Protein AF-A0A1Y6BQ82-F1 (afdb_monomer_lite)

Structure (mmCIF, N/CA/C/O backbone):
data_AF-A0A1Y6BQ82-F1
#
_entry.id   AF-A0A1Y6BQ82-F1
#
loop_
_atom_site.group_PDB
_atom_site.id
_atom_site.type_symbol
_atom_site.label_atom_id
_atom_site.label_alt_id
_atom_site.label_comp_id
_atom_site.label_asym_id
_atom_site.label_entity_id
_atom_site.label_seq_id
_atom_site.pdbx_PDB_ins_code
_atom_site.Cartn_x
_atom_site.Cartn_y
_atom_site.Cartn_z
_atom_site.occupancy
_atom_site.B_iso_or_equiv
_atom_site.auth_seq_id
_atom_site.auth_comp_id
_atom_site.auth_asym_id
_atom_site.auth_atom_id
_atom_site.pdbx_PDB_model_num
ATOM 1 N N . MET A 1 1 ? 1.673 -13.527 58.280 1.00 53.59 1 MET A N 1
ATOM 2 C CA . MET A 1 1 ? 1.373 -12.373 57.395 1.00 53.59 1 MET A CA 1
ATOM 3 C C . MET A 1 1 ? 0.023 -11.792 57.784 1.00 53.59 1 MET A C 1
ATOM 5 O O . MET A 1 1 ? -0.933 -12.553 57.850 1.00 53.59 1 MET A O 1
ATOM 9 N N . ASN A 1 2 ? -0.073 -10.481 58.037 1.00 72.44 2 ASN A N 1
ATOM 10 C CA . ASN A 1 2 ? -1.372 -9.825 58.240 1.00 72.44 2 ASN A CA 1
ATOM 11 C C . ASN A 1 2 ? -2.235 -9.948 56.972 1.00 72.44 2 ASN A C 1
ATOM 13 O O . ASN A 1 2 ? -1.708 -9.956 55.856 1.00 72.44 2 ASN A O 1
ATOM 17 N N . SER A 1 3 ? -3.563 -10.017 57.134 1.00 76.75 3 SER A N 1
ATOM 18 C CA . SER A 1 3 ? -4.510 -10.189 56.016 1.00 76.75 3 SER A CA 1
ATOM 19 C C . SER A 1 3 ? -4.365 -9.103 54.939 1.00 76.75 3 SER A C 1
ATOM 21 O O . SER A 1 3 ? -4.574 -9.375 53.760 1.00 76.75 3 SER A O 1
ATOM 23 N N . ILE A 1 4 ? -3.937 -7.898 55.326 1.00 72.81 4 ILE A N 1
ATOM 24 C CA . ILE A 1 4 ? -3.652 -6.765 54.434 1.00 72.81 4 ILE A CA 1
ATOM 25 C C . ILE A 1 4 ? -2.418 -7.040 53.561 1.00 72.81 4 ILE A C 1
ATOM 27 O O . ILE A 1 4 ? -2.470 -6.845 52.351 1.00 72.81 4 ILE A O 1
ATOM 31 N N . THR A 1 5 ? -1.329 -7.550 54.141 1.00 77.25 5 THR A N 1
ATOM 32 C CA . THR A 1 5 ? -0.085 -7.852 53.412 1.00 77.25 5 THR A CA 1
ATOM 33 C C . THR A 1 5 ? -0.302 -8.943 52.365 1.00 77.25 5 THR A C 1
ATOM 35 O O . THR A 1 5 ? 0.143 -8.803 51.230 1.00 77.25 5 THR A O 1
ATOM 38 N N . LEU A 1 6 ? -1.041 -10.004 52.714 1.00 78.50 6 LEU A N 1
ATOM 39 C CA . LEU A 1 6 ? -1.390 -11.076 51.774 1.00 78.50 6 LEU A CA 1
ATOM 40 C C . LEU A 1 6 ? -2.244 -10.558 50.609 1.00 78.50 6 LEU A C 1
ATOM 42 O O . LEU A 1 6 ? -2.012 -10.920 49.458 1.00 78.50 6 LEU A O 1
ATOM 46 N N . ARG A 1 7 ? -3.205 -9.675 50.901 1.00 73.50 7 ARG A N 1
ATOM 47 C CA . ARG A 1 7 ? -4.064 -9.043 49.890 1.00 73.50 7 ARG A CA 1
ATOM 48 C C . ARG A 1 7 ? -3.268 -8.174 48.924 1.00 73.50 7 ARG A C 1
ATOM 50 O O . ARG A 1 7 ? -3.443 -8.317 47.719 1.00 73.50 7 ARG A O 1
ATOM 57 N N . LEU A 1 8 ? -2.381 -7.326 49.441 1.00 77.31 8 LEU A N 1
ATOM 58 C CA . LEU A 1 8 ? -1.498 -6.505 48.613 1.00 77.31 8 LEU A CA 1
ATOM 59 C C . LEU A 1 8 ? -0.601 -7.382 47.737 1.00 77.31 8 LEU A C 1
ATOM 61 O O . LEU A 1 8 ? -0.455 -7.107 46.551 1.00 77.31 8 LEU A O 1
ATOM 65 N N . MET A 1 9 ? -0.041 -8.461 48.283 1.00 83.00 9 MET A N 1
ATOM 66 C CA . MET A 1 9 ? 0.802 -9.381 47.519 1.00 83.00 9 MET A CA 1
ATOM 67 C C . MET A 1 9 ? 0.038 -10.034 46.358 1.00 83.00 9 MET A C 1
ATOM 69 O O . MET A 1 9 ? 0.506 -9.992 45.224 1.00 83.00 9 MET A O 1
ATOM 73 N N . LEU A 1 10 ? -1.162 -10.570 46.610 1.00 81.88 10 LEU A N 1
ATOM 74 C CA . LEU A 1 10 ? -2.009 -11.167 45.568 1.00 81.88 10 LEU A CA 1
ATOM 75 C C . LEU A 1 10 ? -2.394 -10.156 44.480 1.00 81.88 10 LEU A C 1
ATOM 77 O O . LEU A 1 10 ? -2.394 -10.496 43.300 1.00 81.88 10 LEU A O 1
ATOM 81 N N . GLN A 1 11 ? -2.673 -8.909 44.863 1.00 79.50 11 GLN A N 1
ATOM 82 C CA . GLN A 1 11 ? -2.982 -7.836 43.920 1.00 79.50 11 GLN A CA 1
ATOM 83 C C . GLN A 1 11 ? -1.804 -7.538 42.984 1.00 79.50 11 GLN A C 1
ATOM 85 O O . GLN A 1 11 ? -1.978 -7.493 41.768 1.00 79.50 11 GLN A O 1
ATOM 90 N N . HIS A 1 12 ? -0.598 -7.384 43.535 1.00 86.06 12 HIS A N 1
ATOM 91 C CA . HIS A 1 12 ? 0.599 -7.144 42.730 1.00 86.06 12 HIS A CA 1
ATOM 92 C C . HIS A 1 12 ? 0.944 -8.353 41.848 1.00 86.06 12 HIS A C 1
ATOM 94 O O . HIS A 1 12 ? 1.328 -8.159 40.700 1.00 86.06 12 HIS A O 1
ATOM 100 N N . LEU A 1 13 ? 0.737 -9.587 42.323 1.00 87.25 13 LEU A N 1
ATOM 101 C CA . LEU A 1 13 ? 0.884 -10.790 41.493 1.00 87.25 13 LEU A CA 1
ATOM 102 C C . LEU A 1 13 ? -0.098 -10.800 40.314 1.00 87.25 13 LEU A C 1
ATOM 104 O O . LEU A 1 13 ? 0.295 -11.155 39.205 1.00 87.25 13 LEU A O 1
ATOM 108 N N . CYS A 1 14 ? -1.344 -10.358 40.517 1.00 85.00 14 CYS A N 1
ATOM 109 C CA . CYS A 1 14 ? -2.305 -10.208 39.423 1.00 85.00 14 CYS A CA 1
ATOM 110 C C . CYS A 1 14 ? -1.822 -9.169 38.403 1.00 85.00 14 CYS A C 1
ATOM 112 O O . CYS A 1 14 ? -1.799 -9.459 37.211 1.00 85.00 14 CYS A O 1
ATOM 114 N N . TYR A 1 15 ? -1.381 -7.988 38.849 1.00 87.62 15 TYR A N 1
ATOM 115 C CA . TYR A 1 15 ? -0.856 -6.952 37.949 1.00 87.62 15 TYR A CA 1
ATOM 116 C C . TYR A 1 15 ? 0.395 -7.393 37.191 1.00 87.62 15 TYR A C 1
ATOM 118 O O . TYR A 1 15 ? 0.521 -7.099 36.003 1.00 87.62 15 TYR A O 1
ATOM 126 N N . LEU A 1 16 ? 1.283 -8.141 37.844 1.00 89.25 16 LEU A N 1
ATOM 127 C CA . LEU A 1 16 ? 2.439 -8.745 37.194 1.00 89.25 16 LEU A CA 1
ATOM 128 C C . LEU A 1 16 ? 1.999 -9.749 36.122 1.00 89.25 16 LEU A C 1
ATOM 130 O O . LEU A 1 16 ? 2.502 -9.705 35.005 1.00 89.25 16 LEU A O 1
ATOM 134 N N . GLY A 1 17 ? 1.023 -10.608 36.433 1.00 88.12 17 GLY A N 1
ATOM 135 C CA . GLY A 1 17 ? 0.430 -11.541 35.475 1.00 88.12 17 GLY A CA 1
ATOM 136 C C . GLY A 1 17 ? -0.179 -10.838 34.258 1.00 88.12 17 GLY A C 1
ATOM 137 O O . GLY A 1 17 ? 0.012 -11.296 33.135 1.00 88.12 17 GLY A O 1
ATOM 138 N N . LEU A 1 18 ? -0.835 -9.688 34.452 1.00 86.00 18 LEU A N 1
ATOM 139 C CA . LEU A 1 18 ? -1.348 -8.864 33.350 1.00 86.00 18 LEU A CA 1
ATOM 140 C C . LEU A 1 18 ? -0.239 -8.259 32.503 1.00 86.00 18 LEU A C 1
ATOM 142 O O . LEU A 1 18 ? -0.326 -8.315 31.282 1.00 86.00 18 LEU A O 1
ATOM 146 N N . GLY A 1 19 ? 0.811 -7.737 33.137 1.00 85.81 19 GLY A N 1
ATOM 147 C CA . GLY A 1 19 ? 2.010 -7.283 32.435 1.00 85.81 19 GLY A CA 1
ATOM 148 C C . GLY A 1 19 ? 2.684 -8.409 31.642 1.00 85.81 19 GLY A C 1
ATOM 149 O O . GLY A 1 19 ? 3.247 -8.169 30.581 1.00 85.81 19 GLY A O 1
ATOM 150 N N . LEU A 1 20 ? 2.600 -9.652 32.122 1.00 87.19 20 LEU A N 1
ATOM 151 C CA . LEU A 1 20 ? 3.170 -10.816 31.446 1.00 87.19 20 LEU A CA 1
ATOM 152 C C . LEU A 1 20 ? 2.287 -11.367 30.317 1.00 87.19 20 LEU A C 1
ATOM 154 O O . LEU A 1 20 ? 2.802 -12.003 29.403 1.00 87.19 20 LEU A O 1
ATOM 158 N N . PHE A 1 21 ? 0.976 -11.128 30.350 1.00 84.06 21 PHE A N 1
ATOM 159 C CA . PHE A 1 21 ? 0.026 -11.742 29.421 1.00 84.06 21 PHE A CA 1
ATOM 160 C C . PHE A 1 21 ? 0.299 -11.443 27.937 1.00 84.06 21 PHE A C 1
ATOM 162 O O . PHE A 1 21 ? 0.257 -12.389 27.147 1.00 84.06 21 PHE A O 1
ATOM 169 N N . PRO A 1 22 ? 0.628 -10.201 27.519 1.00 80.81 22 PRO A N 1
ATOM 170 C CA . PRO A 1 22 ? 0.994 -9.941 26.129 1.00 80.81 22 PRO A CA 1
ATOM 171 C C . PRO A 1 22 ? 2.156 -10.820 25.641 1.00 80.81 22 PRO A C 1
ATOM 173 O O . PRO A 1 22 ? 2.181 -11.160 24.461 1.00 80.81 22 PRO A O 1
ATOM 176 N N . PHE A 1 23 ? 3.040 -11.273 26.549 1.00 76.19 23 PHE A N 1
ATOM 177 C CA . PHE A 1 23 ? 4.138 -12.191 26.235 1.00 76.19 23 PHE A CA 1
ATOM 178 C C . PHE A 1 23 ? 3.718 -13.627 25.906 1.00 76.19 23 PHE A C 1
ATOM 180 O O . PHE A 1 23 ? 4.548 -14.417 25.462 1.00 76.19 23 PHE A O 1
ATOM 187 N N . LEU A 1 24 ? 2.450 -13.992 26.080 1.00 74.75 24 LEU A N 1
ATOM 188 C CA . LEU A 1 24 ? 1.943 -15.320 25.728 1.00 74.75 24 LEU A CA 1
ATOM 189 C C . LEU A 1 24 ? 1.398 -15.386 24.295 1.00 74.75 24 LEU A C 1
ATOM 191 O O . LEU A 1 24 ? 1.115 -16.473 23.795 1.00 74.75 24 LEU A O 1
ATOM 195 N N . ILE A 1 25 ? 1.261 -14.242 23.619 1.00 68.50 25 ILE A N 1
ATOM 196 C CA . ILE A 1 25 ? 0.700 -14.153 22.269 1.00 68.50 25 ILE A CA 1
ATOM 197 C C . ILE A 1 25 ? 1.844 -13.912 21.272 1.00 68.50 25 ILE A C 1
ATOM 199 O O . ILE A 1 25 ? 2.798 -13.190 21.559 1.00 68.50 25 ILE A O 1
ATOM 203 N N . SER A 1 26 ? 1.761 -14.469 20.054 1.00 54.00 26 SER A N 1
ATOM 204 C CA . SER A 1 26 ? 2.794 -14.286 19.010 1.00 54.00 26 SER A CA 1
ATOM 205 C C . SER A 1 26 ? 2.948 -12.835 18.502 1.00 54.00 26 SER A C 1
ATOM 207 O O . SER A 1 26 ? 3.747 -12.578 17.603 1.00 54.00 26 SER A O 1
ATOM 209 N N . ILE A 1 27 ? 2.224 -11.891 19.109 1.00 55.12 27 ILE A N 1
ATOM 210 C CA . ILE A 1 27 ? 2.387 -10.428 19.051 1.00 55.12 27 ILE A CA 1
ATOM 211 C C . ILE A 1 27 ? 3.803 -9.999 19.517 1.00 55.12 27 ILE A C 1
ATOM 213 O O . ILE A 1 27 ? 4.293 -8.932 19.147 1.00 55.12 27 ILE A O 1
ATOM 217 N N . ASN A 1 28 ? 4.519 -10.872 20.235 1.00 47.75 28 ASN A N 1
ATOM 218 C CA . ASN A 1 28 ? 5.851 -10.649 20.816 1.00 47.75 28 ASN A CA 1
ATOM 219 C C . ASN A 1 28 ? 6.990 -10.214 19.902 1.00 47.75 28 ASN A C 1
ATOM 221 O O . ASN A 1 28 ? 7.991 -9.702 20.399 1.00 47.75 28 ASN A O 1
ATOM 225 N N . ARG A 1 29 ? 6.908 -10.448 18.593 1.00 54.19 29 ARG A N 1
ATOM 226 C CA . ARG A 1 29 ? 8.006 -10.070 17.684 1.00 54.19 29 ARG A CA 1
ATOM 227 C C . ARG A 1 29 ? 7.911 -8.629 17.194 1.00 54.19 29 ARG A C 1
ATOM 229 O O . ARG A 1 29 ? 8.828 -8.158 16.522 1.00 54.19 29 ARG A O 1
ATOM 236 N N . ASN A 1 30 ? 6.819 -7.943 17.529 1.00 59.16 30 ASN A N 1
ATOM 237 C CA . ASN A 1 30 ? 6.374 -6.834 16.712 1.00 59.16 30 ASN A CA 1
ATOM 238 C C . ASN A 1 30 ? 6.168 -5.502 17.460 1.00 59.16 30 ASN A C 1
ATOM 240 O O . ASN A 1 30 ? 6.393 -4.469 16.837 1.00 59.16 30 ASN A O 1
ATOM 244 N N . LEU A 1 31 ? 5.775 -5.447 18.739 1.00 63.62 31 LEU A N 1
ATOM 245 C CA . LEU A 1 31 ? 4.876 -4.336 19.073 1.00 63.62 31 LEU A CA 1
ATOM 246 C C . LEU A 1 31 ? 5.131 -3.574 20.376 1.00 63.62 31 LEU A C 1
ATOM 248 O O . LEU A 1 31 ? 4.679 -3.963 21.451 1.00 63.62 31 LEU A O 1
ATOM 252 N N . GLU A 1 32 ? 5.746 -2.398 20.232 1.00 78.25 32 GLU A N 1
ATOM 253 C CA . GLU A 1 32 ? 5.721 -1.323 21.231 1.00 78.25 32 GLU A CA 1
ATOM 254 C C . GLU A 1 32 ? 4.269 -0.861 21.507 1.00 78.25 32 GLU A C 1
ATOM 256 O O . GLU A 1 32 ? 3.844 -0.731 22.656 1.00 78.25 32 GLU A O 1
ATOM 261 N N . TYR A 1 33 ? 3.490 -0.675 20.437 1.00 84.25 33 TYR A N 1
ATOM 262 C CA . TYR A 1 33 ? 2.108 -0.182 20.452 1.00 84.25 33 TYR A CA 1
ATOM 263 C C . TYR A 1 33 ? 1.079 -1.278 20.822 1.00 84.25 33 TYR A C 1
ATOM 265 O O . TYR A 1 33 ? 0.303 -1.113 21.759 1.00 84.25 33 TYR A O 1
ATOM 273 N N . GLU A 1 34 ? 1.151 -2.431 20.166 1.00 82.94 34 GLU A N 1
ATOM 274 C CA . GLU A 1 34 ? 0.528 -3.749 20.398 1.00 82.94 34 GLU A CA 1
ATOM 275 C C . GLU A 1 34 ? 0.432 -4.133 21.858 1.00 82.94 34 GLU A C 1
ATOM 277 O O . GLU A 1 34 ? -0.628 -4.462 22.395 1.00 82.94 34 GLU A O 1
ATOM 282 N N . TYR A 1 35 ? 1.595 -4.083 22.503 1.00 84.06 35 TYR A N 1
ATOM 283 C CA . TYR A 1 35 ? 1.742 -4.384 23.912 1.00 84.06 35 TYR A CA 1
ATOM 284 C C . TYR A 1 35 ? 0.926 -3.403 24.764 1.00 84.06 35 TYR A C 1
ATOM 286 O O . TYR A 1 35 ? 0.113 -3.821 25.592 1.00 84.06 35 TYR A O 1
ATOM 294 N N . ALA A 1 36 ? 1.076 -2.096 24.524 1.00 87.44 36 ALA A N 1
ATOM 295 C CA . ALA A 1 36 ? 0.362 -1.061 25.268 1.00 87.44 36 ALA A CA 1
ATOM 296 C C . ALA A 1 36 ? -1.164 -1.125 25.057 1.00 87.44 36 ALA A C 1
ATOM 298 O O . ALA A 1 36 ? -1.927 -0.965 26.017 1.00 87.44 36 ALA A O 1
ATOM 299 N N . MET A 1 37 ? -1.611 -1.399 23.827 1.00 87.19 37 MET A N 1
ATOM 300 C CA . MET A 1 37 ? -3.022 -1.576 23.473 1.00 87.19 37 MET A CA 1
ATOM 301 C C . MET A 1 37 ? -3.607 -2.852 24.095 1.00 87.19 37 MET A C 1
ATOM 303 O O . MET A 1 37 ? -4.705 -2.807 24.647 1.00 87.19 37 MET A O 1
ATOM 307 N N . SER A 1 38 ? -2.870 -3.966 24.074 1.00 85.38 38 SER A N 1
ATOM 308 C CA . SER A 1 38 ? -3.294 -5.230 24.696 1.00 85.38 38 SER A CA 1
ATOM 309 C C . SER A 1 38 ? -3.475 -5.068 26.204 1.00 85.38 38 SER A C 1
ATOM 311 O O . SER A 1 38 ? -4.502 -5.471 26.747 1.00 85.38 38 SER A O 1
ATOM 313 N N . LEU A 1 39 ? -2.528 -4.404 26.879 1.00 86.88 39 LEU A N 1
ATOM 314 C CA . LEU A 1 39 ? -2.677 -4.055 28.294 1.00 86.88 39 LEU A CA 1
ATOM 315 C C . LEU A 1 39 ? -3.902 -3.174 28.540 1.00 86.88 39 LEU A C 1
ATOM 317 O O . LEU A 1 39 ? -4.656 -3.428 29.474 1.00 86.88 39 LEU A O 1
ATOM 321 N N . CYS A 1 40 ? -4.131 -2.165 27.697 1.00 88.31 40 CYS A N 1
ATOM 322 C CA . CYS A 1 40 ? -5.299 -1.291 27.800 1.00 88.31 40 CYS A CA 1
ATOM 323 C C . CYS A 1 40 ? -6.618 -2.077 27.705 1.00 88.31 40 CYS A C 1
ATOM 325 O O . CYS A 1 40 ? -7.501 -1.897 28.543 1.00 88.31 40 CYS A O 1
ATOM 327 N N . LEU A 1 41 ? -6.728 -2.990 26.735 1.00 86.06 41 LEU A N 1
ATOM 328 C CA . LEU A 1 41 ? -7.897 -3.856 26.562 1.00 86.06 41 LEU A CA 1
ATOM 329 C C . LEU A 1 41 ? -8.119 -4.769 27.773 1.00 86.06 41 LEU A C 1
ATOM 331 O O . LEU A 1 41 ? -9.236 -4.854 28.281 1.00 86.06 41 LEU A O 1
ATOM 335 N N . LEU A 1 42 ? -7.060 -5.417 28.268 1.00 85.19 42 LEU A N 1
ATOM 336 C CA . LEU A 1 42 ? -7.136 -6.287 29.446 1.00 85.19 42 LEU A CA 1
ATOM 337 C C . LEU A 1 42 ? -7.569 -5.513 30.690 1.00 85.19 42 LEU A C 1
ATOM 339 O O . LEU A 1 42 ? -8.428 -5.988 31.430 1.00 85.19 42 LEU A O 1
ATOM 343 N N . LEU A 1 43 ? -7.029 -4.308 30.895 1.00 83.12 43 LEU A N 1
ATOM 344 C CA . LEU A 1 43 ? -7.458 -3.417 31.971 1.00 83.12 43 LEU A CA 1
ATOM 345 C C . LEU A 1 43 ? -8.941 -3.073 31.845 1.00 83.12 43 LEU A C 1
ATOM 347 O O . LEU A 1 43 ? -9.653 -3.149 32.840 1.00 83.12 43 LEU A O 1
ATOM 351 N N . GLY A 1 44 ? -9.421 -2.759 30.640 1.00 79.19 44 GLY A N 1
ATOM 352 C CA . GLY A 1 44 ? -10.837 -2.492 30.386 1.00 79.19 44 GLY A CA 1
ATOM 353 C C . GLY A 1 44 ? -11.742 -3.684 30.715 1.00 79.19 44 GLY A C 1
ATOM 354 O O . GLY A 1 44 ? -12.760 -3.523 31.388 1.00 79.19 44 GLY A O 1
ATOM 355 N N . VAL A 1 45 ? -11.358 -4.896 30.307 1.00 79.44 45 VAL A N 1
ATOM 356 C CA . VAL A 1 45 ? -12.135 -6.119 30.577 1.00 79.44 45 VAL A CA 1
ATOM 357 C C . VAL A 1 45 ? -12.121 -6.473 32.063 1.00 79.44 45 VAL A C 1
ATOM 359 O O . VAL A 1 45 ? -13.160 -6.800 32.632 1.00 79.44 45 VAL A O 1
ATOM 362 N N . ILE A 1 46 ? -10.967 -6.386 32.722 1.00 77.00 46 ILE A N 1
ATOM 363 C CA . ILE A 1 46 ? -10.834 -6.714 34.148 1.00 77.00 46 ILE A CA 1
ATOM 364 C C . ILE A 1 46 ? -11.533 -5.686 35.009 1.00 77.00 46 ILE A C 1
ATOM 366 O O . ILE A 1 46 ? -12.161 -6.063 35.998 1.00 77.00 46 ILE A O 1
ATOM 370 N N . ALA A 1 47 ? -11.480 -4.414 34.613 1.00 73.44 47 ALA A N 1
ATOM 371 C CA . ALA A 1 47 ? -12.308 -3.387 35.203 1.00 73.44 47 ALA A CA 1
ATOM 372 C C . ALA A 1 47 ? -13.751 -3.839 35.215 1.00 73.44 47 ALA A C 1
ATOM 374 O O . ALA A 1 47 ? -14.344 -3.963 36.286 1.00 73.44 47 ALA A O 1
ATOM 375 N N . TRP A 1 48 ? -14.244 -4.152 34.019 1.00 75.75 48 TRP A N 1
ATOM 376 C CA . TRP A 1 48 ? -15.622 -4.503 33.775 1.00 75.75 48 TRP A CA 1
ATOM 377 C C . TRP A 1 48 ? -16.056 -5.740 34.577 1.00 75.75 48 TRP A C 1
ATOM 379 O O . TRP A 1 48 ? -17.032 -5.708 35.322 1.00 75.75 48 TRP A O 1
ATOM 389 N N . LEU A 1 49 ? -15.285 -6.822 34.544 1.00 75.44 49 LEU A N 1
ATOM 390 C CA . LEU A 1 49 ? -15.608 -8.027 35.312 1.00 75.44 49 LEU A CA 1
ATOM 391 C C . LEU A 1 49 ? -15.469 -7.808 36.828 1.00 75.44 49 LEU A C 1
ATOM 393 O O . LEU A 1 49 ? -16.333 -8.216 37.606 1.00 75.44 49 LEU A O 1
ATOM 397 N N . GLY A 1 50 ? -14.413 -7.117 37.2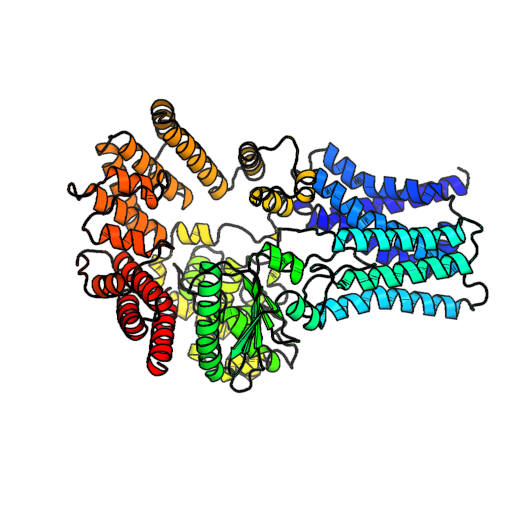60 1.00 71.25 50 GLY A N 1
ATOM 398 C CA . GLY A 1 50 ? -14.136 -6.818 38.665 1.00 71.25 50 GLY A CA 1
ATOM 399 C C . GLY A 1 50 ? -15.181 -5.902 39.302 1.00 71.25 50 GLY A C 1
ATOM 400 O O . GLY A 1 50 ? -15.453 -6.016 40.500 1.00 71.25 50 GLY A O 1
ATOM 401 N N . GLY A 1 51 ? -15.816 -5.045 38.502 1.00 70.44 51 GLY A N 1
ATOM 402 C CA . GLY A 1 51 ? -16.931 -4.199 38.903 1.00 70.44 51 GLY A CA 1
ATOM 403 C C . GLY A 1 51 ? -18.247 -4.944 39.135 1.00 70.44 51 GLY A C 1
ATOM 404 O O . GLY A 1 51 ? -19.156 -4.363 39.721 1.00 70.44 51 GLY A O 1
ATOM 405 N N . LEU A 1 52 ? -18.379 -6.219 38.757 1.00 74.62 52 LEU A N 1
ATOM 406 C CA . LEU A 1 52 ? -19.602 -6.996 39.000 1.00 74.62 52 LEU A CA 1
ATOM 407 C C . LEU A 1 52 ? -19.665 -7.587 40.416 1.00 74.62 52 LEU A C 1
ATOM 409 O O . LEU A 1 52 ? -20.762 -7.776 40.947 1.00 74.62 52 LEU A O 1
ATOM 413 N N . TRP A 1 53 ? -18.521 -7.815 41.072 1.00 76.69 53 TRP A N 1
ATOM 414 C CA . TRP A 1 53 ? -18.473 -8.417 42.409 1.00 76.69 53 TRP A CA 1
ATOM 415 C C . TRP A 1 53 ? -18.351 -7.357 43.523 1.00 76.69 53 TRP A C 1
ATOM 417 O O . TRP A 1 53 ? -17.358 -6.637 43.600 1.00 76.69 53 TRP A O 1
ATOM 427 N N . PRO A 1 54 ? -19.296 -7.270 44.479 1.00 70.44 54 PRO A N 1
ATOM 428 C CA . PRO A 1 54 ? -19.228 -6.275 45.556 1.00 70.44 54 PRO A CA 1
ATOM 429 C C . PRO A 1 54 ? -17.960 -6.371 46.414 1.00 70.44 54 PRO A C 1
ATOM 431 O O . PRO A 1 54 ? -17.388 -5.352 46.794 1.00 70.44 54 PRO A O 1
ATOM 434 N N . LYS A 1 55 ? -17.496 -7.599 46.688 1.00 71.62 55 LYS A N 1
ATOM 435 C CA . LYS A 1 55 ? -16.296 -7.839 47.502 1.00 71.62 55 LYS A CA 1
ATOM 436 C C . LYS A 1 55 ? -15.007 -7.428 46.785 1.00 71.62 55 LYS A C 1
ATOM 438 O O . LYS A 1 55 ? -14.121 -6.900 47.445 1.00 71.62 55 LYS A O 1
ATOM 443 N N . SER A 1 56 ? -14.896 -7.633 45.467 1.00 66.75 56 SER A N 1
ATOM 444 C CA . SER A 1 56 ? -13.721 -7.195 44.694 1.00 66.75 56 SER A CA 1
ATOM 445 C C . SER A 1 56 ? -13.672 -5.675 44.565 1.00 66.75 56 SER A C 1
ATOM 447 O O . SER A 1 56 ? -12.595 -5.102 44.685 1.00 66.75 56 SER A O 1
ATOM 449 N N . ARG A 1 57 ? -14.824 -5.007 44.406 1.00 69.69 57 ARG A N 1
ATOM 450 C CA . ARG A 1 57 ? -14.903 -3.536 44.372 1.00 69.69 57 ARG A CA 1
ATOM 451 C C . ARG A 1 57 ? -14.439 -2.895 45.674 1.00 69.69 57 ARG A C 1
ATOM 453 O O . ARG A 1 57 ? -13.554 -2.045 45.659 1.00 69.69 57 ARG A O 1
ATOM 460 N N . GLN A 1 58 ? -14.991 -3.344 46.803 1.00 67.50 58 GLN A N 1
ATOM 461 C CA . GLN A 1 58 ? -14.573 -2.870 48.124 1.00 67.50 58 GLN A CA 1
ATOM 462 C C . GLN A 1 58 ? -13.097 -3.178 48.389 1.00 67.50 58 GLN A C 1
ATOM 464 O O . GLN A 1 58 ? -12.398 -2.358 48.971 1.00 67.50 58 GLN A O 1
ATOM 469 N N . TRP A 1 59 ? -12.607 -4.334 47.932 1.00 66.75 59 TRP A N 1
ATOM 470 C CA . TRP A 1 59 ? -11.201 -4.716 48.043 1.00 66.75 59 TRP A CA 1
ATOM 471 C C . TRP A 1 59 ? -10.264 -3.793 47.248 1.00 66.75 59 TRP A C 1
ATOM 473 O O . TRP A 1 59 ? -9.238 -3.385 47.785 1.00 66.75 59 TRP A O 1
ATOM 483 N N . LEU A 1 60 ? -10.633 -3.417 46.018 1.00 65.06 60 LEU A N 1
ATOM 484 C CA . LEU A 1 60 ? -9.853 -2.501 45.180 1.00 65.06 60 LEU A CA 1
ATOM 485 C C . LEU A 1 60 ? -9.869 -1.068 45.723 1.00 65.06 60 LEU A C 1
ATOM 487 O O . LEU A 1 60 ? -8.828 -0.423 45.769 1.00 65.06 60 LEU A O 1
ATOM 491 N N . LEU A 1 61 ? -11.026 -0.573 46.165 1.00 65.88 61 LEU A N 1
ATOM 492 C CA . LEU A 1 61 ? -11.197 0.826 46.581 1.00 65.88 61 LEU A CA 1
ATOM 493 C C . LEU A 1 61 ? -10.795 1.104 48.034 1.00 65.88 61 LEU A C 1
ATOM 495 O O . LEU A 1 61 ? -10.503 2.247 48.368 1.00 65.88 61 LEU A O 1
ATOM 499 N N . ALA A 1 62 ? -10.745 0.081 48.893 1.00 65.00 62 ALA A N 1
ATOM 500 C CA . ALA A 1 62 ? -10.199 0.202 50.248 1.00 65.00 62 ALA A CA 1
ATOM 501 C C . ALA A 1 62 ? -8.660 0.180 50.279 1.00 65.00 62 ALA A C 1
ATOM 503 O O . ALA A 1 62 ? -8.060 0.366 51.341 1.00 65.00 62 ALA A O 1
ATOM 504 N N . ALA A 1 63 ? -8.012 -0.084 49.142 1.00 65.81 63 ALA A N 1
ATOM 505 C CA . ALA A 1 63 ? -6.567 -0.056 49.047 1.00 65.81 63 ALA A CA 1
ATOM 506 C C . ALA A 1 63 ? -6.060 1.401 49.154 1.00 65.81 63 ALA A C 1
ATOM 508 O O . ALA A 1 63 ? -6.666 2.310 48.582 1.00 65.81 63 ALA A O 1
ATOM 509 N N . PRO A 1 64 ? -4.957 1.661 49.881 1.00 70.69 64 PRO A N 1
ATOM 510 C CA . PRO A 1 64 ? -4.388 3.001 49.976 1.00 70.69 64 PRO A CA 1
ATOM 511 C C . PRO A 1 64 ? -4.105 3.606 48.591 1.00 70.69 64 PRO A C 1
ATOM 513 O O . PRO A 1 64 ? -3.690 2.864 47.700 1.00 70.69 64 PRO A O 1
ATOM 516 N N . PRO A 1 65 ? -4.199 4.934 48.397 1.00 73.19 65 PRO A N 1
ATOM 517 C CA . PRO A 1 65 ? -3.970 5.562 47.091 1.00 73.19 65 PRO A CA 1
ATOM 518 C C . PRO A 1 65 ? -2.626 5.206 46.436 1.00 73.19 65 PRO A C 1
ATOM 520 O O . PRO A 1 65 ? -2.540 5.094 45.217 1.00 73.19 65 PRO A O 1
ATOM 523 N N . TRP A 1 66 ? -1.581 4.956 47.234 1.00 76.38 66 TRP A N 1
ATOM 524 C CA . TRP A 1 66 ? -0.272 4.542 46.724 1.00 76.38 66 TRP A CA 1
ATOM 525 C C . TRP A 1 66 ? -0.292 3.171 46.031 1.00 76.38 66 TRP A C 1
ATOM 527 O O . TRP A 1 66 ? 0.530 2.939 45.151 1.00 76.38 66 TRP A O 1
ATOM 537 N N . THR A 1 67 ? -1.251 2.293 46.347 1.00 75.69 67 THR A N 1
ATOM 538 C CA . THR A 1 67 ? -1.399 0.977 45.694 1.00 75.69 67 THR A CA 1
ATOM 539 C C . THR A 1 67 ? -1.807 1.080 44.226 1.00 75.69 67 THR A C 1
ATOM 541 O O . THR A 1 67 ? -1.450 0.221 43.421 1.00 75.69 67 THR A O 1
ATOM 544 N N . VAL A 1 68 ? -2.502 2.160 43.854 1.00 78.38 68 VAL A N 1
ATOM 545 C CA . VAL A 1 68 ? -2.826 2.487 42.459 1.00 78.38 68 VAL A CA 1
ATOM 546 C C . VAL A 1 68 ? -1.541 2.763 41.681 1.00 78.38 68 VAL A C 1
ATOM 548 O O . VAL A 1 68 ? -1.383 2.297 40.555 1.00 78.38 68 VAL A O 1
ATOM 551 N N . LEU A 1 69 ? -0.599 3.486 42.291 1.00 84.19 69 LEU A N 1
ATOM 552 C CA . LEU A 1 69 ? 0.682 3.817 41.672 1.00 84.19 69 LEU A CA 1
ATOM 553 C C . LEU A 1 69 ? 1.626 2.609 41.659 1.00 84.19 69 LEU A C 1
ATOM 555 O O . LEU A 1 69 ? 2.191 2.300 40.614 1.00 84.19 69 LEU A O 1
ATOM 559 N N . THR A 1 70 ? 1.766 1.877 42.770 1.00 85.56 70 THR A N 1
ATOM 560 C CA . THR A 1 70 ? 2.627 0.679 42.811 1.00 85.56 70 THR A CA 1
ATOM 561 C C . THR A 1 70 ? 2.104 -0.433 41.907 1.00 85.56 70 THR A C 1
ATOM 563 O O . THR A 1 70 ? 2.901 -1.126 41.280 1.00 85.56 70 THR A O 1
ATOM 566 N N . GLY A 1 71 ? 0.782 -0.569 41.767 1.00 84.31 71 GLY A N 1
ATOM 567 C CA . GLY A 1 71 ? 0.166 -1.494 40.820 1.00 84.31 71 GLY A CA 1
ATOM 568 C C . GLY A 1 71 ? 0.507 -1.170 39.366 1.00 84.31 71 GLY A C 1
ATOM 569 O O . GLY A 1 71 ? 0.889 -2.072 38.621 1.00 84.31 71 GLY A O 1
ATOM 570 N N . LEU A 1 72 ? 0.466 0.115 38.991 1.00 87.00 72 LEU A N 1
ATOM 571 C CA . LEU A 1 72 ? 0.915 0.576 37.677 1.00 87.00 72 LEU A CA 1
ATOM 572 C C . LEU A 1 72 ? 2.391 0.222 37.448 1.00 87.00 72 LEU A C 1
ATOM 574 O O . LEU A 1 72 ? 2.716 -0.384 36.432 1.00 87.00 72 LEU A O 1
ATOM 578 N N . PHE A 1 73 ? 3.281 0.520 38.401 1.00 88.38 73 PHE A N 1
ATOM 579 C CA . PHE A 1 73 ? 4.703 0.172 38.278 1.00 88.38 73 PHE A CA 1
ATOM 580 C C . PHE A 1 73 ? 4.933 -1.336 38.112 1.00 88.38 73 PHE A C 1
ATOM 582 O O . PHE A 1 73 ? 5.699 -1.737 37.238 1.00 88.38 73 PHE A O 1
ATOM 589 N N . VAL A 1 74 ? 4.253 -2.175 38.902 1.00 88.38 74 VAL A N 1
ATOM 590 C CA . VAL A 1 74 ? 4.379 -3.639 38.805 1.00 88.38 74 VAL A CA 1
ATOM 591 C C . VAL A 1 74 ? 3.857 -4.171 37.471 1.00 88.38 74 VAL A C 1
ATOM 593 O O . VAL A 1 74 ? 4.479 -5.055 36.891 1.00 88.38 74 VAL A O 1
ATOM 596 N N . MET A 1 75 ? 2.769 -3.612 36.940 1.00 87.19 75 MET A N 1
ATOM 597 C CA . MET A 1 75 ? 2.246 -3.991 35.623 1.00 87.19 75 MET A CA 1
ATOM 598 C C . MET A 1 75 ? 3.191 -3.600 34.477 1.00 87.19 75 MET A C 1
ATOM 600 O O . MET A 1 75 ? 3.281 -4.312 33.479 1.00 87.19 75 MET A O 1
ATOM 604 N N . LEU A 1 76 ? 3.897 -2.473 34.600 1.00 87.88 76 LEU A N 1
ATOM 605 C CA . LEU A 1 76 ? 4.860 -2.024 33.590 1.00 87.88 76 LEU A CA 1
ATOM 606 C C . LEU A 1 76 ? 6.215 -2.744 33.701 1.00 87.88 76 LEU A C 1
ATOM 608 O O . LEU A 1 76 ? 6.980 -2.748 32.735 1.00 87.88 76 LEU A O 1
ATOM 612 N N . LEU A 1 77 ? 6.514 -3.372 34.846 1.00 88.00 77 LEU A N 1
ATOM 613 C CA . LEU A 1 77 ? 7.793 -4.034 35.114 1.00 88.00 77 LEU A CA 1
ATOM 614 C C . LEU A 1 77 ? 8.171 -5.074 34.042 1.00 88.00 77 LEU A C 1
ATOM 616 O O . LEU A 1 77 ? 9.304 -4.995 33.567 1.00 88.00 77 LEU A O 1
ATOM 620 N N . PRO A 1 78 ? 7.278 -5.975 33.576 1.00 86.69 78 PRO A N 1
ATOM 621 C CA . PRO A 1 78 ? 7.590 -6.904 32.492 1.00 86.69 78 PRO A CA 1
ATOM 622 C C . PRO A 1 78 ? 8.150 -6.228 31.235 1.00 86.69 78 PRO A C 1
ATOM 624 O O . PRO A 1 78 ? 9.208 -6.637 30.761 1.00 86.69 78 PRO A O 1
ATOM 627 N N . ALA A 1 79 ? 7.542 -5.134 30.763 1.00 80.50 79 ALA A N 1
ATOM 628 C CA . ALA A 1 79 ? 8.034 -4.380 29.605 1.00 80.50 79 ALA A CA 1
ATOM 629 C C . ALA A 1 79 ? 9.451 -3.818 29.827 1.00 80.50 79 ALA A C 1
ATOM 631 O O . ALA A 1 79 ? 10.306 -3.891 28.943 1.00 80.50 79 ALA A O 1
ATOM 632 N N . PHE A 1 80 ? 9.731 -3.299 31.027 1.00 79.25 80 PHE A N 1
ATOM 633 C CA . PHE A 1 80 ? 11.062 -2.799 31.383 1.00 79.25 80 PHE A CA 1
ATOM 634 C C . PHE A 1 80 ? 12.094 -3.923 31.560 1.00 79.25 80 PHE A C 1
ATOM 636 O O . PHE A 1 80 ? 13.248 -3.755 31.174 1.00 79.25 80 PHE A O 1
ATOM 643 N N . THR A 1 81 ? 11.706 -5.080 32.103 1.00 78.25 81 THR A N 1
ATOM 644 C CA . THR A 1 81 ? 12.606 -6.241 32.236 1.00 78.25 81 THR A CA 1
ATOM 645 C C . THR A 1 81 ? 12.912 -6.891 30.890 1.00 78.25 81 THR A C 1
ATOM 647 O O . THR A 1 81 ? 14.058 -7.251 30.638 1.00 78.25 81 THR A O 1
ATOM 650 N N . TRP A 1 82 ? 11.932 -6.947 29.983 1.00 75.19 82 TRP A N 1
ATOM 651 C CA . TRP A 1 82 ? 12.101 -7.420 28.609 1.00 75.19 82 TRP A CA 1
ATOM 652 C C . TRP A 1 82 ? 13.176 -6.623 27.860 1.00 75.19 82 TRP A C 1
ATOM 654 O O . TRP A 1 82 ? 13.994 -7.185 27.130 1.00 75.19 82 TRP A O 1
ATOM 664 N N . ARG A 1 83 ? 13.245 -5.312 28.128 1.00 70.19 83 ARG A N 1
ATOM 665 C CA . ARG A 1 83 ? 14.335 -4.438 27.678 1.00 70.19 83 ARG A CA 1
ATOM 666 C C . ARG A 1 83 ? 15.688 -4.831 28.278 1.00 70.19 83 ARG A C 1
ATOM 668 O O . ARG A 1 83 ? 16.668 -4.886 27.542 1.00 70.19 83 ARG A O 1
ATOM 675 N N . LEU A 1 84 ? 15.772 -5.059 29.592 1.00 69.25 84 LEU A N 1
ATOM 676 C CA . LEU A 1 84 ? 17.050 -5.342 30.269 1.00 69.25 84 LEU A CA 1
ATOM 677 C C . LEU A 1 84 ? 17.723 -6.621 29.757 1.00 69.25 84 LEU A C 1
ATOM 679 O O . LEU A 1 84 ? 18.947 -6.684 29.709 1.00 69.25 84 LEU A O 1
ATOM 683 N N . VAL A 1 85 ? 16.935 -7.606 29.325 1.00 74.69 85 VAL A N 1
ATOM 684 C CA . VAL A 1 85 ? 17.437 -8.890 28.804 1.00 74.69 85 VAL A CA 1
ATOM 685 C C . VAL A 1 85 ? 17.794 -8.817 27.305 1.00 74.69 85 VAL A C 1
ATOM 687 O O . VAL A 1 85 ? 18.202 -9.813 26.723 1.00 74.69 85 VAL A O 1
ATOM 690 N N . GLN A 1 86 ? 17.666 -7.647 26.657 1.00 65.19 86 GLN A N 1
ATOM 691 C CA . GLN A 1 86 ? 17.880 -7.462 25.208 1.00 65.19 86 GLN A CA 1
ATOM 692 C C . GLN A 1 86 ? 17.048 -8.417 24.329 1.00 65.19 86 GLN A C 1
ATOM 694 O O . GLN A 1 86 ? 17.380 -8.675 23.175 1.00 65.19 86 GLN A O 1
ATOM 699 N N . ALA A 1 87 ? 15.931 -8.924 24.857 1.00 62.38 87 ALA A N 1
ATOM 700 C CA . ALA A 1 87 ? 15.049 -9.835 24.133 1.00 62.38 87 ALA A CA 1
ATOM 701 C C . ALA A 1 87 ? 14.269 -9.126 23.003 1.00 62.38 87 ALA A C 1
ATOM 703 O O . ALA A 1 87 ? 13.741 -9.780 22.105 1.00 62.38 87 ALA A O 1
ATOM 704 N N . CYS A 1 88 ? 14.220 -7.787 23.024 1.00 64.81 88 CYS A N 1
ATOM 705 C CA . CYS A 1 88 ? 13.671 -6.939 21.969 1.00 64.81 88 CYS A CA 1
ATOM 706 C C . CYS A 1 88 ? 14.767 -6.075 21.343 1.00 64.81 88 CYS A C 1
ATOM 708 O O . CYS A 1 88 ? 15.439 -5.329 22.051 1.00 64.81 88 CYS A O 1
ATOM 710 N N . LEU A 1 89 ? 14.888 -6.115 20.016 1.00 67.94 89 LEU A N 1
ATOM 711 C CA . LEU A 1 89 ? 15.803 -5.259 19.251 1.00 67.94 89 LEU A CA 1
ATOM 712 C C . LEU A 1 89 ? 15.150 -3.934 18.796 1.00 67.94 89 LEU A C 1
ATOM 714 O O . LEU A 1 89 ? 15.762 -3.195 18.024 1.00 67.94 89 LEU A O 1
ATOM 718 N N . CYS A 1 90 ? 13.911 -3.658 19.226 1.00 75.62 90 CYS A N 1
ATOM 719 C CA . CYS A 1 90 ? 13.135 -2.475 18.838 1.00 75.62 90 CYS A CA 1
ATOM 720 C C . CYS A 1 90 ? 13.500 -1.231 19.679 1.00 75.62 90 CYS A C 1
ATOM 722 O O . CYS A 1 90 ? 14.232 -1.334 20.666 1.00 75.62 90 CYS A O 1
ATOM 724 N N . GLU A 1 91 ? 13.000 -0.049 19.298 1.00 76.69 91 GLU A N 1
ATOM 725 C CA . GLU A 1 91 ? 13.414 1.228 19.900 1.00 76.69 91 GLU A CA 1
ATOM 726 C C . GLU A 1 91 ? 12.803 1.432 21.305 1.00 76.69 91 GLU A C 1
ATOM 728 O O . GLU A 1 91 ? 11.582 1.521 21.446 1.00 76.69 91 GLU A O 1
ATOM 733 N N . PRO A 1 92 ? 13.604 1.586 22.381 1.00 75.56 92 PRO A N 1
ATOM 734 C CA . PRO A 1 92 ? 13.066 1.679 23.742 1.00 75.56 92 PRO A CA 1
ATOM 735 C C . PRO A 1 92 ? 12.156 2.888 23.988 1.00 75.56 92 PRO A C 1
ATOM 737 O O . PRO A 1 92 ? 11.240 2.814 24.813 1.00 75.56 92 PRO A O 1
ATOM 740 N N . ARG A 1 93 ? 12.410 4.011 23.304 1.00 78.62 93 ARG A N 1
ATOM 741 C CA . ARG A 1 93 ? 11.593 5.226 23.437 1.00 78.62 93 ARG A CA 1
ATOM 742 C C . ARG A 1 93 ? 10.178 5.027 22.900 1.00 78.62 93 ARG A C 1
ATOM 744 O O . ARG A 1 93 ? 9.248 5.595 23.465 1.00 78.62 93 ARG A O 1
ATOM 751 N N . GLU A 1 94 ? 10.003 4.173 21.893 1.00 79.75 94 GLU A N 1
ATOM 752 C CA . GLU A 1 94 ? 8.683 3.824 21.364 1.00 79.75 94 GLU A CA 1
ATOM 753 C C . GLU A 1 94 ? 7.854 3.056 22.393 1.00 79.75 94 GLU A C 1
ATOM 755 O O . GLU A 1 94 ? 6.712 3.428 22.655 1.00 79.75 94 GLU A O 1
ATOM 760 N N . ILE A 1 95 ? 8.430 2.038 23.048 1.00 80.31 95 ILE A N 1
ATOM 761 C CA . ILE A 1 95 ? 7.723 1.283 24.099 1.00 80.31 95 ILE A CA 1
ATOM 762 C C . ILE A 1 95 ? 7.265 2.240 25.206 1.00 80.31 95 ILE A C 1
ATOM 764 O O . ILE A 1 95 ? 6.099 2.235 25.602 1.00 80.31 95 ILE A O 1
ATOM 768 N N . ALA A 1 96 ? 8.172 3.092 25.693 1.00 83.31 96 ALA A N 1
ATOM 769 C CA . ALA A 1 96 ? 7.867 4.041 26.761 1.00 83.31 96 ALA A CA 1
ATOM 770 C C . ALA A 1 96 ? 6.768 5.039 26.360 1.00 83.31 96 ALA A C 1
ATOM 772 O O . ALA A 1 96 ? 5.857 5.298 27.149 1.00 83.31 96 ALA A O 1
ATOM 773 N N . LEU A 1 97 ? 6.827 5.562 25.132 1.00 86.38 97 LEU A N 1
ATOM 774 C CA . LEU A 1 97 ? 5.811 6.451 24.579 1.00 86.38 97 LEU A CA 1
ATOM 775 C C . LEU A 1 97 ? 4.433 5.788 24.579 1.00 86.38 97 LEU A C 1
ATOM 777 O O . LEU A 1 97 ? 3.481 6.383 25.079 1.00 86.38 97 LEU A O 1
ATOM 781 N N . TRP A 1 98 ? 4.310 4.576 24.036 1.00 88.06 98 TRP A N 1
ATOM 782 C CA . TRP A 1 98 ? 3.009 3.916 23.920 1.00 88.06 98 TRP A CA 1
ATOM 783 C C . TRP A 1 98 ? 2.442 3.519 25.281 1.00 88.06 98 TRP A C 1
ATOM 785 O O . TRP A 1 98 ? 1.251 3.714 25.517 1.00 88.06 98 TRP A O 1
ATOM 795 N N . LEU A 1 99 ? 3.279 3.081 26.223 1.00 88.50 99 LEU A N 1
ATOM 796 C CA . LEU A 1 99 ? 2.848 2.860 27.606 1.00 88.50 99 LEU A CA 1
ATOM 797 C C . LEU A 1 99 ? 2.323 4.152 28.250 1.00 88.50 99 LEU A C 1
ATOM 799 O O . LEU A 1 99 ? 1.260 4.141 28.874 1.00 88.50 99 LEU A O 1
ATOM 803 N N . LEU A 1 100 ? 3.022 5.275 28.064 1.00 90.00 100 LEU A N 1
ATOM 804 C CA . LEU A 1 100 ? 2.614 6.570 28.612 1.00 90.00 100 LEU A CA 1
ATOM 805 C C . LEU A 1 100 ? 1.347 7.122 27.943 1.00 90.00 100 LEU A C 1
ATOM 807 O O . LEU A 1 100 ? 0.499 7.693 28.619 1.00 90.00 100 LEU A O 1
ATOM 811 N N . LEU A 1 101 ? 1.205 6.963 26.629 1.00 90.44 101 LEU A N 1
ATOM 812 C CA . LEU A 1 101 ? 0.111 7.548 25.850 1.00 90.44 101 LEU A CA 1
ATOM 813 C C . LEU A 1 101 ? -1.169 6.695 25.890 1.00 90.44 101 LEU A C 1
ATOM 815 O O . LEU A 1 101 ? -2.288 7.219 25.895 1.00 90.44 101 LEU A O 1
ATOM 819 N N . VAL A 1 102 ? -1.025 5.370 25.926 1.00 91.00 102 VAL A N 1
ATOM 820 C CA . VAL A 1 102 ? -2.141 4.417 25.851 1.00 91.00 102 VAL A CA 1
ATOM 821 C C . VAL A 1 102 ? -2.445 3.842 27.230 1.00 91.00 102 VAL A C 1
ATOM 823 O O . VAL A 1 102 ? -3.549 4.062 27.737 1.00 91.00 102 VAL A O 1
ATOM 826 N N . THR A 1 103 ? -1.476 3.174 27.860 1.00 90.25 103 THR A N 1
ATOM 827 C CA . THR A 1 103 ? -1.694 2.391 29.087 1.00 90.25 103 THR A CA 1
ATOM 828 C C . THR A 1 103 ? -1.930 3.263 30.321 1.00 90.25 103 THR A C 1
ATOM 830 O O . THR A 1 103 ? -2.878 3.012 31.064 1.00 90.25 103 THR A O 1
ATOM 833 N N . VAL A 1 104 ? -1.131 4.313 30.543 1.00 91.50 104 VAL A N 1
ATOM 834 C CA . VAL A 1 104 ? -1.249 5.161 31.748 1.00 91.50 104 VAL A CA 1
ATOM 835 C C . VAL A 1 104 ? -2.611 5.868 31.847 1.00 91.50 104 VAL A C 1
ATOM 837 O O . VAL A 1 104 ? -3.249 5.764 32.896 1.00 91.50 104 VAL A O 1
ATOM 840 N N . PRO A 1 105 ? -3.144 6.536 30.803 1.00 92.38 105 PRO A N 1
ATOM 841 C CA . PRO A 1 105 ? -4.447 7.175 30.926 1.00 92.38 105 PRO A CA 1
ATOM 842 C C . PRO A 1 105 ? -5.574 6.146 31.074 1.00 92.38 105 PRO A C 1
ATOM 844 O O . PRO A 1 105 ? -6.534 6.400 31.794 1.00 92.38 105 PRO A O 1
ATOM 847 N N . ALA A 1 106 ? -5.447 4.962 30.463 1.00 89.75 106 ALA A N 1
ATOM 848 C CA . ALA A 1 106 ? -6.412 3.875 30.632 1.00 89.75 106 ALA A CA 1
ATOM 849 C C . ALA A 1 106 ? -6.446 3.338 32.070 1.00 89.75 106 ALA A C 1
ATOM 851 O O . ALA A 1 106 ? -7.524 3.077 32.602 1.00 89.75 106 ALA A O 1
ATOM 852 N N . TRP A 1 107 ? -5.285 3.248 32.726 1.00 89.25 107 TRP A N 1
ATOM 853 C CA . TRP A 1 107 ? -5.189 2.907 34.143 1.00 89.25 107 TRP A CA 1
ATOM 854 C C . TRP A 1 107 ? -5.998 3.879 35.011 1.00 89.25 107 TRP A C 1
ATOM 856 O O . TRP A 1 107 ? -6.820 3.452 35.819 1.00 89.25 107 TRP A O 1
ATOM 866 N N . PHE A 1 108 ? -5.842 5.190 34.805 1.00 89.38 108 PHE A N 1
ATOM 867 C CA . PHE A 1 108 ? -6.622 6.184 35.550 1.00 89.38 108 PHE A CA 1
ATOM 868 C C . PHE A 1 108 ? -8.115 6.139 35.222 1.00 89.38 108 PHE A C 1
ATOM 870 O O . PHE A 1 108 ? -8.934 6.231 36.133 1.00 89.38 108 PHE A O 1
ATOM 877 N N . VAL A 1 109 ? -8.487 5.964 33.949 1.00 87.81 109 VAL A N 1
ATOM 878 C CA . VAL A 1 109 ? -9.893 5.798 33.539 1.00 87.81 109 VAL A CA 1
ATOM 879 C C . VAL A 1 109 ? -10.525 4.609 34.254 1.00 87.81 109 VAL A C 1
ATOM 881 O O . VAL A 1 109 ? -11.626 4.734 34.788 1.00 87.81 109 VAL A O 1
ATOM 884 N N . HIS A 1 110 ? -9.817 3.481 34.330 1.00 83.94 110 HIS A N 1
ATOM 885 C CA . HIS A 1 110 ? -10.283 2.296 35.039 1.00 83.94 110 HIS A CA 1
ATOM 886 C C . HIS A 1 110 ? -10.584 2.594 36.518 1.00 83.94 110 HIS A C 1
ATOM 888 O O . HIS A 1 110 ? -11.687 2.303 36.996 1.00 83.94 110 HIS A O 1
ATOM 894 N N . TRP A 1 111 ? -9.633 3.193 37.236 1.00 83.50 111 TRP A N 1
ATOM 895 C CA . TRP A 1 111 ? -9.802 3.531 38.651 1.00 83.50 111 TRP A CA 1
ATOM 896 C C . TRP A 1 111 ? -10.892 4.580 38.884 1.00 83.50 111 TRP A C 1
ATOM 898 O O . TRP A 1 111 ? -11.666 4.471 39.841 1.00 83.50 111 TRP A O 1
ATOM 908 N N . GLY A 1 112 ? -11.016 5.552 37.981 1.00 84.00 112 GLY A N 1
ATOM 909 C CA . GLY A 1 112 ? -12.104 6.523 37.986 1.00 84.00 112 GLY A CA 1
ATOM 910 C C . GLY A 1 112 ? -13.475 5.869 37.810 1.00 84.00 112 GLY A C 1
ATOM 911 O O . GLY A 1 112 ? -14.408 6.173 38.553 1.00 84.00 112 GLY A O 1
ATOM 912 N N . PHE A 1 113 ? -13.589 4.907 36.893 1.00 80.62 113 PHE A N 1
ATOM 913 C CA . PHE A 1 113 ? -14.833 4.185 36.626 1.00 80.62 113 PHE A CA 1
ATOM 914 C C . PHE A 1 113 ? -15.308 3.359 37.830 1.00 80.62 113 PHE A C 1
ATOM 916 O O . PHE A 1 113 ? -16.481 3.416 38.204 1.00 80.62 113 PHE A O 1
ATOM 923 N N . LEU A 1 114 ? -14.388 2.644 38.489 1.00 79.44 114 LEU A N 1
ATOM 924 C CA . LEU A 1 114 ? -14.684 1.941 39.743 1.00 79.44 114 LEU A CA 1
ATOM 925 C C . LEU A 1 114 ? -15.123 2.908 40.855 1.00 79.44 114 LEU A C 1
ATOM 927 O O . LEU A 1 114 ? -16.012 2.584 41.640 1.00 79.44 114 LEU A O 1
ATOM 931 N N . SER A 1 115 ? -14.525 4.099 40.904 1.00 78.31 115 SER A N 1
ATOM 932 C CA . SER A 1 115 ? -14.794 5.104 41.937 1.00 78.31 115 SER A CA 1
ATOM 933 C C . SER A 1 115 ? -16.190 5.720 41.810 1.00 78.31 115 SER A C 1
ATOM 935 O O . SER A 1 115 ? -16.940 5.756 42.786 1.00 78.31 115 SER A O 1
ATOM 937 N N . ILE A 1 116 ? -16.589 6.131 40.599 1.00 75.50 116 ILE A N 1
ATOM 938 C CA . ILE A 1 116 ? -17.933 6.678 40.328 1.00 75.50 116 ILE A CA 1
ATOM 939 C C . ILE A 1 116 ? -19.022 5.705 40.797 1.00 75.50 116 ILE A C 1
ATOM 941 O O . ILE A 1 116 ? -20.010 6.107 41.411 1.00 75.50 116 ILE A O 1
ATOM 945 N N . PHE A 1 117 ? -18.813 4.415 40.555 1.00 73.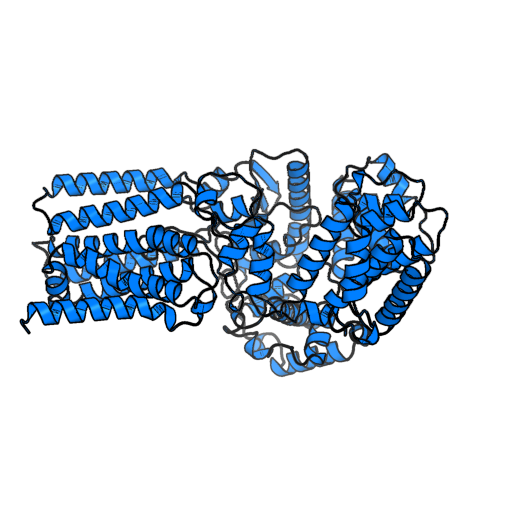69 117 PHE A N 1
ATOM 946 C CA . PHE A 1 117 ? -19.773 3.374 40.877 1.00 73.69 117 PHE A CA 1
ATOM 947 C C . PHE A 1 117 ? -20.072 3.237 42.385 1.00 73.69 117 PHE A C 1
ATOM 949 O O . PHE A 1 117 ? -21.229 3.047 42.783 1.00 73.69 117 PHE A O 1
ATOM 956 N N . GLU A 1 118 ? -19.058 3.353 43.247 1.00 73.81 118 GLU A N 1
ATOM 957 C CA . GLU A 1 118 ? -19.266 3.300 44.702 1.00 73.81 118 GLU A CA 1
ATOM 958 C C . GLU A 1 118 ? -19.960 4.561 45.240 1.00 73.81 118 GLU A C 1
ATOM 960 O O . GLU A 1 118 ? -20.744 4.479 46.190 1.00 73.81 118 GLU A O 1
ATOM 965 N N . GLN A 1 119 ? -19.766 5.714 44.591 1.00 72.44 119 GLN A N 1
ATOM 966 C CA . GLN A 1 119 ? -20.358 6.993 45.005 1.00 72.44 119 GLN A CA 1
ATOM 967 C C . GLN A 1 119 ? -21.864 7.125 44.733 1.00 72.44 119 GLN A C 1
ATOM 969 O O . GLN A 1 119 ? -22.502 8.042 45.264 1.00 72.44 119 GLN A O 1
ATOM 974 N N . CYS A 1 120 ? -22.465 6.202 43.975 1.00 71.31 120 CYS A N 1
ATOM 975 C CA . CYS A 1 120 ? -23.912 6.110 43.752 1.00 71.31 120 CYS A CA 1
ATOM 976 C C . CYS A 1 120 ? -24.663 5.591 45.002 1.00 71.31 120 CYS A C 1
ATOM 978 O O . CYS A 1 120 ? -25.360 4.571 44.964 1.00 71.31 120 CYS A O 1
ATOM 980 N N . GLN A 1 121 ? -24.492 6.257 46.146 1.00 61.59 121 GLN A N 1
ATOM 981 C CA . GLN A 1 121 ? -25.177 5.966 47.406 1.00 61.59 121 GLN A CA 1
ATOM 982 C C . GLN A 1 121 ? -26.664 6.332 47.261 1.00 61.59 121 GLN A C 1
ATOM 984 O O . GLN A 1 121 ? -27.013 7.502 47.191 1.00 61.59 121 GLN A O 1
ATOM 989 N N . GLY A 1 122 ? -27.531 5.327 47.115 1.00 64.62 122 GLY A N 1
ATOM 990 C CA . GLY A 1 122 ? -28.972 5.506 46.867 1.00 64.62 122 GLY A CA 1
ATOM 991 C C . GLY A 1 122 ? -29.537 4.552 45.812 1.00 64.62 122 GLY A C 1
ATOM 992 O O . GLY A 1 122 ? -30.721 4.232 45.833 1.00 64.62 122 GLY A O 1
ATOM 993 N N . MET A 1 123 ? -28.687 4.018 44.932 1.00 77.25 123 MET A N 1
ATOM 994 C CA . MET A 1 123 ? -29.094 2.995 43.965 1.00 77.25 123 MET A CA 1
ATOM 995 C C . MET A 1 123 ? -29.101 1.605 44.606 1.00 77.25 123 MET A C 1
ATOM 997 O O . MET A 1 123 ? -28.147 1.215 45.289 1.00 77.25 123 MET A O 1
ATOM 1001 N N . LYS A 1 124 ? -30.147 0.813 44.334 1.00 82.69 124 LYS A N 1
ATOM 1002 C CA . LYS A 1 124 ? -30.185 -0.610 44.715 1.00 82.69 124 LYS A CA 1
ATOM 1003 C C . LYS A 1 124 ? -29.059 -1.363 43.998 1.00 82.69 124 LYS A C 1
ATOM 1005 O O . LYS A 1 124 ? -28.730 -1.041 42.859 1.00 82.69 124 LYS A O 1
ATOM 1010 N N . SER A 1 125 ? -28.524 -2.423 44.614 1.00 80.81 125 SER A N 1
ATOM 1011 C CA . SER A 1 125 ? -27.413 -3.219 44.048 1.00 80.81 125 SER A CA 1
ATOM 1012 C C . SER A 1 125 ? -27.656 -3.645 42.588 1.00 80.81 125 SER A C 1
ATOM 1014 O O . SER A 1 125 ? -26.774 -3.498 41.746 1.00 80.81 125 SER A O 1
ATOM 1016 N N . ARG A 1 126 ? -28.891 -4.058 42.253 1.00 83.00 126 ARG A N 1
ATOM 1017 C CA . ARG A 1 126 ? -29.293 -4.398 40.875 1.00 83.00 126 ARG A CA 1
ATOM 1018 C C . ARG A 1 126 ? -29.179 -3.217 39.904 1.00 83.00 126 ARG A C 1
ATOM 1020 O O . ARG A 1 126 ? -28.640 -3.383 38.820 1.00 83.00 126 ARG A O 1
ATOM 1027 N N . GLN A 1 127 ? -29.651 -2.032 40.291 1.00 83.50 127 GLN A N 1
ATOM 1028 C CA . GLN A 1 127 ? -29.590 -0.831 39.446 1.00 83.50 127 GLN A CA 1
ATOM 1029 C C . GLN A 1 127 ? -28.148 -0.404 39.194 1.00 83.50 127 GLN A C 1
ATOM 1031 O O . GLN A 1 127 ? -27.810 -0.015 38.082 1.00 83.50 127 GLN A O 1
ATOM 1036 N N . LYS A 1 128 ? -27.293 -0.516 40.217 1.00 76.94 128 LYS A N 1
ATOM 1037 C CA . LYS A 1 128 ? -25.864 -0.272 40.061 1.00 76.94 128 LYS A CA 1
ATOM 1038 C C . LYS A 1 128 ? -25.286 -1.229 39.014 1.00 76.94 128 LYS A C 1
ATOM 1040 O O . LYS A 1 128 ? -24.754 -0.771 38.013 1.00 76.94 128 LYS A O 1
ATOM 1045 N N . ILE A 1 129 ? -25.468 -2.540 39.187 1.00 81.12 129 ILE A N 1
ATOM 1046 C CA . ILE A 1 129 ? -24.979 -3.551 38.230 1.00 81.12 129 ILE A CA 1
ATOM 1047 C C . ILE A 1 129 ? -25.455 -3.252 36.799 1.00 81.12 129 ILE A C 1
ATOM 1049 O O . ILE A 1 129 ? -24.646 -3.299 35.879 1.00 81.12 129 ILE A O 1
ATOM 1053 N N . ILE A 1 130 ? -26.727 -2.882 36.611 1.00 84.81 130 ILE A N 1
ATOM 1054 C CA . ILE A 1 130 ? -27.265 -2.503 35.294 1.00 84.81 130 ILE A CA 1
ATOM 1055 C C . ILE A 1 130 ? -26.538 -1.281 34.722 1.00 84.81 130 ILE A C 1
ATOM 1057 O O . ILE A 1 130 ? -26.093 -1.335 33.581 1.00 84.81 130 ILE A O 1
ATOM 1061 N N . LEU A 1 131 ? -26.376 -0.204 35.499 1.00 82.81 131 LEU A N 1
ATOM 1062 C CA . LEU A 1 131 ? -25.652 0.995 35.060 1.00 82.81 131 LEU A CA 1
ATOM 1063 C C . LEU A 1 131 ? -24.212 0.662 34.650 1.00 82.81 131 LEU A C 1
ATOM 1065 O O . LEU A 1 131 ? -23.715 1.158 33.645 1.00 82.81 131 LEU A O 1
ATOM 1069 N N . TYR A 1 132 ? -23.556 -0.207 35.410 1.00 81.25 132 TYR A N 1
ATOM 1070 C CA . TYR A 1 132 ? -22.192 -0.639 35.145 1.00 81.25 132 TYR A CA 1
ATOM 1071 C C . TYR A 1 132 ? -22.069 -1.461 33.861 1.00 81.25 132 TYR A C 1
ATOM 1073 O O . TYR A 1 132 ? -21.183 -1.213 33.044 1.00 81.25 132 TYR A O 1
ATOM 1081 N N . LEU A 1 133 ? -22.983 -2.415 33.666 1.00 83.06 133 LEU A N 1
ATOM 1082 C CA . LEU A 1 133 ? -23.074 -3.192 32.435 1.00 83.06 133 LEU A CA 1
ATOM 1083 C C . LEU A 1 133 ? -23.371 -2.291 31.238 1.00 83.06 133 LEU A C 1
ATOM 1085 O O . LEU A 1 133 ? -22.705 -2.431 30.222 1.00 83.06 133 LEU A O 1
ATOM 1089 N N . ALA A 1 134 ? -24.301 -1.343 31.372 1.00 86.12 134 ALA A N 1
ATOM 1090 C CA . ALA A 1 134 ? -24.640 -0.398 30.315 1.00 86.12 134 ALA A CA 1
ATOM 1091 C C . ALA A 1 134 ? -23.441 0.479 29.935 1.00 86.12 134 ALA A C 1
ATOM 1093 O O . ALA A 1 134 ? -23.096 0.564 28.764 1.00 86.12 134 ALA A O 1
ATOM 1094 N N . LEU A 1 135 ? -22.754 1.074 30.914 1.00 81.56 135 LEU A N 1
ATOM 1095 C CA . LEU A 1 135 ? -21.578 1.904 30.660 1.00 81.56 135 LEU A CA 1
ATOM 1096 C C . LEU A 1 135 ? -20.426 1.102 30.031 1.00 81.56 135 LEU A C 1
ATOM 1098 O O . LEU A 1 135 ? -19.817 1.575 29.077 1.00 81.56 135 LEU A O 1
ATOM 1102 N N . GLY A 1 136 ? -20.151 -0.111 30.523 1.00 81.62 136 GLY A N 1
ATOM 1103 C CA . GLY A 1 136 ? -19.134 -0.986 29.931 1.00 81.62 136 GLY A CA 1
ATOM 1104 C C . GLY A 1 136 ? -19.511 -1.500 28.538 1.00 81.62 136 GLY A C 1
ATOM 1105 O O . GLY A 1 136 ? -18.654 -1.632 27.673 1.00 81.62 136 GLY A O 1
ATOM 1106 N N . LEU A 1 137 ? -20.799 -1.736 28.278 1.00 85.50 137 LEU A N 1
ATOM 1107 C CA . LEU A 1 137 ? -21.273 -2.078 26.942 1.00 85.50 137 LEU A CA 1
ATOM 1108 C C . LEU A 1 137 ? -21.125 -0.882 25.995 1.00 85.50 137 LEU A C 1
ATOM 1110 O O . LEU A 1 137 ? -20.641 -1.056 24.883 1.00 85.50 137 LEU A O 1
ATOM 1114 N N . CYS A 1 138 ? -21.460 0.334 26.434 1.00 86.56 138 CYS A N 1
ATOM 1115 C CA . CYS A 1 138 ? -21.288 1.548 25.637 1.00 86.56 138 CYS A CA 1
ATOM 1116 C C . CYS A 1 138 ? -19.822 1.792 25.249 1.00 86.56 138 CYS A C 1
ATOM 1118 O O . CYS A 1 138 ? -19.563 2.174 24.111 1.00 86.56 138 CYS A O 1
ATOM 1120 N N . THR A 1 139 ? -18.854 1.532 26.139 1.00 83.00 139 THR A N 1
ATOM 1121 C CA . THR A 1 139 ? -17.423 1.699 25.814 1.00 83.00 139 THR A CA 1
ATOM 1122 C C . THR A 1 139 ? -16.905 0.689 24.790 1.00 83.00 139 THR A C 1
ATOM 1124 O O . THR A 1 139 ? -15.858 0.939 24.196 1.00 83.00 139 THR A O 1
ATOM 1127 N N . ILE A 1 140 ? -17.624 -0.415 24.558 1.00 85.44 140 ILE A N 1
ATOM 1128 C CA . ILE A 1 140 ? -17.325 -1.421 23.529 1.00 85.44 140 ILE A CA 1
ATOM 1129 C C . ILE A 1 140 ? -18.122 -1.141 22.251 1.00 85.44 140 ILE A C 1
ATOM 1131 O O . ILE A 1 140 ? -17.552 -1.061 21.168 1.00 85.44 140 ILE A O 1
ATOM 1135 N N . VAL A 1 141 ? -19.439 -0.974 22.366 1.00 89.75 141 VAL A N 1
ATOM 1136 C CA . VAL A 1 141 ? -20.349 -0.846 21.222 1.00 89.75 141 VAL A CA 1
ATOM 1137 C C . VAL A 1 141 ? -20.109 0.450 20.460 1.00 89.75 141 VAL A C 1
ATOM 1139 O O . VAL A 1 141 ? -20.074 0.408 19.236 1.00 89.75 141 VAL A O 1
ATOM 1142 N N . TRP A 1 142 ? -19.899 1.578 21.146 1.00 89.44 142 TRP A N 1
ATOM 1143 C CA . TRP A 1 142 ? -19.668 2.862 20.480 1.00 89.44 142 TRP A CA 1
ATOM 1144 C C . TRP A 1 142 ? -18.458 2.841 19.532 1.00 89.44 142 TRP A C 1
ATOM 1146 O O . TRP A 1 142 ? -18.643 3.118 18.351 1.00 89.44 142 TRP A O 1
ATOM 1156 N N . PRO A 1 143 ? -17.238 2.467 19.967 1.00 88.25 143 PRO A N 1
ATOM 1157 C CA . PRO A 1 143 ? -16.101 2.440 19.053 1.00 88.25 143 PRO A CA 1
ATOM 1158 C C . PRO A 1 143 ? -16.218 1.376 17.956 1.00 88.25 143 PRO A C 1
ATOM 1160 O O . PRO A 1 143 ? -15.716 1.590 16.856 1.00 88.25 143 PRO A O 1
ATOM 1163 N N . LEU A 1 144 ? -16.867 0.235 18.223 1.00 89.69 144 LEU A N 1
ATOM 1164 C CA . LEU A 1 144 ? -17.134 -0.761 17.180 1.00 89.69 144 LEU A CA 1
ATOM 1165 C C . LEU A 1 144 ? -18.092 -0.210 16.123 1.00 89.69 144 LEU A C 1
ATOM 1167 O O . LEU A 1 144 ? -17.859 -0.395 14.932 1.00 89.69 144 LEU A O 1
ATOM 1171 N N . TRP A 1 145 ? -19.135 0.496 16.558 1.00 92.19 145 TRP A N 1
ATOM 1172 C CA . TRP A 1 145 ? -20.055 1.198 15.674 1.00 92.19 145 TRP A CA 1
ATOM 1173 C C . TRP A 1 145 ? -19.325 2.274 14.861 1.00 92.19 145 TRP A C 1
ATOM 1175 O O . TRP A 1 145 ? -19.491 2.326 13.648 1.00 92.19 145 TRP A O 1
ATOM 1185 N N . GLU A 1 146 ? -18.458 3.064 15.499 1.00 89.94 146 GLU A N 1
ATOM 1186 C CA . GLU A 1 146 ? -17.653 4.111 14.858 1.00 89.94 146 GLU A CA 1
ATOM 1187 C C . GLU A 1 146 ? -16.757 3.536 13.749 1.00 89.94 146 GLU A C 1
ATOM 1189 O O . GLU A 1 146 ? -16.797 4.011 12.621 1.00 89.94 146 GLU A O 1
ATOM 1194 N N . ILE A 1 147 ? -16.008 2.464 14.033 1.00 88.88 147 ILE A N 1
ATOM 1195 C CA . ILE A 1 147 ? -15.108 1.816 13.060 1.00 88.88 147 ILE A CA 1
ATOM 1196 C C . ILE A 1 147 ? -15.886 1.140 11.916 1.00 88.88 147 ILE A C 1
ATOM 1198 O O . ILE A 1 147 ? -15.394 1.066 10.784 1.00 88.88 147 ILE A O 1
ATOM 1202 N N . TRP A 1 148 ? -17.074 0.607 12.211 1.00 90.12 148 TRP A N 1
ATOM 1203 C CA . TRP A 1 148 ? -17.886 -0.112 11.233 1.00 90.12 148 TRP A CA 1
ATOM 1204 C C . TRP A 1 148 ? -18.646 0.826 10.294 1.00 90.12 148 TRP A C 1
ATOM 1206 O O . TRP A 1 148 ? -18.571 0.658 9.081 1.00 90.12 148 TRP A O 1
ATOM 1216 N N . TYR A 1 149 ? -19.369 1.806 10.842 1.00 91.50 149 TYR A N 1
ATOM 1217 C CA . TYR A 1 149 ? -20.279 2.661 10.077 1.00 91.50 149 TYR A CA 1
ATOM 1218 C C . TYR A 1 149 ? -19.640 3.950 9.567 1.00 91.50 149 TYR A C 1
ATOM 1220 O O . TYR A 1 149 ? -20.187 4.562 8.650 1.00 91.50 149 TYR A O 1
ATOM 1228 N N . LEU A 1 150 ? -18.519 4.392 10.147 1.00 93.06 150 LEU A N 1
ATOM 1229 C CA . LEU A 1 150 ? -17.805 5.566 9.654 1.00 93.06 150 LEU A CA 1
ATOM 1230 C C . LEU A 1 150 ? -16.607 5.145 8.787 1.00 93.06 150 LEU A C 1
ATOM 1232 O O . LEU A 1 150 ? -15.989 4.099 9.030 1.00 93.06 150 LEU A O 1
ATOM 1236 N N . PRO A 1 151 ? -16.235 5.962 7.782 1.00 93.62 151 PRO A N 1
ATOM 1237 C CA . PRO A 1 151 ? -15.163 5.592 6.865 1.00 93.62 151 PRO A CA 1
ATOM 1238 C C . PRO A 1 151 ? -13.817 5.404 7.568 1.00 93.62 151 PRO A C 1
ATOM 1240 O O . PRO A 1 151 ? -13.086 4.467 7.261 1.00 93.62 151 PRO A O 1
ATOM 1243 N N . GLN A 1 152 ? -13.482 6.271 8.529 1.00 93.56 152 GLN A N 1
ATOM 1244 C CA . GLN A 1 152 ? -12.179 6.280 9.190 1.00 93.56 152 GLN A CA 1
ATOM 1245 C C . GLN A 1 152 ? -11.915 4.952 9.900 1.00 93.56 152 GLN A C 1
ATOM 1247 O O . GLN A 1 152 ? -12.574 4.586 10.870 1.00 93.56 152 GLN A O 1
ATOM 1252 N N . LYS A 1 153 ? -10.863 4.262 9.465 1.00 92.62 153 LYS A N 1
ATOM 1253 C CA . LYS A 1 153 ? -10.377 3.028 10.082 1.00 92.62 153 LYS A CA 1
ATOM 1254 C C . LYS A 1 153 ? -9.311 3.350 11.117 1.00 92.62 153 LYS A C 1
ATOM 1256 O O . LYS A 1 153 ? -8.244 2.763 11.108 1.00 92.62 153 LYS A O 1
ATOM 1261 N N . ARG A 1 154 ? -9.587 4.316 11.988 1.00 92.19 154 ARG A N 1
ATOM 1262 C CA . ARG A 1 154 ? -8.825 4.662 13.196 1.00 92.19 154 ARG A CA 1
ATOM 1263 C C . ARG A 1 154 ? -9.802 5.236 14.209 1.00 92.19 154 ARG A C 1
ATOM 1265 O O . ARG A 1 154 ? -10.846 5.732 13.815 1.00 92.19 154 ARG A O 1
ATOM 1272 N N . SER A 1 155 ? -9.449 5.227 15.484 1.00 91.62 155 SER A N 1
ATOM 1273 C CA . SER A 1 155 ? -10.254 5.884 16.518 1.00 91.62 155 SER A CA 1
ATOM 1274 C C . SER A 1 155 ? -9.476 6.009 17.823 1.00 91.62 155 SER A C 1
ATOM 1276 O O . SER A 1 155 ? -8.507 5.294 18.073 1.00 91.62 155 SER A O 1
ATOM 1278 N N . THR A 1 156 ? -9.890 6.935 18.684 1.00 90.81 156 THR A N 1
ATOM 1279 C CA . THR A 1 156 ? -9.305 7.116 20.021 1.00 90.81 156 THR A CA 1
ATOM 1280 C C . THR A 1 156 ? -10.407 6.936 21.053 1.00 90.81 156 THR A C 1
ATOM 1282 O O . THR A 1 156 ? -11.327 7.748 21.120 1.00 90.81 156 THR A O 1
ATOM 1285 N N . SER A 1 157 ? -10.304 5.884 21.865 1.00 88.06 157 SER A N 1
ATOM 1286 C CA . SER A 1 157 ? -11.351 5.444 22.793 1.00 88.06 157 SER A CA 1
ATOM 1287 C C . SER A 1 157 ? -10.847 5.383 24.237 1.00 88.06 157 SER A C 1
ATOM 1289 O O . SER A 1 157 ? -9.645 5.296 24.513 1.00 88.06 157 SER A O 1
ATOM 1291 N N . LEU A 1 158 ? -11.787 5.405 25.181 1.00 84.38 158 LEU A N 1
ATOM 1292 C CA . LEU A 1 158 ? -11.532 5.097 26.587 1.00 84.38 158 LEU A CA 1
ATOM 1293 C C . LEU A 1 158 ? -11.150 3.619 26.798 1.00 84.38 158 LEU A C 1
ATOM 1295 O O . LEU A 1 158 ? -10.405 3.339 27.732 1.00 84.38 158 LEU A O 1
ATOM 1299 N N . LEU A 1 159 ? -11.603 2.702 25.929 1.00 81.69 159 LEU A N 1
ATOM 1300 C CA . LEU A 1 159 ? -11.426 1.249 26.085 1.00 81.69 159 LEU A CA 1
ATOM 1301 C C . LEU A 1 159 ? -10.021 0.747 25.710 1.00 81.69 159 LEU A C 1
ATOM 1303 O O . LEU A 1 159 ? -9.382 0.060 26.498 1.00 81.69 159 LEU A O 1
ATOM 1307 N N . TYR A 1 160 ? -9.544 1.068 24.505 1.00 82.81 160 TYR A N 1
ATOM 1308 C CA . TYR A 1 160 ? -8.258 0.585 23.960 1.00 82.81 160 TYR A CA 1
ATOM 1309 C C . TYR A 1 160 ? -7.239 1.707 23.725 1.00 82.81 160 TYR A C 1
ATOM 1311 O O . TYR A 1 160 ? -6.148 1.483 23.206 1.00 82.81 160 TYR A O 1
ATOM 1319 N N . GLY A 1 161 ? -7.584 2.939 24.097 1.00 87.94 161 GLY A N 1
ATOM 1320 C CA . GLY A 1 161 ? -6.705 4.087 23.973 1.00 87.94 161 GLY A CA 1
ATOM 1321 C C . GLY A 1 161 ? -6.679 4.671 22.573 1.00 87.94 161 GLY A C 1
ATOM 1322 O O . GLY A 1 161 ? -7.398 5.629 22.309 1.00 87.94 161 GLY A O 1
ATOM 1323 N N . VAL A 1 162 ? -5.845 4.116 21.701 1.00 89.38 162 VAL A N 1
ATOM 1324 C CA . VAL A 1 162 ? -5.687 4.551 20.308 1.00 89.38 162 VAL A CA 1
ATOM 1325 C C . VAL A 1 162 ? -5.746 3.308 19.440 1.00 89.38 162 VAL A C 1
ATOM 1327 O O . VAL A 1 162 ? -4.951 2.399 19.641 1.00 89.38 162 VAL A O 1
ATOM 1330 N N . PHE A 1 163 ? -6.663 3.270 18.482 1.00 90.06 163 PHE A N 1
ATOM 1331 C CA . PHE A 1 163 ? -6.680 2.321 17.378 1.00 90.06 163 PHE A CA 1
ATOM 1332 C C . PHE A 1 163 ? -6.162 3.050 16.142 1.00 90.06 163 PHE A C 1
ATOM 1334 O O . PHE A 1 163 ? -6.820 3.941 15.610 1.00 90.06 163 PHE A O 1
ATOM 1341 N N . HIS A 1 164 ? -4.945 2.716 15.727 1.00 85.94 164 HIS A N 1
ATOM 1342 C CA . HIS A 1 164 ? -4.253 3.403 14.636 1.00 85.94 164 HIS A CA 1
ATOM 1343 C C . HIS A 1 164 ? -4.671 2.912 13.243 1.00 85.94 164 HIS A C 1
ATOM 1345 O O . HIS A 1 164 ? -4.251 3.502 12.248 1.00 85.94 164 HIS A O 1
ATOM 1351 N N . GLY A 1 165 ? -5.439 1.822 13.181 1.00 87.50 165 GLY A N 1
ATOM 1352 C CA . GLY A 1 165 ? -6.022 1.282 11.967 1.00 87.50 165 GLY A CA 1
ATOM 1353 C C . GLY A 1 165 ? -5.532 -0.099 11.551 1.00 87.50 165 GLY A C 1
ATOM 1354 O O . GLY A 1 165 ? -5.279 -0.934 12.418 1.00 87.50 165 GLY A O 1
ATOM 1355 N N . PRO A 1 166 ? -5.484 -0.388 10.238 1.00 82.75 166 PRO A N 1
ATOM 1356 C CA . PRO A 1 166 ? -5.184 -1.719 9.725 1.00 82.75 166 PRO A CA 1
ATOM 1357 C C . PRO A 1 166 ? -3.826 -2.227 10.205 1.00 82.75 166 PRO A C 1
ATOM 1359 O O . PRO A 1 166 ? -2.822 -1.527 10.085 1.00 82.75 166 PRO A O 1
ATOM 1362 N N . ILE A 1 167 ? -3.789 -3.488 10.640 1.00 73.50 167 ILE A N 1
ATOM 1363 C CA . ILE A 1 167 ? -2.595 -4.153 11.192 1.00 73.50 167 ILE A CA 1
ATOM 1364 C C . ILE A 1 167 ? -1.411 -4.241 10.209 1.00 73.50 167 ILE A C 1
ATOM 1366 O O . ILE A 1 167 ? -0.272 -4.456 10.610 1.00 73.50 167 ILE A O 1
ATOM 1370 N N . TYR A 1 168 ? -1.662 -4.076 8.907 1.00 71.25 168 TYR A N 1
ATOM 1371 C CA . TYR A 1 168 ? -0.625 -4.087 7.869 1.00 71.25 168 TYR A CA 1
ATOM 1372 C C . TYR A 1 168 ? 0.198 -2.806 7.811 1.00 71.25 168 TYR A C 1
ATOM 1374 O O . TYR A 1 168 ? 1.246 -2.766 7.162 1.00 71.25 168 TYR A O 1
ATOM 1382 N N . ASP A 1 169 ? -0.286 -1.748 8.448 1.00 79.62 169 ASP A N 1
ATOM 1383 C CA . ASP A 1 169 ? 0.321 -0.446 8.342 1.00 79.62 169 ASP A CA 1
ATOM 1384 C C . ASP A 1 169 ? 1.305 -0.214 9.480 1.00 79.62 169 ASP A C 1
ATOM 1386 O O . ASP A 1 169 ? 0.976 -0.231 10.661 1.00 79.62 169 ASP A O 1
ATOM 1390 N N . THR A 1 170 ? 2.556 -0.006 9.101 1.00 80.44 170 THR A N 1
ATOM 1391 C CA . THR A 1 170 ? 3.672 -0.075 10.044 1.00 80.44 170 THR A CA 1
ATOM 1392 C C . THR A 1 170 ? 4.013 1.276 10.646 1.00 80.44 170 THR A C 1
ATOM 1394 O O . THR A 1 170 ? 4.733 1.339 11.633 1.00 80.44 170 THR A O 1
ATOM 1397 N N . TRP A 1 171 ? 3.511 2.383 10.111 1.00 84.00 171 TRP A N 1
ATOM 1398 C CA . TRP A 1 171 ? 3.845 3.695 10.642 1.00 84.00 171 TRP A CA 1
ATOM 1399 C C . TRP A 1 171 ? 2.696 4.314 11.439 1.00 84.00 171 TRP A C 1
ATOM 1401 O O . TRP A 1 171 ? 1.552 4.341 11.000 1.00 84.00 171 TRP A O 1
ATOM 1411 N N . LEU A 1 172 ? 3.028 4.831 12.623 1.00 84.50 172 LEU A N 1
ATOM 1412 C CA . LEU A 1 172 ? 2.085 5.329 13.620 1.00 84.50 172 LEU A CA 1
ATOM 1413 C C . LEU A 1 172 ? 2.302 6.836 13.848 1.00 84.50 172 LEU A C 1
ATOM 1415 O O . LEU A 1 172 ? 3.063 7.196 14.754 1.00 84.50 172 LEU A O 1
ATOM 1419 N N . PRO A 1 173 ? 1.722 7.738 13.034 1.00 81.75 173 PRO A N 1
ATOM 1420 C CA . PRO A 1 173 ? 1.808 9.173 13.273 1.00 81.75 173 PRO A CA 1
ATOM 1421 C C . PRO A 1 173 ? 1.039 9.563 14.534 1.00 81.75 173 PRO A C 1
ATOM 1423 O O . PRO A 1 173 ? 0.025 8.960 14.884 1.00 81.75 173 PRO A O 1
ATOM 1426 N N . ILE A 1 174 ? 1.537 10.596 15.208 1.00 82.94 174 ILE A N 1
ATOM 1427 C CA . ILE A 1 174 ? 0.910 11.192 16.384 1.00 82.94 174 ILE A CA 1
ATOM 1428 C C . ILE A 1 174 ? 0.856 12.692 16.134 1.00 82.94 174 ILE A C 1
ATOM 1430 O O . ILE A 1 174 ? 1.896 13.307 15.905 1.00 82.94 174 ILE A O 1
ATOM 1434 N N . ASP A 1 175 ? -0.340 13.266 16.188 1.00 86.88 175 ASP A N 1
ATOM 1435 C CA . ASP A 1 175 ? -0.537 14.711 16.212 1.00 86.88 175 ASP A CA 1
ATOM 1436 C C . ASP A 1 175 ? -0.940 15.184 17.619 1.00 86.88 175 ASP A C 1
ATOM 1438 O O . ASP A 1 175 ? -1.120 14.396 18.556 1.00 86.88 175 ASP A O 1
ATOM 1442 N N . ALA A 1 176 ? -1.107 16.498 17.767 1.00 87.06 176 ALA A N 1
ATOM 1443 C CA . ALA A 1 176 ? -1.573 17.090 19.015 1.00 87.06 176 ALA A CA 1
ATOM 1444 C C . ALA A 1 176 ? -2.964 16.572 19.430 1.00 87.06 176 ALA A C 1
ATOM 1446 O O . ALA A 1 176 ? -3.217 16.427 20.625 1.00 87.06 176 ALA A O 1
ATOM 1447 N N . GLY A 1 177 ? -3.837 16.234 18.472 1.00 89.31 177 GLY A N 1
ATOM 1448 C CA . GLY A 1 177 ? -5.178 15.711 18.735 1.00 89.31 177 GLY A CA 1
ATOM 1449 C C . GLY A 1 177 ? -5.160 14.420 19.556 1.00 89.31 177 GLY A C 1
ATOM 1450 O O . GLY A 1 177 ? -5.857 14.325 20.568 1.00 89.31 177 GLY A O 1
ATOM 1451 N N . ILE A 1 178 ? -4.310 13.455 19.184 1.00 90.31 178 ILE A N 1
ATOM 1452 C CA . ILE A 1 178 ? -4.164 12.190 19.928 1.00 90.31 178 ILE A CA 1
ATOM 1453 C C . ILE A 1 178 ? -3.646 12.450 21.343 1.00 90.31 178 ILE A C 1
ATOM 1455 O O . ILE A 1 178 ? -4.193 11.919 22.314 1.00 90.31 178 ILE A O 1
ATOM 1459 N N . ILE A 1 179 ? -2.602 13.273 21.471 1.00 90.44 179 ILE A N 1
ATOM 1460 C CA . ILE A 1 179 ? -1.967 13.568 22.762 1.00 90.44 179 ILE A CA 1
ATOM 1461 C C . ILE A 1 179 ? -2.974 14.224 23.699 1.00 90.44 179 ILE A C 1
ATOM 1463 O O . ILE A 1 179 ? -3.166 13.755 24.824 1.00 90.44 179 ILE A O 1
ATOM 1467 N N . VAL A 1 180 ? -3.646 15.280 23.236 1.00 89.81 180 VAL A N 1
ATOM 1468 C CA . VAL A 1 180 ? -4.628 15.999 24.043 1.00 89.81 180 VAL A CA 1
ATOM 1469 C C . VAL A 1 180 ? -5.767 15.071 24.434 1.00 89.81 180 VAL A C 1
ATOM 1471 O O . VAL A 1 180 ? -6.056 14.959 25.622 1.00 89.81 180 VAL A O 1
ATOM 1474 N N . LYS A 1 181 ? -6.359 14.324 23.496 1.00 90.62 181 LYS A N 1
ATOM 1475 C CA . LYS A 1 181 ? -7.486 13.439 23.817 1.00 90.62 181 LYS A CA 1
ATOM 1476 C C . LYS A 1 181 ? -7.116 12.369 24.844 1.00 90.62 181 LYS A C 1
ATOM 1478 O O . LYS A 1 181 ? -7.866 12.144 25.792 1.00 90.62 181 LYS A O 1
ATOM 1483 N N . ARG A 1 182 ? -5.933 11.757 24.732 1.00 91.94 182 ARG A N 1
ATOM 1484 C CA . ARG A 1 182 ? -5.443 10.789 25.731 1.00 91.94 182 ARG A CA 1
ATOM 1485 C C . ARG A 1 182 ? -5.139 11.434 27.080 1.00 91.94 182 ARG A C 1
ATOM 1487 O O . ARG A 1 182 ? -5.448 10.840 28.111 1.00 91.94 182 ARG A O 1
ATOM 1494 N N . SER A 1 183 ? -4.610 12.654 27.080 1.00 91.81 183 SER A N 1
ATOM 1495 C CA . SER A 1 183 ? -4.354 13.420 28.304 1.00 91.81 183 SER A CA 1
ATOM 1496 C C . SER A 1 183 ? -5.664 13.776 29.014 1.00 91.81 183 SER A C 1
ATOM 1498 O O . SER A 1 183 ? -5.780 13.588 30.223 1.00 91.81 183 SER A O 1
ATOM 1500 N N . LEU A 1 184 ? -6.687 14.188 28.257 1.00 91.94 184 LEU A N 1
ATOM 1501 C CA . LEU A 1 184 ? -8.037 14.442 28.761 1.00 91.94 184 LEU A CA 1
ATOM 1502 C C . LEU A 1 184 ? -8.671 13.172 29.334 1.00 91.94 184 LEU A C 1
ATOM 1504 O O . LEU A 1 184 ? -9.219 13.226 30.428 1.00 91.94 184 LEU A O 1
ATOM 1508 N N . HIS A 1 185 ? -8.549 12.019 28.668 1.00 91.50 185 HIS A N 1
ATOM 1509 C CA . HIS A 1 185 ? -9.038 10.748 29.215 1.00 91.50 185 HIS A CA 1
ATOM 1510 C C . HIS A 1 185 ? -8.383 10.408 30.561 1.00 91.50 185 HIS A C 1
ATOM 1512 O O . HIS A 1 185 ? -9.073 10.045 31.514 1.00 91.50 185 HIS A O 1
ATOM 1518 N N . GLY A 1 186 ? -7.061 10.573 30.666 1.00 91.88 186 GLY A N 1
ATOM 1519 C CA . GLY A 1 186 ? -6.337 10.377 31.924 1.00 91.88 186 GLY A CA 1
ATOM 1520 C C . GLY A 1 186 ? -6.801 11.339 33.016 1.00 91.88 186 GLY A C 1
ATOM 1521 O O . GLY A 1 186 ? -7.066 10.906 34.135 1.00 91.88 186 GLY A O 1
ATOM 1522 N N . ALA A 1 187 ? -6.976 12.620 32.678 1.00 91.25 187 ALA A N 1
ATOM 1523 C CA . ALA A 1 187 ? -7.489 13.636 33.593 1.00 91.25 187 ALA A CA 1
ATOM 1524 C C . ALA A 1 187 ? -8.918 13.321 34.068 1.00 91.25 187 ALA A C 1
ATOM 1526 O O . ALA A 1 187 ? -9.189 13.414 35.263 1.00 91.25 187 ALA A O 1
ATOM 1527 N N . MET A 1 188 ? -9.810 12.875 33.172 1.00 89.25 188 MET A N 1
ATOM 1528 C CA . MET A 1 188 ? -11.160 12.416 33.530 1.00 89.25 188 MET A CA 1
ATOM 1529 C C . MET A 1 188 ? -11.103 11.268 34.534 1.00 89.25 188 MET A C 1
ATOM 1531 O O . MET A 1 188 ? -11.791 11.309 35.550 1.00 89.25 188 MET A O 1
ATOM 1535 N N . GLY A 1 189 ? -10.262 10.263 34.271 1.00 88.25 189 GLY A N 1
ATOM 1536 C CA . GLY A 1 189 ? -10.065 9.132 35.172 1.00 88.25 189 GLY A CA 1
ATOM 1537 C C . GLY A 1 189 ? -9.535 9.552 36.543 1.00 88.25 189 GLY A C 1
ATOM 1538 O O . GLY A 1 189 ? -10.069 9.137 37.569 1.00 88.25 189 GLY A O 1
ATOM 1539 N N . LEU A 1 190 ? -8.535 10.435 36.566 1.00 87.50 190 LEU A N 1
ATOM 1540 C CA . LEU A 1 190 ? -7.926 10.950 37.790 1.00 87.50 190 LEU A CA 1
ATOM 1541 C C . LEU A 1 190 ? -8.919 11.764 38.636 1.00 87.50 190 LEU A C 1
ATOM 1543 O O . LEU A 1 190 ? -8.991 11.577 39.848 1.00 87.50 190 LEU A O 1
ATOM 1547 N N . ILE A 1 191 ? -9.710 12.632 38.003 1.00 87.06 191 ILE A N 1
ATOM 1548 C CA . ILE A 1 191 ? -10.751 13.440 38.658 1.00 87.06 191 ILE A CA 1
ATOM 1549 C C . ILE A 1 191 ? -11.896 12.555 39.168 1.00 87.06 191 ILE A C 1
ATOM 1551 O O . ILE A 1 191 ? -12.404 12.750 40.270 1.00 87.06 191 ILE A O 1
ATOM 1555 N N . ALA A 1 192 ? -12.294 11.547 38.393 1.00 83.50 192 ALA A N 1
ATOM 1556 C CA . ALA A 1 192 ? -13.291 10.574 38.822 1.00 83.50 192 ALA A CA 1
ATOM 1557 C C . ALA A 1 192 ? -12.796 9.722 40.002 1.00 83.50 192 ALA A C 1
ATOM 1559 O O . ALA A 1 192 ? -13.575 9.378 40.887 1.00 83.50 192 ALA A O 1
ATOM 1560 N N . TRP A 1 193 ? -11.502 9.402 40.045 1.00 84.00 193 TRP A N 1
ATOM 1561 C CA . TRP A 1 193 ? -10.891 8.686 41.162 1.00 84.00 193 TRP A CA 1
ATOM 1562 C C . TRP A 1 193 ? -10.771 9.558 42.418 1.00 84.00 193 TRP A C 1
ATOM 1564 O O . TRP A 1 193 ? -11.049 9.089 43.527 1.00 84.00 193 TRP A O 1
ATOM 1574 N N . SER A 1 194 ? -10.429 10.842 42.265 1.00 79.25 194 SER A N 1
ATOM 1575 C CA . SER A 1 194 ? -10.291 11.760 43.399 1.00 79.25 194 SER A CA 1
ATOM 1576 C C . SER A 1 194 ? -11.603 11.956 44.164 1.00 79.25 194 SER A C 1
ATOM 1578 O O . SER A 1 194 ? -11.552 12.126 45.379 1.00 79.25 194 SER A O 1
ATOM 1580 N N . LEU A 1 195 ? -12.770 11.797 43.526 1.00 72.12 195 LEU A N 1
ATOM 1581 C CA . LEU A 1 195 ? -14.073 11.744 44.212 1.00 72.12 195 LEU A CA 1
ATOM 1582 C C . LEU A 1 195 ? -14.144 10.711 45.344 1.00 72.12 195 LEU A C 1
ATOM 1584 O O . LEU A 1 195 ? -14.879 10.909 46.308 1.00 72.12 195 LEU A O 1
ATOM 1588 N N . CYS A 1 196 ? -13.458 9.575 45.208 1.00 69.62 196 CYS A N 1
ATOM 1589 C CA . CYS A 1 196 ? -13.427 8.531 46.233 1.00 69.62 196 CYS A CA 1
ATOM 1590 C C . CYS A 1 196 ? -12.248 8.694 47.185 1.00 69.62 196 CYS A C 1
ATOM 1592 O O . CYS A 1 196 ? -12.389 8.448 48.380 1.00 69.62 196 CYS A O 1
ATOM 1594 N N . ALA A 1 197 ? -11.091 9.101 46.659 1.00 66.44 197 ALA A N 1
ATOM 1595 C CA . ALA A 1 197 ? -9.865 9.210 47.443 1.00 66.44 197 ALA A CA 1
ATOM 1596 C C . ALA A 1 197 ? -9.811 10.476 48.318 1.00 66.44 197 ALA A C 1
ATOM 1598 O O . ALA A 1 197 ? -9.093 10.508 49.315 1.00 66.44 197 ALA A O 1
ATOM 1599 N N . THR A 1 198 ? -10.551 11.526 47.955 1.00 62.84 198 THR A N 1
ATOM 1600 C CA . THR A 1 198 ? -10.501 12.847 48.595 1.00 62.84 198 THR A CA 1
ATOM 1601 C C . THR A 1 198 ? -11.913 13.384 48.842 1.00 62.84 198 THR A C 1
ATOM 1603 O O . THR A 1 198 ? -12.836 13.087 48.091 1.00 62.84 198 THR A O 1
ATOM 1606 N N . LYS A 1 199 ? -12.114 14.190 49.895 1.00 68.31 199 LYS A N 1
ATOM 1607 C CA . LYS A 1 199 ? -13.414 14.821 50.218 1.00 68.31 199 LYS A CA 1
ATOM 1608 C C . LYS A 1 199 ? -13.730 16.017 49.296 1.00 68.31 199 LYS A C 1
ATOM 1610 O O . LYS A 1 199 ? -14.140 17.069 49.778 1.00 68.31 199 LYS A O 1
ATOM 1615 N N . ILE A 1 200 ? -13.476 15.896 47.992 1.00 71.12 200 ILE A N 1
ATOM 1616 C CA . ILE A 1 200 ? -13.784 16.950 47.015 1.00 71.12 200 ILE A CA 1
ATOM 1617 C C . ILE A 1 200 ? -15.302 17.010 46.792 1.00 71.12 200 ILE A C 1
ATOM 1619 O O . ILE A 1 200 ? -15.986 15.984 46.773 1.00 71.12 200 ILE A O 1
ATOM 1623 N N . ASP A 1 201 ? -15.833 18.225 46.639 1.00 79.25 201 ASP A N 1
ATOM 1624 C CA . ASP A 1 201 ? -17.259 18.463 46.410 1.00 79.25 201 ASP A CA 1
ATOM 1625 C C . ASP A 1 201 ? -17.733 17.860 45.072 1.00 79.25 201 ASP A C 1
ATOM 1627 O O . ASP A 1 201 ? -17.141 18.089 44.012 1.00 79.25 201 ASP A O 1
ATOM 1631 N N . LYS A 1 202 ? -18.851 17.122 45.112 1.00 78.25 202 LYS A N 1
ATOM 1632 C CA . LYS A 1 202 ? -19.423 16.430 43.946 1.00 78.25 202 LYS A CA 1
ATOM 1633 C C . LYS A 1 202 ? -19.796 17.385 42.807 1.00 78.25 202 LYS A C 1
ATOM 1635 O O . LYS A 1 202 ? -19.652 17.010 41.646 1.00 78.25 202 LYS A O 1
ATOM 1640 N N . LYS A 1 203 ? -20.269 18.600 43.106 1.00 82.44 203 LYS A N 1
ATOM 1641 C CA . LYS A 1 203 ? -20.627 19.607 42.094 1.00 82.44 203 LYS A CA 1
ATOM 1642 C C . LYS A 1 203 ? -19.388 20.097 41.360 1.00 82.44 203 LYS A C 1
ATOM 1644 O O . LYS A 1 203 ? -19.417 20.177 40.139 1.00 82.44 203 LYS A O 1
ATOM 1649 N N . ILE A 1 204 ? -18.299 20.364 42.085 1.00 81.12 204 ILE A N 1
ATOM 1650 C CA . ILE A 1 204 ? -17.025 20.783 41.482 1.00 81.12 204 ILE A CA 1
ATOM 1651 C C . ILE A 1 204 ? -16.534 19.704 40.521 1.00 81.12 204 ILE A C 1
ATOM 1653 O O . ILE A 1 204 ? -16.200 20.002 39.376 1.00 81.12 204 ILE A O 1
ATOM 1657 N N . THR A 1 205 ? -16.556 18.440 40.941 1.00 76.75 205 THR A N 1
ATOM 1658 C CA . THR A 1 205 ? -16.122 17.352 40.067 1.00 76.75 205 THR A CA 1
ATOM 1659 C C . THR A 1 205 ? -17.023 17.173 38.848 1.00 76.75 205 THR A C 1
ATOM 1661 O O . THR A 1 205 ? -16.506 17.013 37.746 1.00 76.75 205 THR A O 1
ATOM 1664 N N . LEU A 1 206 ? -18.349 17.224 39.000 1.00 80.31 206 LEU A N 1
ATOM 1665 C CA . LEU A 1 206 ? -19.264 17.129 37.857 1.00 80.31 206 LEU A CA 1
ATOM 1666 C C . LEU A 1 206 ? -19.046 18.278 36.863 1.00 80.31 206 LEU A C 1
ATOM 1668 O O . LEU A 1 206 ? -19.003 18.026 35.662 1.00 80.31 206 LEU A O 1
ATOM 1672 N N . SER A 1 207 ? -18.825 19.503 37.347 1.00 83.19 207 SER A N 1
ATOM 1673 C CA . SER A 1 207 ? -18.485 20.652 36.500 1.00 83.19 207 SER A CA 1
ATOM 1674 C C . SER A 1 207 ? -17.153 20.461 35.772 1.00 83.19 207 SER A C 1
ATOM 1676 O O . SER A 1 207 ? -17.061 20.756 34.584 1.00 83.19 207 SER A O 1
ATOM 1678 N N . LEU A 1 208 ? -16.128 19.922 36.442 1.00 84.19 208 LEU A N 1
ATOM 1679 C CA . LEU A 1 208 ? -14.835 19.622 35.817 1.00 84.19 208 LEU A CA 1
ATOM 1680 C C . LEU A 1 208 ? -14.942 18.505 34.772 1.00 84.19 208 LEU A C 1
ATOM 1682 O O . LEU A 1 208 ? -14.350 18.613 33.702 1.00 84.19 208 LEU A O 1
ATOM 1686 N N . LEU A 1 209 ? -15.713 17.452 35.050 1.00 83.00 209 LEU A N 1
ATOM 1687 C CA . LEU A 1 209 ? -15.963 16.375 34.091 1.00 83.00 209 LEU A CA 1
ATOM 1688 C C . LEU A 1 209 ? -16.742 16.884 32.874 1.00 83.00 209 LEU A C 1
ATOM 1690 O O . LEU A 1 209 ? -16.384 16.546 31.750 1.00 83.00 209 LEU A O 1
ATOM 1694 N N . ALA A 1 210 ? -17.753 17.732 33.082 1.00 84.19 210 ALA A N 1
ATOM 1695 C CA . ALA A 1 210 ? -18.504 18.362 31.999 1.00 84.19 210 ALA A CA 1
ATOM 1696 C C . ALA A 1 210 ? -17.618 19.296 31.158 1.00 84.19 210 ALA A C 1
ATOM 1698 O O . ALA A 1 210 ? -17.688 19.270 29.928 1.00 84.19 210 ALA A O 1
ATOM 1699 N N . LEU A 1 211 ? -16.739 20.069 31.804 1.00 85.56 211 LEU A N 1
ATOM 1700 C CA . LEU A 1 211 ? -15.764 20.918 31.124 1.00 85.56 211 LEU A CA 1
ATOM 1701 C C . LEU A 1 211 ? -14.806 20.076 30.278 1.00 85.56 211 LEU A C 1
ATOM 1703 O O . LEU A 1 211 ? -14.638 20.352 29.096 1.00 85.56 211 LEU A O 1
ATOM 1707 N N . ILE A 1 212 ? -14.223 19.016 30.843 1.00 86.12 212 ILE A N 1
ATOM 1708 C CA . ILE A 1 212 ? -13.305 18.143 30.103 1.00 86.12 212 ILE A CA 1
ATOM 1709 C C . ILE A 1 212 ? -14.017 17.429 28.954 1.00 86.12 212 ILE A C 1
ATOM 1711 O O . ILE A 1 212 ? -13.444 17.329 27.873 1.00 86.12 212 ILE A O 1
ATOM 1715 N N . ALA A 1 213 ? -15.255 16.970 29.146 1.00 82.94 213 ALA A N 1
ATOM 1716 C CA . ALA A 1 213 ? -16.046 16.378 28.071 1.00 82.94 213 ALA A CA 1
ATOM 1717 C C . ALA A 1 213 ? -16.309 17.389 26.942 1.00 82.94 213 ALA A C 1
ATOM 1719 O O . ALA A 1 213 ? -16.133 17.059 25.772 1.00 82.94 213 ALA A O 1
ATOM 1720 N N . SER A 1 214 ? -16.637 18.638 27.283 1.00 83.81 214 SER A N 1
ATOM 1721 C CA . SER A 1 214 ? -16.837 19.715 26.301 1.00 83.81 214 SER A CA 1
ATOM 1722 C C . SER A 1 214 ? -15.549 20.033 25.536 1.00 83.81 214 SER A C 1
ATOM 1724 O O . SER A 1 214 ? -15.556 20.177 24.312 1.00 83.81 214 SER A O 1
ATOM 1726 N N . ILE A 1 215 ? -14.418 20.087 26.247 1.00 85.62 215 ILE A N 1
ATOM 1727 C CA . ILE A 1 215 ? -13.098 20.239 25.636 1.00 85.62 215 ILE A CA 1
ATOM 1728 C C . ILE A 1 215 ? -12.830 19.053 24.700 1.00 85.62 215 ILE A C 1
ATOM 1730 O O . ILE A 1 215 ? -12.483 19.279 23.550 1.00 85.62 215 ILE A O 1
ATOM 1734 N N . ASN A 1 216 ? -13.057 17.808 25.133 1.00 83.12 216 ASN A N 1
ATOM 1735 C CA . ASN A 1 216 ? -12.835 16.599 24.329 1.00 83.12 216 ASN A CA 1
ATOM 1736 C C . ASN A 1 216 ? -13.555 16.660 22.971 1.00 83.12 216 ASN A C 1
ATOM 1738 O O . ASN A 1 216 ? -12.921 16.415 21.947 1.00 83.12 216 ASN A O 1
ATOM 1742 N N . ILE A 1 217 ? -14.822 17.085 22.963 1.00 83.44 217 ILE A N 1
ATOM 1743 C CA . ILE A 1 217 ? -15.625 17.272 21.741 1.00 83.44 217 ILE A CA 1
ATOM 1744 C C . ILE A 1 217 ? -15.020 18.361 20.841 1.00 83.44 217 ILE A C 1
ATOM 1746 O O . ILE A 1 217 ? -14.969 18.223 19.622 1.00 83.44 217 ILE A O 1
ATOM 1750 N N . SER A 1 218 ? -14.487 19.434 21.426 1.00 83.94 218 SER A N 1
ATOM 1751 C CA . SER A 1 218 ? -13.903 20.548 20.664 1.00 83.94 218 SER A CA 1
ATOM 1752 C C . SER A 1 218 ? -12.637 20.137 19.893 1.00 83.94 218 SER A C 1
ATOM 1754 O O . SER A 1 218 ? -12.307 20.738 18.871 1.00 83.94 218 SER A O 1
ATOM 1756 N N . PHE A 1 219 ? -11.947 19.081 20.340 1.00 85.12 219 PHE A N 1
ATOM 1757 C CA . PHE A 1 219 ? -10.759 18.529 19.682 1.00 85.12 219 PHE A CA 1
ATOM 1758 C C . PHE A 1 219 ? -11.074 17.617 18.480 1.00 85.12 219 PHE A C 1
ATOM 1760 O O . PHE A 1 219 ? -10.143 17.197 17.794 1.00 85.12 219 PHE A O 1
ATOM 1767 N N . GLU A 1 220 ? -12.344 17.360 18.142 1.00 84.31 220 GLU A N 1
ATOM 1768 C CA . GLU A 1 220 ? -12.734 16.623 16.918 1.00 84.31 220 GLU A CA 1
ATOM 1769 C C . GLU A 1 220 ? -12.372 17.355 15.611 1.00 84.31 220 GLU A C 1
ATOM 1771 O O . GLU A 1 220 ? -12.421 16.781 14.518 1.00 84.31 220 GLU A O 1
ATOM 1776 N N . GLN A 1 221 ? -11.972 18.624 15.714 1.00 86.12 221 GLN A N 1
AT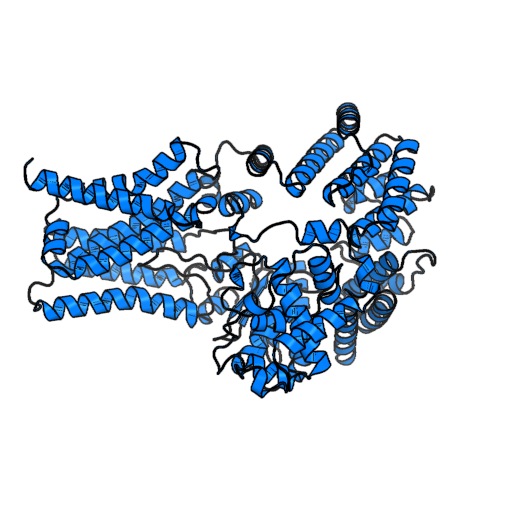OM 1777 C CA . GLN A 1 221 ? -11.440 19.412 14.603 1.00 86.12 221 GLN A CA 1
ATOM 1778 C C . GLN A 1 221 ? -10.050 18.942 14.157 1.00 86.12 221 GLN A C 1
ATOM 1780 O O . GLN A 1 221 ? -9.657 19.208 13.024 1.00 86.12 221 GLN A O 1
ATOM 1785 N N . PHE A 1 222 ? -9.305 18.242 15.020 1.00 89.94 222 PHE A N 1
ATOM 1786 C CA . PHE A 1 222 ? -8.000 17.708 14.643 1.00 89.94 222 PHE A CA 1
ATOM 1787 C C . PHE A 1 222 ? -8.151 16.572 13.620 1.00 89.94 222 PHE A C 1
ATOM 1789 O O . PHE A 1 222 ? -9.020 15.708 13.796 1.00 89.94 222 PHE A O 1
ATOM 1796 N N . PRO A 1 223 ? -7.270 16.502 12.604 1.00 89.00 223 PRO A N 1
ATOM 1797 C CA . PRO A 1 223 ? -7.328 15.468 11.576 1.00 89.00 223 PRO A CA 1
ATOM 1798 C C . PRO A 1 223 ? -7.297 14.041 12.115 1.00 89.00 223 PRO A C 1
ATOM 1800 O O . PRO A 1 223 ? -7.863 13.167 11.480 1.00 89.00 223 PRO A O 1
ATOM 1803 N N . SER A 1 224 ? -6.674 13.780 13.272 1.00 89.75 224 SER A N 1
ATOM 1804 C CA . SER A 1 224 ? -6.651 12.452 13.909 1.00 89.75 224 SER A CA 1
ATOM 1805 C C . SER A 1 224 ? -7.890 12.101 14.732 1.00 89.75 224 SER A C 1
ATOM 1807 O O . SER A 1 224 ? -8.010 10.965 15.196 1.00 89.75 224 SER A O 1
ATOM 1809 N N . GLN A 1 225 ? -8.777 13.071 14.965 1.00 91.19 225 GLN A N 1
ATOM 1810 C CA . GLN A 1 225 ? -9.932 12.945 15.857 1.00 91.19 225 GLN A CA 1
ATOM 1811 C C . GLN A 1 225 ? -11.270 13.105 15.146 1.00 91.19 225 GLN A C 1
ATOM 1813 O O . GLN A 1 225 ? -12.277 12.629 15.667 1.00 91.19 225 GLN A O 1
ATOM 1818 N N . GLY A 1 226 ? -11.294 13.724 13.964 1.00 91.00 226 GLY A N 1
ATOM 1819 C CA . GLY A 1 226 ? -12.500 13.812 13.147 1.00 91.00 226 GLY A CA 1
ATOM 1820 C C . GLY A 1 226 ? -12.947 12.446 12.620 1.00 91.00 226 GLY A C 1
ATOM 1821 O O . GLY A 1 226 ? -12.109 11.631 12.225 1.00 91.00 226 GLY A O 1
ATOM 1822 N N . HIS A 1 227 ? -14.261 12.211 12.591 1.00 91.44 227 HIS A N 1
ATOM 1823 C CA . HIS A 1 227 ? -14.874 11.001 12.035 1.00 91.44 227 HIS A CA 1
ATOM 1824 C C . HIS A 1 227 ? -16.056 11.334 11.111 1.00 91.44 227 HIS A C 1
ATOM 1826 O O . HIS A 1 227 ? -16.621 12.428 11.154 1.00 91.44 227 HIS A O 1
ATOM 1832 N N . GLY A 1 228 ? -16.413 10.386 10.247 1.00 93.50 228 GLY A N 1
ATOM 1833 C CA . GLY A 1 228 ? -17.470 10.515 9.250 1.00 93.50 228 GLY A CA 1
ATOM 1834 C C . GLY A 1 228 ? -17.052 11.269 7.983 1.00 93.50 228 GLY A C 1
ATOM 1835 O O . GLY A 1 228 ? -15.959 11.838 7.883 1.00 93.50 228 GLY A O 1
ATOM 1836 N N . LEU A 1 229 ? -17.966 11.299 7.007 1.00 94.19 229 LEU A N 1
ATOM 1837 C CA . LEU A 1 229 ? -17.780 12.016 5.740 1.00 94.19 229 LEU A CA 1
ATOM 1838 C C . LEU A 1 229 ? -17.580 13.522 5.934 1.00 94.19 229 LEU A C 1
ATOM 1840 O O . LEU A 1 229 ? -16.818 14.128 5.189 1.00 94.19 229 LEU A O 1
ATOM 1844 N N . GLY A 1 230 ? -18.244 14.131 6.921 1.00 94.81 230 GLY A N 1
ATOM 1845 C CA . GLY A 1 230 ? -18.100 15.562 7.204 1.00 94.81 230 GLY A CA 1
ATOM 1846 C C . GLY A 1 230 ? -16.663 15.937 7.569 1.00 94.81 230 GLY A C 1
ATOM 1847 O O . GLY A 1 230 ? -16.132 16.910 7.040 1.00 94.81 230 GLY A O 1
ATOM 1848 N N . ALA A 1 231 ? -16.002 15.123 8.401 1.00 94.81 231 ALA A N 1
ATOM 1849 C CA . ALA A 1 231 ? -14.593 15.317 8.734 1.00 94.81 231 ALA A CA 1
ATOM 1850 C C . ALA A 1 231 ? -13.683 15.124 7.512 1.00 94.81 231 ALA A C 1
ATOM 1852 O O . ALA A 1 231 ? -12.811 15.952 7.274 1.00 94.81 231 ALA A O 1
ATOM 1853 N N . LEU A 1 232 ? -13.927 14.094 6.691 1.00 96.25 232 LEU A N 1
ATOM 1854 C CA . LEU A 1 232 ? -13.147 13.875 5.466 1.00 96.25 232 LEU A CA 1
ATOM 1855 C C . LEU A 1 232 ? -13.271 15.038 4.484 1.00 96.25 232 LEU A C 1
ATOM 1857 O O . LEU A 1 232 ? -12.261 15.503 3.976 1.00 96.25 232 LEU A O 1
ATOM 1861 N N . LYS A 1 233 ? -14.490 15.531 4.247 1.00 96.00 233 LYS A N 1
ATOM 1862 C CA . LYS A 1 233 ? -14.742 16.676 3.359 1.00 96.00 233 LYS A CA 1
ATOM 1863 C C . LYS A 1 233 ? -14.164 17.975 3.915 1.00 96.00 233 LYS A C 1
ATOM 1865 O O . LYS A 1 233 ? -13.772 18.839 3.149 1.00 96.00 233 LYS A O 1
ATOM 1870 N N . ARG A 1 234 ? -14.086 18.132 5.237 1.00 95.44 234 ARG A N 1
ATOM 1871 C CA . ARG A 1 234 ? -13.400 19.274 5.856 1.00 95.44 234 ARG A CA 1
ATOM 1872 C C . ARG A 1 234 ? -11.885 19.194 5.648 1.00 95.44 234 ARG A C 1
ATOM 1874 O O . ARG A 1 234 ? -11.271 20.200 5.307 1.00 95.44 234 ARG A O 1
ATOM 1881 N N . ASP A 1 235 ? -11.298 18.016 5.845 1.00 95.06 235 ASP A N 1
ATOM 1882 C CA . ASP A 1 235 ? -9.847 17.815 5.756 1.00 95.06 235 ASP A CA 1
ATOM 1883 C C . ASP A 1 235 ? -9.361 17.715 4.287 1.00 95.06 235 ASP A C 1
ATOM 1885 O O . ASP A 1 235 ? -8.201 18.003 3.987 1.00 95.06 235 ASP A O 1
ATOM 1889 N N . LEU A 1 236 ? -10.255 17.356 3.356 1.00 97.31 236 LEU A N 1
ATOM 1890 C CA . LEU A 1 236 ? -10.045 17.264 1.904 1.00 97.31 236 LEU A CA 1
ATOM 1891 C C . LEU A 1 236 ? -11.128 18.070 1.151 1.00 97.31 236 LEU A C 1
ATOM 1893 O O . LEU A 1 236 ? -12.007 17.483 0.522 1.00 97.31 236 LEU A O 1
ATOM 1897 N N . PRO A 1 237 ? -11.099 19.413 1.230 1.00 97.25 237 PRO A N 1
ATOM 1898 C CA . PRO A 1 237 ? -12.231 20.261 0.844 1.00 97.25 237 PRO A CA 1
ATOM 1899 C C . PRO A 1 237 ? -12.396 20.496 -0.655 1.00 97.25 237 PRO A C 1
ATOM 1901 O O . PRO A 1 237 ? -13.429 21.019 -1.069 1.00 97.25 237 PRO A O 1
ATOM 1904 N N . GLN A 1 238 ? -11.393 20.183 -1.477 1.00 98.25 238 GLN A N 1
ATOM 1905 C CA . GLN A 1 238 ? -11.508 20.370 -2.921 1.00 98.25 238 GLN A CA 1
ATOM 1906 C C . GLN A 1 238 ? -12.220 19.185 -3.548 1.00 98.25 238 GLN A C 1
ATOM 1908 O O . GLN A 1 238 ? -11.931 18.047 -3.190 1.00 98.25 238 GLN A O 1
ATOM 1913 N N . ILE A 1 239 ? -13.096 19.460 -4.512 1.00 98.12 239 ILE A N 1
ATOM 1914 C CA . ILE A 1 239 ? -13.936 18.454 -5.155 1.00 98.12 239 ILE A CA 1
ATOM 1915 C C . ILE A 1 239 ? -13.855 18.544 -6.681 1.00 98.12 239 ILE A C 1
ATOM 1917 O O . ILE A 1 239 ? -13.839 19.632 -7.255 1.00 98.12 239 ILE A O 1
ATOM 1921 N N . MET A 1 240 ? -13.814 17.387 -7.338 1.00 98.06 240 MET A N 1
ATOM 1922 C CA . MET A 1 240 ? -14.029 17.226 -8.775 1.00 98.06 240 MET A CA 1
ATOM 1923 C C . MET A 1 240 ? -15.149 16.211 -8.982 1.00 98.06 240 MET A C 1
ATOM 1925 O O . MET A 1 240 ? -15.023 15.049 -8.593 1.00 98.06 240 MET A O 1
ATOM 1929 N N . GLU A 1 241 ? -16.252 16.661 -9.573 1.00 97.38 241 GLU A N 1
ATOM 1930 C CA . GLU A 1 241 ? -17.436 15.830 -9.780 1.00 97.38 241 GLU A CA 1
ATOM 1931 C C . GLU A 1 241 ? -17.305 14.947 -11.026 1.00 97.38 241 GLU A C 1
ATOM 1933 O O . GLU A 1 241 ? -16.663 15.305 -12.019 1.00 97.38 241 GLU A O 1
ATOM 1938 N N . GLY A 1 242 ? -17.930 13.777 -10.966 1.00 94.75 242 GLY A N 1
ATOM 1939 C CA . GLY A 1 242 ? -18.160 12.877 -12.086 1.00 94.75 242 GLY A CA 1
ATOM 1940 C C . GLY A 1 242 ? -19.581 12.303 -12.014 1.00 94.75 242 GLY A C 1
ATOM 1941 O O . GLY A 1 242 ? -20.236 12.416 -10.980 1.00 94.75 242 GLY A O 1
ATOM 1942 N N . PRO A 1 243 ? -20.089 11.656 -13.078 1.00 92.50 243 PRO A N 1
ATOM 1943 C CA . PRO A 1 243 ? -21.480 11.182 -13.110 1.00 92.50 243 PRO A CA 1
ATOM 1944 C C . PRO A 1 243 ? -21.854 10.200 -11.987 1.00 92.50 243 PRO A C 1
ATOM 1946 O O . PRO A 1 243 ? -23.009 10.120 -11.583 1.00 92.50 243 PRO A O 1
ATOM 1949 N N . HIS A 1 244 ? -20.876 9.434 -11.502 1.00 93.56 244 HIS A N 1
ATOM 1950 C CA . HIS A 1 244 ? -21.073 8.332 -10.557 1.00 93.56 244 HIS A CA 1
ATOM 1951 C C . HIS A 1 244 ? -20.027 8.297 -9.439 1.00 93.56 244 HIS A C 1
ATOM 1953 O O . HIS A 1 244 ? -19.893 7.299 -8.728 1.00 93.56 244 HIS A O 1
ATOM 1959 N N . HIS A 1 245 ? -19.235 9.359 -9.331 1.00 96.56 245 HIS A N 1
ATOM 1960 C CA . HIS A 1 245 ? -18.234 9.495 -8.294 1.00 96.56 245 HIS A CA 1
ATOM 1961 C C . HIS A 1 245 ? -17.973 10.969 -8.004 1.00 96.56 245 HIS A C 1
ATOM 1963 O O . HIS A 1 245 ? -18.187 11.824 -8.857 1.00 96.56 245 HIS A O 1
ATOM 1969 N N . SER A 1 246 ? -17.449 11.256 -6.819 1.00 97.81 246 SER A N 1
ATOM 1970 C CA . SER A 1 246 ? -16.930 12.583 -6.475 1.00 97.81 246 SER A CA 1
ATOM 1971 C C . SER A 1 246 ? -15.521 12.430 -5.926 1.00 97.81 246 SER A C 1
ATOM 1973 O O . SER A 1 246 ? -15.331 11.664 -4.976 1.00 97.81 246 SER A O 1
ATOM 1975 N N . LEU A 1 247 ? -14.545 13.131 -6.499 1.00 98.56 247 LEU A N 1
ATOM 1976 C CA . LEU A 1 247 ? -13.148 13.067 -6.077 1.00 98.56 247 LEU A CA 1
ATOM 1977 C C . LEU A 1 247 ? -12.816 14.226 -5.138 1.00 98.56 247 LEU A C 1
ATOM 1979 O O . LEU A 1 247 ? -12.941 15.380 -5.529 1.00 98.56 247 LEU A O 1
ATOM 1983 N N . HIS A 1 248 ? -12.363 13.914 -3.924 1.00 98.56 248 HIS A N 1
ATOM 1984 C CA . HIS A 1 248 ? -12.018 14.857 -2.857 1.00 98.56 248 HIS A CA 1
ATOM 1985 C C . HIS A 1 248 ? -10.507 14.880 -2.609 1.00 98.56 248 HIS A C 1
ATOM 1987 O O . HIS A 1 248 ? -9.877 13.822 -2.534 1.00 98.56 248 HIS A O 1
ATOM 1993 N N . PHE A 1 249 ? -9.913 16.065 -2.460 1.00 98.31 249 PHE A N 1
ATOM 1994 C CA . PHE A 1 249 ? -8.462 16.230 -2.293 1.00 98.31 249 PHE A CA 1
ATOM 1995 C C . PHE A 1 249 ? -8.089 17.496 -1.487 1.00 98.31 249 PHE A C 1
ATOM 1997 O O . PHE A 1 249 ? -8.937 18.362 -1.251 1.00 98.31 249 PHE A O 1
ATOM 2004 N N . PRO A 1 250 ? -6.828 17.635 -1.022 1.00 97.12 250 PRO A N 1
ATOM 2005 C CA . PRO A 1 250 ? -6.393 18.797 -0.249 1.00 97.12 250 PRO A CA 1
ATOM 2006 C C . PRO A 1 250 ? -6.381 20.083 -1.083 1.00 97.12 250 PRO A C 1
ATOM 2008 O O . PRO A 1 250 ? -6.049 20.059 -2.266 1.00 97.12 250 PRO A O 1
ATOM 2011 N N . ALA A 1 251 ? -6.634 21.229 -0.445 1.00 94.31 251 ALA A N 1
ATOM 2012 C CA . ALA A 1 251 ? -6.527 22.538 -1.098 1.00 94.31 251 ALA A CA 1
ATOM 2013 C C . ALA A 1 251 ? -5.086 22.886 -1.514 1.00 94.31 251 ALA A C 1
ATOM 2015 O O . ALA A 1 251 ? -4.841 23.410 -2.602 1.00 94.31 251 ALA A O 1
ATOM 2016 N N . GLU A 1 252 ? -4.117 22.565 -0.659 1.00 93.75 252 GLU A N 1
ATOM 2017 C CA . GLU A 1 252 ? -2.715 22.930 -0.852 1.00 93.75 252 GLU A CA 1
ATOM 2018 C C . GLU A 1 252 ? -1.939 21.839 -1.595 1.00 93.75 252 GLU A C 1
ATOM 2020 O O . GLU A 1 252 ? -1.352 20.934 -0.996 1.00 93.75 252 GLU A O 1
ATOM 2025 N N . LEU A 1 253 ? -1.902 21.953 -2.922 1.00 95.50 253 LEU A N 1
ATOM 2026 C CA . LEU A 1 253 ? -1.096 21.105 -3.801 1.00 95.50 253 LEU A CA 1
ATOM 2027 C C . LEU A 1 253 ? -0.136 21.951 -4.646 1.00 95.50 253 LEU A C 1
ATOM 2029 O O . LEU A 1 253 ? -0.446 23.079 -5.032 1.00 95.50 253 LEU A O 1
ATOM 2033 N N . ASN A 1 254 ? 1.037 21.413 -4.979 1.00 94.94 254 ASN A N 1
ATOM 2034 C CA . ASN A 1 254 ? 1.901 22.011 -6.002 1.00 94.94 254 ASN A CA 1
ATOM 2035 C C . ASN A 1 254 ? 1.387 21.695 -7.425 1.00 94.94 254 ASN A C 1
ATOM 2037 O O . ASN A 1 254 ? 0.457 20.907 -7.598 1.00 94.94 254 ASN A O 1
ATOM 2041 N N . SER A 1 255 ? 1.975 22.310 -8.460 1.00 91.88 255 SER A N 1
ATOM 2042 C CA . SER A 1 255 ? 1.540 22.128 -9.859 1.00 91.88 255 SER A CA 1
ATOM 2043 C C . SER A 1 255 ? 1.519 20.660 -10.289 1.00 91.88 255 SER A C 1
ATOM 2045 O O . SER A 1 255 ? 0.505 20.180 -10.783 1.00 91.88 255 SER A O 1
ATOM 2047 N N . ARG A 1 256 ? 2.594 19.924 -10.003 1.00 89.62 256 ARG A N 1
ATOM 2048 C CA . ARG A 1 256 ? 2.711 18.500 -10.327 1.00 89.62 256 ARG A CA 1
ATOM 2049 C C . ARG A 1 256 ? 1.675 17.643 -9.596 1.00 89.62 256 ARG A C 1
ATOM 2051 O O . ARG A 1 256 ? 1.142 16.698 -10.160 1.00 89.62 256 ARG A O 1
ATOM 2058 N N . GLN A 1 257 ? 1.391 17.949 -8.333 1.00 94.38 257 GLN A N 1
ATOM 2059 C CA . GLN A 1 257 ? 0.357 17.250 -7.568 1.00 94.38 257 GLN A CA 1
ATOM 2060 C C . GLN A 1 257 ? -1.043 17.530 -8.125 1.00 94.38 257 GLN A C 1
ATOM 2062 O O . GLN A 1 257 ? -1.854 16.612 -8.181 1.00 94.38 257 GLN A O 1
ATOM 2067 N N . ARG A 1 258 ? -1.321 18.757 -8.586 1.00 94.31 258 ARG A N 1
ATOM 2068 C CA . ARG A 1 258 ? -2.580 19.075 -9.277 1.00 94.31 258 ARG A CA 1
ATOM 2069 C C . ARG A 1 258 ? -2.734 18.291 -10.579 1.00 94.31 258 ARG A C 1
ATOM 2071 O O . ARG A 1 258 ? -3.807 17.756 -10.823 1.00 94.31 258 ARG A O 1
ATOM 2078 N N . GLU A 1 259 ? -1.672 18.171 -11.373 1.00 91.62 259 GLU A N 1
ATOM 2079 C CA . GLU A 1 259 ? -1.666 17.331 -12.583 1.00 91.62 259 GLU A CA 1
ATOM 2080 C C . GLU A 1 259 ? -1.951 15.856 -12.246 1.00 91.62 259 GLU A C 1
ATOM 2082 O O . GLU A 1 259 ? -2.760 15.214 -12.911 1.00 91.62 259 GLU A O 1
ATOM 2087 N N . MET A 1 260 ? -1.362 15.329 -11.164 1.00 94.12 260 MET A N 1
ATOM 2088 C CA . MET A 1 260 ? -1.655 13.972 -10.680 1.00 94.12 260 MET A CA 1
ATOM 2089 C C . MET A 1 260 ? -3.123 13.805 -10.265 1.00 94.12 260 MET A C 1
ATOM 2091 O O . MET A 1 260 ? -3.742 12.821 -10.655 1.00 94.12 260 MET A O 1
ATOM 2095 N N . VAL A 1 261 ? -3.706 14.760 -9.528 1.00 97.00 261 VAL A N 1
ATOM 2096 C CA . VAL A 1 261 ? -5.141 14.731 -9.173 1.00 97.00 261 VAL A CA 1
ATOM 2097 C C . VAL A 1 261 ? -6.015 14.733 -10.423 1.00 97.00 261 VAL A C 1
ATOM 2099 O O . VAL A 1 261 ? -6.930 13.920 -10.524 1.00 97.00 261 VAL A O 1
ATOM 2102 N N . GLN A 1 262 ? -5.715 15.599 -11.395 1.00 94.94 262 GLN A N 1
ATOM 2103 C CA . GLN A 1 262 ? -6.444 15.638 -12.665 1.00 94.94 262 GLN A CA 1
ATOM 2104 C C . GLN A 1 262 ? -6.359 14.295 -13.393 1.00 94.94 262 GLN A C 1
ATOM 2106 O O . GLN A 1 262 ? -7.372 13.791 -13.866 1.00 94.94 262 GLN A O 1
ATOM 2111 N N . SER A 1 263 ? -5.177 13.681 -13.433 1.00 94.44 263 SER A N 1
ATOM 2112 C CA . SER A 1 263 ? -4.993 12.358 -14.026 1.00 94.44 263 SER A CA 1
ATOM 2113 C C . SER A 1 263 ? -5.784 11.262 -13.298 1.00 94.44 263 SER A C 1
ATOM 2115 O O . SER A 1 263 ? -6.369 10.397 -13.947 1.00 94.44 263 SER A O 1
ATOM 2117 N N . ILE A 1 264 ? -5.846 11.292 -11.963 1.00 97.12 264 ILE A N 1
ATOM 2118 C CA . ILE A 1 264 ? -6.659 10.353 -11.171 1.00 97.12 264 ILE A CA 1
ATOM 2119 C C . ILE A 1 264 ? -8.152 10.569 -11.447 1.00 97.12 264 ILE A C 1
ATOM 2121 O O . ILE A 1 264 ? -8.885 9.591 -11.580 1.00 97.12 264 ILE A O 1
ATOM 2125 N N . HIS A 1 265 ? -8.614 11.818 -11.574 1.00 97.12 265 HIS A N 1
ATOM 2126 C CA . HIS A 1 265 ? -10.003 12.118 -11.938 1.00 97.12 265 HIS A CA 1
ATOM 2127 C C . HIS A 1 265 ? -10.357 11.559 -13.319 1.00 97.12 265 HIS A C 1
ATOM 2129 O O . HIS A 1 265 ? -11.365 10.871 -13.452 1.00 97.12 265 HIS A O 1
ATOM 2135 N N . GLN A 1 266 ? -9.498 11.770 -14.321 1.00 95.19 266 GLN A N 1
ATOM 2136 C CA . GLN A 1 266 ? -9.706 11.233 -15.671 1.00 95.19 266 GLN A CA 1
ATOM 2137 C C . GLN A 1 266 ? -9.773 9.699 -15.678 1.00 95.19 266 GLN A C 1
ATOM 2139 O O . GLN A 1 266 ? -10.749 9.137 -16.173 1.00 95.19 266 GLN A O 1
ATOM 2144 N N . GLN A 1 267 ? -8.820 9.030 -15.019 1.00 96.50 267 GLN A N 1
ATOM 2145 C CA . GLN A 1 267 ? -8.867 7.576 -14.832 1.00 96.50 267 GLN A CA 1
ATOM 2146 C C . GLN A 1 267 ? -10.136 7.129 -14.092 1.00 96.50 267 GLN A C 1
ATOM 2148 O O . GLN A 1 267 ? -10.728 6.111 -14.441 1.00 96.50 267 GLN A O 1
ATOM 2153 N N . SER A 1 268 ? -10.584 7.879 -13.078 1.00 97.38 268 SER A N 1
ATOM 2154 C CA . SER A 1 268 ? -11.801 7.550 -12.322 1.00 97.38 268 SER A CA 1
ATOM 2155 C C . SER A 1 268 ? -13.042 7.624 -13.208 1.00 97.38 268 SER A C 1
ATOM 2157 O O . SER A 1 268 ? -13.906 6.756 -13.105 1.00 97.38 268 SER A O 1
ATOM 2159 N N . LEU A 1 269 ? -13.130 8.606 -14.113 1.00 96.75 269 LEU A N 1
ATOM 2160 C CA . LEU A 1 269 ? -14.220 8.703 -15.091 1.00 96.75 269 LEU A CA 1
ATOM 2161 C C . LEU A 1 269 ? -14.260 7.475 -16.007 1.00 96.75 269 LEU A C 1
ATOM 2163 O O . LEU A 1 269 ? -15.311 6.847 -16.129 1.00 96.75 269 LEU A O 1
ATOM 2167 N N . PHE A 1 270 ? -13.121 7.102 -16.595 1.00 96.88 270 PHE A N 1
ATOM 2168 C CA . PHE A 1 270 ? -13.041 5.925 -17.456 1.00 96.88 270 PHE A CA 1
ATOM 2169 C C . PHE A 1 270 ? -13.343 4.633 -16.686 1.00 96.88 270 PHE A C 1
ATOM 2171 O O . PHE A 1 270 ? -14.237 3.883 -17.069 1.00 96.88 270 PHE A O 1
ATOM 2178 N N . HIS A 1 271 ? -12.646 4.372 -15.577 1.00 97.50 271 HIS A N 1
ATOM 2179 C CA . HIS A 1 271 ? -12.794 3.119 -14.838 1.00 97.50 271 HIS A CA 1
ATOM 2180 C C . HIS A 1 271 ? -14.189 2.941 -14.238 1.00 97.50 271 HIS A C 1
ATOM 2182 O O . HIS A 1 271 ? -14.705 1.829 -14.274 1.00 97.50 271 HIS A O 1
ATOM 2188 N N . THR A 1 272 ? -14.822 4.000 -13.719 1.00 96.75 272 THR A N 1
ATOM 2189 C CA . THR A 1 272 ? -16.205 3.891 -13.221 1.00 96.75 272 THR A CA 1
ATOM 2190 C C . THR A 1 272 ? -17.188 3.593 -14.350 1.00 96.75 272 THR A C 1
ATOM 2192 O O . THR A 1 272 ? -18.080 2.770 -14.166 1.00 96.75 272 THR A O 1
ATOM 2195 N N . GLN A 1 273 ? -17.018 4.199 -15.528 1.00 95.62 273 GLN A N 1
ATOM 2196 C CA . GLN A 1 273 ? -17.855 3.903 -16.691 1.00 95.62 273 GLN A CA 1
ATOM 2197 C C . GLN A 1 273 ? -17.640 2.474 -17.204 1.00 95.62 273 GLN A C 1
ATOM 2199 O O . GLN A 1 273 ? -18.605 1.767 -17.479 1.00 95.62 273 GLN A O 1
ATOM 2204 N N . ASP A 1 274 ? -16.388 2.046 -17.331 1.00 96.38 274 ASP A N 1
ATOM 2205 C CA . ASP A 1 274 ? -16.039 0.722 -17.836 1.00 96.38 274 ASP A CA 1
ATOM 2206 C C . ASP A 1 274 ? -16.492 -0.391 -16.877 1.00 96.38 274 ASP A C 1
ATOM 2208 O O . ASP A 1 274 ? -17.077 -1.385 -17.302 1.00 96.38 274 ASP A O 1
ATOM 2212 N N . LEU A 1 275 ? -16.321 -0.212 -15.564 1.00 97.00 275 LEU A N 1
ATOM 2213 C CA . LEU A 1 275 ? -16.746 -1.198 -14.567 1.00 97.00 275 LEU A CA 1
ATOM 2214 C C . LEU A 1 275 ? -18.274 -1.329 -14.444 1.00 97.00 275 LEU A C 1
ATOM 2216 O O . LEU A 1 275 ? -18.753 -2.346 -13.941 1.00 97.00 275 LEU A O 1
ATOM 2220 N N . ARG A 1 276 ? -19.067 -0.367 -14.937 1.00 94.81 276 ARG A N 1
ATOM 2221 C CA . ARG A 1 276 ? -20.541 -0.450 -14.905 1.00 94.81 276 ARG A CA 1
ATOM 2222 C C . ARG A 1 276 ? -21.125 -1.566 -15.760 1.00 94.81 276 ARG A C 1
ATOM 2224 O O . ARG A 1 276 ? -22.248 -1.976 -15.494 1.00 94.81 276 ARG A O 1
ATOM 2231 N N . GLN A 1 277 ? -20.372 -2.106 -16.718 1.00 93.44 277 GLN A N 1
ATOM 2232 C CA . GLN A 1 277 ? -20.791 -3.321 -17.426 1.00 93.44 277 GLN A CA 1
ATOM 2233 C C . GLN A 1 277 ? -20.918 -4.527 -16.475 1.00 93.44 277 GLN A C 1
ATOM 2235 O O . GLN A 1 277 ? -21.732 -5.415 -16.706 1.00 93.44 277 GLN A O 1
ATOM 2240 N N . TYR A 1 278 ? -20.137 -4.534 -15.389 1.00 94.19 278 TYR A N 1
ATOM 2241 C CA . TYR A 1 278 ? -20.197 -5.537 -14.328 1.00 94.19 278 TYR A CA 1
ATOM 2242 C C . TYR A 1 278 ? -21.128 -5.086 -13.197 1.00 94.19 278 TYR A C 1
ATOM 2244 O O . TYR A 1 278 ? -21.891 -5.886 -12.661 1.00 94.19 278 TYR A O 1
ATOM 2252 N N . PHE A 1 279 ? -21.142 -3.791 -12.874 1.00 94.19 279 PHE A N 1
ATOM 2253 C CA . PHE A 1 279 ? -21.936 -3.240 -11.772 1.00 94.19 279 PHE A CA 1
ATOM 2254 C C . PHE A 1 279 ? -22.941 -2.166 -12.248 1.00 94.19 279 PHE A C 1
ATOM 2256 O O . PHE A 1 279 ? -22.764 -0.983 -11.939 1.00 94.19 279 PHE A O 1
ATOM 2263 N N . PRO A 1 280 ? -24.011 -2.524 -12.990 1.00 90.19 280 PRO A N 1
ATOM 2264 C CA . PRO A 1 280 ? -24.957 -1.538 -13.530 1.00 90.19 280 PRO A CA 1
ATOM 2265 C C . PRO A 1 280 ? -25.619 -0.678 -12.447 1.00 90.19 280 PRO A C 1
ATOM 2267 O O . PRO A 1 280 ? -25.795 0.528 -12.625 1.00 90.19 280 PRO A O 1
ATOM 2270 N N . SER A 1 281 ? -25.926 -1.291 -11.303 1.00 90.06 281 SER A N 1
ATOM 2271 C CA . SER A 1 281 ? -26.565 -0.656 -10.145 1.00 90.06 281 SER A CA 1
ATOM 2272 C C . SER A 1 281 ? -25.568 -0.166 -9.090 1.00 90.06 281 SER A C 1
ATOM 2274 O O . SER A 1 281 ? -25.964 0.034 -7.949 1.00 90.06 281 SER A O 1
ATOM 2276 N N . ALA A 1 282 ? -24.288 0.012 -9.445 1.00 94.00 282 ALA A N 1
ATOM 2277 C CA . ALA A 1 282 ? -23.265 0.454 -8.498 1.00 94.00 282 ALA A CA 1
ATOM 2278 C C . ALA A 1 282 ? -23.633 1.786 -7.818 1.00 94.00 282 ALA A C 1
ATOM 2280 O O . ALA A 1 282 ? -24.091 2.710 -8.518 1.00 94.00 282 ALA A O 1
ATOM 2281 N N . PRO A 1 283 ? -23.357 1.916 -6.506 1.00 94.19 283 PRO A N 1
ATOM 2282 C CA . PRO A 1 283 ? -23.601 3.141 -5.760 1.00 94.19 283 PRO A CA 1
ATOM 2283 C C . PRO A 1 283 ? -22.698 4.285 -6.239 1.00 94.19 283 PRO A C 1
ATOM 2285 O O . PRO A 1 283 ? -21.751 4.099 -7.011 1.00 94.19 283 PRO A O 1
ATOM 2288 N N . HIS A 1 284 ? -22.993 5.499 -5.771 1.00 95.62 284 HIS A N 1
ATOM 2289 C CA . HIS A 1 284 ? -22.092 6.639 -5.951 1.00 95.62 284 HIS A CA 1
ATOM 2290 C C . HIS A 1 284 ? -20.833 6.448 -5.103 1.00 95.62 284 HIS A C 1
ATOM 2292 O O . HIS A 1 284 ? -20.941 6.213 -3.901 1.00 95.62 284 HIS A O 1
ATOM 2298 N N . VAL A 1 285 ? -19.653 6.596 -5.710 1.00 97.44 285 VAL A N 1
ATOM 2299 C CA . VAL A 1 285 ? -18.371 6.355 -5.029 1.00 97.44 285 VAL A CA 1
ATOM 2300 C C . VAL A 1 285 ? -17.679 7.666 -4.649 1.00 97.44 285 VAL A C 1
ATOM 2302 O O . VAL A 1 285 ? -17.410 8.520 -5.496 1.00 97.44 285 VAL A O 1
ATOM 2305 N N . TYR A 1 286 ? -17.311 7.830 -3.380 1.00 98.19 286 TYR A N 1
ATOM 2306 C CA . TYR A 1 286 ? -16.437 8.931 -2.961 1.00 98.19 286 TYR A CA 1
ATOM 2307 C C . TYR A 1 286 ? -14.965 8.542 -3.141 1.00 98.19 286 TYR A C 1
ATOM 2309 O O . TYR A 1 286 ? -14.502 7.565 -2.567 1.00 98.19 286 TYR A O 1
ATOM 2317 N N . VAL A 1 287 ? -14.199 9.309 -3.912 1.00 98.44 287 VAL A N 1
ATOM 2318 C CA . VAL A 1 287 ? -12.770 9.058 -4.146 1.00 98.44 287 VAL A CA 1
ATOM 2319 C C . VAL A 1 287 ? -11.949 10.053 -3.331 1.00 98.44 287 VAL A C 1
ATOM 2321 O O . VAL A 1 287 ? -11.830 11.209 -3.714 1.00 98.44 287 VAL A O 1
ATOM 2324 N N . PHE A 1 288 ? -11.375 9.634 -2.206 1.00 98.56 288 PHE A N 1
ATOM 2325 C CA . PHE A 1 288 ? -10.525 10.486 -1.371 1.00 98.56 288 PHE A CA 1
ATOM 2326 C C . PHE A 1 288 ? -9.050 10.304 -1.736 1.00 98.56 288 PHE A C 1
ATOM 2328 O O . PHE A 1 288 ? -8.469 9.235 -1.529 1.00 98.56 288 PHE A O 1
ATOM 2335 N N . VAL A 1 289 ? -8.435 11.368 -2.257 1.00 98.19 289 VAL A N 1
ATOM 2336 C CA . VAL A 1 289 ? -7.038 11.383 -2.700 1.00 98.19 289 VAL A CA 1
ATOM 2337 C C . VAL A 1 289 ? -6.185 12.159 -1.706 1.00 98.19 289 VAL A C 1
ATOM 2339 O O . VAL A 1 289 ? -6.350 13.361 -1.518 1.00 98.19 289 VAL A O 1
ATOM 2342 N N . TYR A 1 290 ? -5.227 11.478 -1.088 1.00 96.88 290 TYR A N 1
ATOM 2343 C CA . TYR A 1 290 ? -4.367 12.042 -0.053 1.00 96.88 290 TYR A CA 1
ATOM 2344 C C . TYR A 1 290 ? -3.019 12.459 -0.621 1.00 96.88 290 TYR A C 1
ATOM 2346 O O . TYR A 1 290 ? -2.411 11.746 -1.418 1.00 96.88 290 TYR A O 1
ATOM 2354 N N . ARG A 1 291 ? -2.497 13.597 -0.158 1.00 94.44 291 ARG A N 1
ATOM 2355 C CA . ARG A 1 291 ? -1.205 14.123 -0.620 1.00 94.44 291 ARG A CA 1
ATOM 2356 C C . ARG A 1 291 ? -0.038 13.176 -0.323 1.00 94.44 291 ARG A C 1
ATOM 2358 O O . ARG A 1 291 ? 0.931 13.146 -1.084 1.00 94.44 291 ARG A O 1
ATOM 2365 N N . SER A 1 292 ? -0.115 12.434 0.777 1.00 90.12 292 SER A N 1
ATOM 2366 C CA . SER A 1 292 ? 0.930 11.522 1.227 1.00 90.12 292 SER A CA 1
ATOM 2367 C C . SER A 1 292 ? 0.369 10.416 2.125 1.00 90.12 292 SER A C 1
ATOM 2369 O O . SER A 1 292 ? -0.712 10.566 2.701 1.00 90.12 292 SER A O 1
ATOM 2371 N N . GLN A 1 293 ? 1.151 9.344 2.310 1.00 90.12 293 GLN A N 1
ATOM 2372 C CA . GLN A 1 293 ? 0.822 8.266 3.257 1.00 90.12 293 GLN A CA 1
ATOM 2373 C C . GLN A 1 293 ? 0.661 8.810 4.686 1.00 90.12 293 GLN A C 1
ATOM 2375 O O . GLN A 1 293 ? -0.111 8.266 5.470 1.00 90.12 293 GLN A O 1
ATOM 2380 N N . GLN A 1 294 ? 1.366 9.901 5.004 1.00 86.94 294 GLN A N 1
ATOM 2381 C CA . GLN A 1 294 ? 1.310 10.660 6.256 1.00 86.94 294 GLN A CA 1
ATOM 2382 C C . GLN A 1 294 ? -0.059 11.251 6.491 1.00 86.94 294 GLN A C 1
ATOM 2384 O O . GLN A 1 294 ? -0.715 10.921 7.482 1.00 86.94 294 GLN A O 1
ATOM 2389 N N . ASP A 1 295 ? -0.498 12.072 5.548 1.00 90.44 295 ASP A N 1
ATOM 2390 C CA . ASP A 1 295 ? -1.787 12.737 5.638 1.00 90.44 295 ASP A CA 1
ATOM 2391 C C . ASP A 1 295 ? -2.903 11.686 5.701 1.00 90.44 295 ASP A C 1
ATOM 2393 O O . ASP A 1 295 ? -3.795 11.766 6.543 1.00 90.44 295 ASP A O 1
ATOM 2397 N N . LYS A 1 296 ? -2.804 10.632 4.881 1.00 94.31 296 LYS A N 1
ATOM 2398 C CA . LYS A 1 296 ? -3.777 9.539 4.858 1.00 94.31 296 LYS A CA 1
ATOM 2399 C C . LYS A 1 296 ? -3.844 8.764 6.167 1.00 94.31 296 LYS A C 1
ATOM 2401 O O . LYS A 1 296 ? -4.933 8.524 6.686 1.00 94.31 296 LYS A O 1
ATOM 2406 N N . LYS A 1 297 ? -2.698 8.383 6.736 1.00 91.62 297 LYS A N 1
ATOM 2407 C CA . LYS A 1 297 ? -2.666 7.664 8.012 1.00 91.62 297 LYS A CA 1
ATOM 2408 C C . LYS A 1 297 ? -3.275 8.501 9.130 1.00 91.62 297 LYS A C 1
ATOM 2410 O O . LYS A 1 297 ? -4.038 7.966 9.929 1.00 91.62 297 LYS A O 1
ATOM 2415 N N . LEU A 1 298 ? -2.982 9.800 9.157 1.00 90.25 298 LEU A N 1
ATOM 2416 C CA . LEU A 1 298 ? -3.514 10.701 10.171 1.00 90.25 298 LEU A CA 1
ATOM 2417 C C . LEU A 1 298 ? -5.021 10.936 10.011 1.00 90.25 298 LEU A C 1
ATOM 2419 O O . LEU A 1 298 ? -5.745 10.844 10.993 1.00 90.25 298 LEU A O 1
ATOM 2423 N N . ILE A 1 299 ? -5.504 11.198 8.794 1.00 93.50 299 ILE A N 1
ATOM 2424 C CA . ILE A 1 299 ? -6.910 11.546 8.527 1.00 93.50 299 ILE A CA 1
ATOM 2425 C C . ILE A 1 299 ? -7.818 10.309 8.520 1.00 93.50 299 ILE A C 1
ATOM 2427 O O . ILE A 1 299 ? -8.924 10.349 9.048 1.00 93.50 299 ILE A O 1
ATOM 2431 N N . PHE A 1 300 ? -7.371 9.203 7.925 1.00 94.19 300 PHE A N 1
ATOM 2432 C CA . PHE A 1 300 ? -8.207 8.028 7.662 1.00 94.19 300 PHE A CA 1
ATOM 2433 C C . PHE A 1 300 ? -7.848 6.801 8.503 1.00 94.19 300 PHE A C 1
ATOM 2435 O O . PHE A 1 300 ? -8.731 6.014 8.828 1.00 94.19 300 PHE A O 1
ATOM 2442 N N . GLY A 1 301 ? -6.576 6.628 8.873 1.00 91.94 301 GLY A N 1
ATOM 2443 C CA . GLY A 1 301 ? -6.101 5.470 9.643 1.00 91.94 301 GLY A CA 1
ATOM 2444 C C . GLY A 1 301 ? -5.353 4.410 8.834 1.00 91.94 301 GLY A C 1
ATOM 2445 O O . GLY A 1 301 ? -4.688 3.564 9.419 1.00 91.94 301 GLY A O 1
ATOM 2446 N N . GLY A 1 302 ? -5.370 4.463 7.500 1.00 91.19 302 GLY A N 1
ATOM 2447 C CA . GLY A 1 302 ? -4.584 3.572 6.634 1.00 91.19 302 GLY A CA 1
ATOM 2448 C C . GLY A 1 302 ? -3.632 4.359 5.742 1.00 91.19 302 GLY A C 1
ATOM 2449 O O . GLY A 1 302 ? -4.083 4.985 4.799 1.00 91.19 302 GLY A O 1
ATOM 2450 N N . GLY A 1 303 ? -2.333 4.349 6.024 1.00 88.75 303 GLY A N 1
ATOM 2451 C CA . GLY A 1 303 ? -1.304 5.103 5.309 1.00 88.75 303 GLY A CA 1
ATOM 2452 C C . GLY A 1 303 ? -0.767 4.370 4.090 1.00 88.75 303 GLY A C 1
ATOM 2453 O O . GLY A 1 303 ? -0.943 4.827 2.961 1.00 88.75 303 GLY A O 1
ATOM 2454 N N . GLY A 1 304 ? -0.100 3.234 4.317 1.00 83.38 304 GLY A N 1
ATOM 2455 C CA . GLY A 1 304 ? 0.558 2.468 3.251 1.00 83.38 304 GLY A CA 1
ATOM 2456 C C . GLY A 1 304 ? -0.365 1.559 2.434 1.00 83.38 304 GLY A C 1
ATOM 2457 O O . GLY A 1 304 ? 0.042 1.091 1.374 1.00 83.38 304 GLY A O 1
ATOM 2458 N N . THR A 1 305 ? -1.580 1.298 2.921 1.00 84.38 305 THR A N 1
ATOM 2459 C CA . THR A 1 305 ? -2.566 0.422 2.266 1.00 84.38 305 THR A CA 1
ATOM 2460 C C . THR A 1 305 ? -3.718 1.263 1.737 1.00 84.38 305 THR A C 1
ATOM 2462 O O . THR A 1 305 ? -4.246 2.107 2.467 1.00 84.38 305 THR A O 1
ATOM 2465 N N . ASP A 1 306 ? -4.084 1.054 0.475 1.00 90.38 306 ASP A N 1
ATOM 2466 C CA . ASP A 1 306 ? -5.312 1.598 -0.103 1.00 90.38 306 ASP A CA 1
ATOM 2467 C C . ASP A 1 306 ? -6.505 0.748 0.315 1.00 90.38 306 ASP A C 1
ATOM 2469 O O . ASP A 1 306 ? -6.375 -0.458 0.495 1.00 90.38 306 ASP A O 1
ATOM 2473 N N . ILE A 1 307 ? -7.596 1.425 0.671 1.00 91.19 307 ILE A N 1
ATOM 2474 C CA . ILE A 1 307 ? -8.723 0.820 1.378 1.00 91.19 307 ILE A CA 1
ATOM 2475 C C . ILE A 1 307 ? -10.001 1.421 0.835 1.00 91.19 307 ILE A C 1
ATOM 2477 O O . ILE A 1 307 ? -10.093 2.635 0.625 1.00 91.19 307 ILE A O 1
ATOM 2481 N N . THR A 1 308 ? -10.992 0.556 0.717 1.00 94.62 308 THR A N 1
ATOM 2482 C CA . THR A 1 308 ? -12.367 0.912 0.431 1.00 94.62 308 THR A CA 1
ATOM 2483 C C . THR A 1 308 ? -13.214 0.786 1.697 1.00 94.62 308 THR A C 1
ATOM 2485 O O . THR A 1 308 ? -13.197 -0.253 2.359 1.00 94.62 308 THR A O 1
ATOM 2488 N N . ASP A 1 309 ? -13.954 1.839 2.042 1.00 94.00 309 ASP A N 1
ATOM 2489 C CA . ASP A 1 309 ? -15.101 1.731 2.940 1.00 94.00 309 ASP A CA 1
ATOM 2490 C C . ASP A 1 309 ? -16.324 1.307 2.127 1.00 94.00 309 ASP A C 1
ATOM 2492 O O . ASP A 1 309 ? -16.665 1.940 1.131 1.00 94.00 309 ASP A O 1
ATOM 2496 N N . VAL A 1 310 ? -16.955 0.211 2.536 1.00 90.50 310 VAL A N 1
ATOM 2497 C CA . VAL A 1 310 ? -18.047 -0.417 1.777 1.00 90.50 310 VAL A CA 1
ATOM 2498 C C . VAL A 1 310 ? -19.431 -0.017 2.283 1.00 90.50 310 VAL A C 1
ATOM 2500 O O . VAL A 1 310 ? -20.401 -0.138 1.546 1.00 90.50 310 VAL A O 1
ATOM 2503 N N . ILE A 1 311 ? -19.530 0.466 3.527 1.00 90.44 311 ILE A N 1
ATOM 2504 C CA . ILE A 1 311 ? -20.795 0.929 4.118 1.00 90.44 311 ILE A CA 1
ATOM 2505 C C . ILE A 1 311 ? -21.143 2.322 3.602 1.00 90.44 311 ILE A C 1
ATOM 2507 O O . ILE A 1 311 ? -22.294 2.603 3.276 1.00 90.44 311 ILE A O 1
ATOM 2511 N N . THR A 1 312 ? -20.140 3.190 3.505 1.00 91.25 312 THR A N 1
ATOM 2512 C CA . THR A 1 312 ? -20.216 4.462 2.801 1.00 91.25 312 THR A CA 1
ATOM 2513 C C . THR A 1 312 ? -19.288 4.367 1.592 1.00 91.25 312 THR A C 1
ATOM 2515 O O . THR A 1 312 ? -18.143 4.783 1.728 1.00 91.25 312 THR A O 1
ATOM 2518 N N . PRO A 1 313 ? -19.734 3.825 0.434 1.00 94.69 313 PRO A N 1
ATOM 2519 C CA . PRO A 1 313 ? -18.873 3.475 -0.699 1.00 94.69 313 PRO A CA 1
ATOM 2520 C C . PRO A 1 313 ? -17.845 4.559 -1.036 1.00 94.69 313 PRO A C 1
ATOM 2522 O O . PRO A 1 313 ? -18.132 5.554 -1.710 1.00 94.69 313 PRO A O 1
ATOM 2525 N N . SER A 1 314 ? -16.630 4.391 -0.516 1.00 96.88 314 SER A N 1
ATOM 2526 C CA . SER A 1 314 ? -15.569 5.377 -0.638 1.00 96.88 314 SER A CA 1
ATOM 2527 C C . SER A 1 314 ? -14.203 4.729 -0.691 1.00 96.88 314 SER A C 1
ATOM 2529 O O . SER A 1 314 ? -13.870 3.882 0.130 1.00 96.88 314 SER A O 1
ATOM 2531 N N . ILE A 1 315 ? -13.380 5.167 -1.635 1.00 97.75 315 ILE A N 1
ATOM 2532 C CA . ILE A 1 315 ? -12.014 4.682 -1.798 1.00 97.75 315 ILE A CA 1
ATOM 2533 C C . ILE A 1 315 ? -11.031 5.717 -1.268 1.00 97.75 315 ILE A C 1
ATOM 2535 O O . ILE A 1 315 ? -11.204 6.921 -1.460 1.00 97.75 315 ILE A O 1
ATOM 2539 N N . HIS A 1 316 ? -9.980 5.245 -0.607 1.00 97.56 316 HIS A N 1
ATOM 2540 C CA . HIS A 1 316 ? -8.971 6.087 0.022 1.00 97.56 316 HIS A CA 1
ATOM 2541 C C . HIS A 1 316 ? -7.607 5.744 -0.564 1.00 97.56 316 HIS A C 1
ATOM 2543 O O . HIS A 1 316 ? -7.061 4.679 -0.266 1.00 97.56 316 HIS A O 1
ATOM 2549 N N . ILE A 1 317 ? -7.043 6.654 -1.362 1.00 97.31 317 ILE A N 1
ATOM 2550 C CA . ILE A 1 317 ? -5.817 6.428 -2.144 1.00 97.31 317 ILE A CA 1
ATOM 2551 C C . ILE A 1 317 ? -4.794 7.552 -1.972 1.00 97.31 317 ILE A C 1
ATOM 2553 O O . ILE A 1 317 ? -5.144 8.710 -1.760 1.00 97.31 317 ILE A O 1
ATOM 2557 N N . ASN A 1 318 ? -3.506 7.231 -2.060 1.00 96.06 318 ASN A N 1
ATOM 2558 C CA . ASN A 1 318 ? -2.446 8.245 -2.045 1.00 96.06 318 ASN A CA 1
ATOM 2559 C C . ASN A 1 318 ? -2.210 8.827 -3.444 1.00 96.06 318 ASN A C 1
ATOM 2561 O O . ASN A 1 318 ? -2.381 8.133 -4.436 1.00 96.06 318 ASN A O 1
ATOM 2565 N N . LEU A 1 319 ? -1.720 10.066 -3.541 1.00 94.88 319 LEU A N 1
ATOM 2566 C CA . LEU A 1 319 ? -1.261 10.612 -4.818 1.00 94.88 319 LEU A CA 1
ATOM 2567 C C . LEU A 1 319 ? -0.195 9.711 -5.450 1.00 94.88 319 LEU A C 1
ATOM 2569 O O . LEU A 1 319 ? 0.851 9.435 -4.856 1.00 94.88 319 LEU A O 1
ATOM 2573 N N . SER A 1 320 ? -0.442 9.329 -6.698 1.00 91.81 320 SER A N 1
ATOM 2574 C CA . SER A 1 320 ? 0.486 8.596 -7.551 1.00 91.81 320 SER A CA 1
ATOM 2575 C C . SER A 1 320 ? 0.431 9.156 -8.971 1.00 91.81 320 SER A C 1
ATOM 2577 O O . SER A 1 320 ? -0.561 9.759 -9.376 1.00 91.81 320 SER A O 1
ATOM 2579 N N . SER A 1 321 ? 1.509 8.966 -9.734 1.00 88.19 321 SER A N 1
ATOM 2580 C CA . SER A 1 321 ? 1.503 9.231 -11.176 1.00 88.19 321 SER A CA 1
ATOM 2581 C C . SER A 1 321 ? 0.554 8.284 -11.906 1.00 88.19 321 SER A C 1
ATOM 2583 O O . SER A 1 321 ? 0.240 7.212 -11.387 1.00 88.19 321 SER A O 1
ATOM 2585 N N . TRP A 1 322 ? 0.168 8.664 -13.124 1.00 90.56 322 TRP A N 1
ATOM 2586 C CA . TRP A 1 322 ? -0.489 7.760 -14.060 1.00 90.56 322 TRP A CA 1
ATOM 2587 C C . TRP A 1 322 ? 0.447 6.593 -14.430 1.00 90.56 322 TRP A C 1
ATOM 2589 O O . TRP A 1 322 ? 1.658 6.808 -14.578 1.00 90.56 322 TRP A O 1
ATOM 2599 N N . PRO A 1 323 ? -0.080 5.375 -14.600 1.00 91.88 323 PRO A N 1
ATOM 2600 C CA . PRO A 1 323 ? -1.402 4.937 -14.151 1.00 91.88 323 PRO A CA 1
ATOM 2601 C C . PRO A 1 323 ? -1.418 4.780 -12.621 1.00 91.88 323 PRO A C 1
ATOM 2603 O O . PRO A 1 323 ? -0.415 4.396 -12.009 1.00 91.88 323 PRO A O 1
ATOM 2606 N N . HIS A 1 324 ? -2.554 5.059 -11.982 1.00 94.31 324 HIS A N 1
ATOM 2607 C CA . HIS A 1 324 ? -2.685 4.891 -10.538 1.00 94.31 324 HIS A CA 1
ATOM 2608 C C . HIS A 1 324 ? -2.698 3.390 -10.181 1.00 94.31 324 HIS A C 1
ATOM 2610 O O . HIS A 1 324 ? -3.540 2.649 -10.691 1.00 94.31 324 HIS A O 1
ATOM 2616 N N . PRO A 1 325 ? -1.819 2.907 -9.281 1.00 91.81 325 PRO A N 1
ATOM 2617 C CA . PRO A 1 325 ? -1.537 1.472 -9.127 1.00 91.81 325 PRO A CA 1
ATOM 2618 C C . PRO A 1 325 ? -2.719 0.628 -8.617 1.00 91.81 325 PRO A C 1
ATOM 2620 O O . PRO A 1 325 ? -2.800 -0.570 -8.895 1.00 91.81 325 PRO A O 1
ATOM 2623 N N . THR A 1 326 ? -3.618 1.238 -7.849 1.00 95.12 326 THR A N 1
ATOM 2624 C CA . THR A 1 326 ? -4.697 0.566 -7.100 1.00 95.12 326 THR A CA 1
ATOM 2625 C C . THR A 1 326 ? -6.078 1.152 -7.385 1.00 95.12 326 THR A C 1
ATOM 2627 O O . THR A 1 326 ? -7.061 0.627 -6.883 1.00 95.12 326 THR A O 1
ATOM 2630 N N . LEU A 1 327 ? -6.191 2.206 -8.209 1.00 97.19 327 LEU A N 1
ATOM 2631 C CA . LEU A 1 327 ? -7.445 2.966 -8.344 1.00 97.19 327 LEU A CA 1
ATOM 2632 C C . LEU A 1 327 ? -8.587 2.060 -8.803 1.00 97.19 327 LEU A C 1
ATOM 2634 O O . LEU A 1 327 ? -9.631 1.997 -8.165 1.00 97.19 327 LEU A O 1
ATOM 2638 N N . ARG A 1 328 ? -8.358 1.309 -9.883 1.00 97.75 328 ARG A N 1
ATOM 2639 C CA . ARG A 1 328 ? -9.348 0.367 -10.403 1.00 97.75 328 ARG A CA 1
ATOM 2640 C C . ARG A 1 328 ? -9.660 -0.768 -9.421 1.00 97.75 328 ARG A C 1
ATOM 2642 O O . ARG A 1 328 ? -10.802 -1.197 -9.366 1.00 97.75 328 ARG A O 1
ATOM 2649 N N . HIS A 1 329 ? -8.673 -1.236 -8.651 1.00 97.44 329 HIS A N 1
ATOM 2650 C CA . HIS A 1 329 ? -8.861 -2.289 -7.637 1.00 97.44 329 HIS A CA 1
ATOM 2651 C C . HIS A 1 329 ? -9.825 -1.825 -6.545 1.00 97.44 329 HIS A C 1
ATOM 2653 O O . HIS A 1 329 ? -10.815 -2.498 -6.281 1.00 97.44 329 HIS A O 1
ATOM 2659 N N . GLU A 1 330 ? -9.594 -0.637 -5.987 1.00 97.75 330 GLU A N 1
ATOM 2660 C CA . GLU A 1 330 ? -10.484 -0.064 -4.974 1.00 97.75 330 GLU A CA 1
ATOM 2661 C C . GLU A 1 330 ? -11.862 0.295 -5.553 1.00 97.75 330 GLU A C 1
ATOM 2663 O O . GLU A 1 330 ? -12.883 0.094 -4.901 1.00 97.75 330 GLU A O 1
ATOM 2668 N N . LEU A 1 331 ? -11.931 0.766 -6.806 1.00 97.94 331 LEU A N 1
ATOM 2669 C CA . LEU A 1 331 ? -13.217 1.002 -7.471 1.00 97.94 331 LEU A CA 1
ATOM 2670 C C . LEU A 1 331 ? -14.045 -0.281 -7.603 1.00 97.94 331 LEU A C 1
ATOM 2672 O O . LEU A 1 331 ? -15.258 -0.216 -7.437 1.00 97.94 331 LEU A O 1
ATOM 2676 N N . VAL A 1 332 ? -13.425 -1.441 -7.855 1.00 97.56 332 VAL A N 1
ATOM 2677 C CA . VAL A 1 332 ? -14.155 -2.721 -7.872 1.00 97.56 332 VAL A CA 1
ATOM 2678 C C . VAL A 1 332 ? -14.770 -3.007 -6.505 1.00 97.56 332 VAL A C 1
ATOM 2680 O O . VAL A 1 332 ? -15.954 -3.325 -6.447 1.00 97.56 332 VAL A O 1
ATOM 2683 N N . HIS A 1 333 ? -14.011 -2.845 -5.417 1.00 97.31 333 HIS A N 1
ATOM 2684 C CA . HIS A 1 333 ? -14.540 -3.021 -4.059 1.00 97.31 333 HIS A CA 1
ATOM 2685 C C . HIS A 1 333 ? -15.724 -2.087 -3.786 1.00 97.31 333 HIS A C 1
ATOM 2687 O O . HIS A 1 333 ? -16.764 -2.538 -3.312 1.00 97.31 333 HIS A O 1
ATOM 2693 N N . ALA A 1 334 ? -15.598 -0.803 -4.132 1.00 97.12 334 ALA A N 1
ATOM 2694 C CA . ALA A 1 334 ? -16.628 0.195 -3.845 1.00 97.12 334 ALA A CA 1
ATOM 2695 C C . ALA A 1 334 ? -17.887 -0.003 -4.695 1.00 97.12 334 ALA A C 1
ATOM 2697 O O . ALA A 1 334 ? -18.998 0.156 -4.207 1.00 97.12 334 ALA A O 1
ATOM 2698 N N . MET A 1 335 ? -17.729 -0.358 -5.971 1.00 96.88 335 MET A N 1
ATOM 2699 C CA . MET A 1 335 ? -18.856 -0.562 -6.883 1.00 96.88 335 MET A CA 1
ATOM 2700 C C . MET A 1 335 ? -19.565 -1.902 -6.655 1.00 96.88 335 MET A C 1
ATOM 2702 O O . MET A 1 335 ? -20.737 -2.035 -7.005 1.00 96.88 335 MET A O 1
ATOM 2706 N N . ALA A 1 336 ? -18.875 -2.888 -6.074 1.00 95.62 336 ALA A N 1
ATOM 2707 C CA . ALA A 1 336 ? -19.437 -4.196 -5.758 1.00 95.62 336 ALA A CA 1
ATOM 2708 C C . ALA A 1 336 ? -20.114 -4.265 -4.376 1.00 95.62 336 ALA A C 1
ATOM 2710 O O . ALA A 1 336 ? -20.703 -5.303 -4.067 1.00 95.62 336 ALA A O 1
ATOM 2711 N N . SER A 1 337 ? -20.049 -3.208 -3.556 1.00 93.94 337 SER A N 1
ATOM 2712 C CA . SER A 1 337 ? -20.484 -3.236 -2.152 1.00 93.94 337 SER A CA 1
ATOM 2713 C C . SER A 1 337 ? -21.934 -3.691 -1.979 1.00 93.94 337 SER A C 1
ATOM 2715 O O . SER A 1 337 ? -22.214 -4.599 -1.197 1.00 93.94 337 SER A O 1
ATOM 2717 N N . ASP A 1 338 ? -22.853 -3.129 -2.762 1.00 91.00 338 ASP A N 1
ATOM 2718 C CA . ASP A 1 338 ? -24.296 -3.338 -2.581 1.00 91.00 338 ASP A CA 1
ATOM 2719 C C . ASP A 1 338 ? -24.734 -4.778 -2.885 1.00 91.00 338 ASP A C 1
ATOM 2721 O O . ASP A 1 338 ? -25.727 -5.266 -2.347 1.00 91.00 338 ASP A O 1
ATOM 2725 N N . GLN A 1 339 ? -23.978 -5.481 -3.732 1.00 90.25 339 GLN A N 1
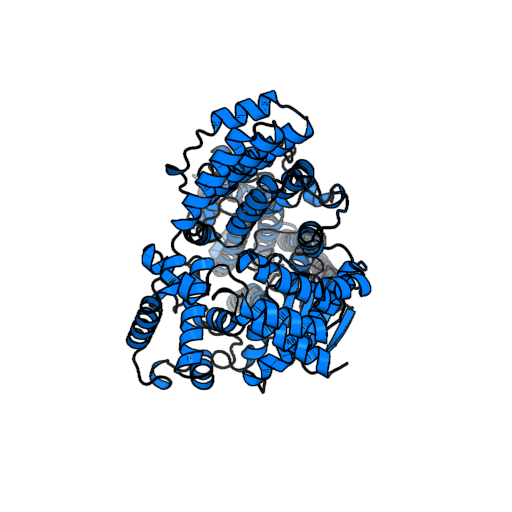ATOM 2726 C CA . GLN A 1 339 ? -24.255 -6.867 -4.116 1.00 90.25 339 GLN A CA 1
ATOM 2727 C C . GLN A 1 339 ? -23.443 -7.893 -3.314 1.00 90.25 339 GLN A C 1
ATOM 2729 O O . GLN A 1 339 ? -23.630 -9.095 -3.495 1.00 90.25 339 GLN A O 1
ATOM 2734 N N . ALA A 1 340 ? -22.527 -7.455 -2.450 1.00 92.50 340 ALA A N 1
ATOM 2735 C CA . ALA A 1 340 ? -21.637 -8.346 -1.720 1.00 92.50 340 ALA A CA 1
ATOM 2736 C C . ALA A 1 340 ? -22.350 -9.017 -0.535 1.00 92.50 340 ALA A C 1
ATOM 2738 O O . ALA A 1 340 ? -22.995 -8.342 0.265 1.00 92.50 340 ALA A O 1
ATOM 2739 N N . PHE A 1 341 ? -22.203 -10.341 -0.414 1.00 93.62 341 PHE A N 1
ATOM 2740 C CA . PHE A 1 341 ? -22.641 -11.191 0.707 1.00 93.62 341 PHE A CA 1
ATOM 2741 C C . PHE A 1 341 ? -23.865 -10.687 1.493 1.00 93.62 341 PHE A C 1
ATOM 2743 O O . PHE A 1 341 ? -23.741 -10.172 2.603 1.00 93.62 341 PHE A O 1
ATOM 2750 N N . TYR A 1 342 ? -25.060 -10.842 0.918 1.00 91.88 342 TYR A N 1
ATOM 2751 C CA . TYR A 1 342 ? -26.328 -10.424 1.540 1.00 91.88 342 TYR A CA 1
ATOM 2752 C C . TYR A 1 342 ? -26.374 -8.945 1.988 1.00 91.88 342 TYR A C 1
ATOM 2754 O O . TYR A 1 342 ? -27.043 -8.615 2.965 1.00 91.88 342 TYR A O 1
ATOM 2762 N N . GLY A 1 343 ? -25.671 -8.056 1.277 1.00 87.75 343 GLY A N 1
ATOM 2763 C CA . GLY A 1 343 ? -25.617 -6.619 1.568 1.00 87.75 343 GLY A CA 1
ATOM 2764 C C . GLY A 1 343 ? -24.596 -6.230 2.642 1.00 87.75 343 GLY A C 1
ATOM 2765 O O . GLY A 1 343 ? -24.668 -5.129 3.179 1.00 87.75 343 GLY A O 1
ATOM 2766 N N . LEU A 1 344 ? -23.647 -7.110 2.978 1.00 90.31 344 LEU A N 1
ATOM 2767 C CA . LEU A 1 344 ? -22.598 -6.829 3.966 1.00 90.31 344 LEU A CA 1
ATOM 2768 C C . LEU A 1 344 ? -21.560 -5.801 3.472 1.00 90.31 344 LEU A C 1
ATOM 2770 O O . LEU A 1 344 ? -20.766 -5.299 4.266 1.00 90.31 344 LEU A O 1
ATOM 2774 N N . GLY A 1 345 ? -21.525 -5.504 2.171 1.00 90.88 345 GLY A N 1
ATOM 2775 C CA . GLY A 1 345 ? -20.529 -4.617 1.564 1.00 90.88 345 GLY A CA 1
ATOM 2776 C C . GLY A 1 345 ? -19.263 -5.337 1.084 1.00 90.88 345 GLY A C 1
ATOM 2777 O O . GLY A 1 345 ? -18.557 -4.832 0.221 1.00 90.88 345 GLY A O 1
ATOM 2778 N N . PHE A 1 346 ? -18.981 -6.539 1.591 1.00 92.38 346 PHE A N 1
ATOM 2779 C CA . PHE A 1 346 ? -17.878 -7.400 1.148 1.00 92.38 346 PHE A CA 1
ATOM 2780 C C . PHE A 1 346 ? -18.212 -8.876 1.387 1.00 92.38 346 PHE A C 1
ATOM 2782 O O . PHE A 1 346 ? -19.135 -9.200 2.134 1.00 92.38 346 PHE A O 1
ATOM 2789 N N . HIS A 1 347 ? -17.430 -9.789 0.806 1.00 93.06 347 HIS A N 1
ATOM 2790 C CA . HIS A 1 347 ? -17.547 -11.216 1.098 1.00 93.06 347 HIS A CA 1
ATOM 2791 C C . HIS A 1 347 ? -16.674 -11.604 2.318 1.00 93.06 347 HIS A C 1
ATOM 2793 O O . HIS A 1 347 ? -15.458 -11.398 2.272 1.00 93.06 347 HIS A O 1
ATOM 2799 N N . PRO A 1 348 ? -17.224 -12.211 3.397 1.00 90.25 348 PRO A N 1
ATOM 2800 C CA . PRO A 1 348 ? -16.476 -12.551 4.620 1.00 90.25 348 PRO A CA 1
ATOM 2801 C C . PRO A 1 348 ? -15.248 -13.431 4.392 1.00 90.25 348 PRO A C 1
ATOM 2803 O O . PRO A 1 348 ? -14.246 -13.332 5.097 1.00 90.25 348 PRO A O 1
ATOM 2806 N N . ASN A 1 349 ? -15.321 -14.308 3.394 1.00 90.50 349 ASN A N 1
ATOM 2807 C CA . ASN A 1 349 ? -14.142 -14.975 2.866 1.00 90.50 349 ASN A CA 1
ATOM 2808 C C . ASN A 1 349 ? -13.399 -14.021 1.918 1.00 90.50 349 ASN A C 1
ATOM 2810 O O . ASN A 1 349 ? -13.827 -13.791 0.784 1.00 90.50 349 ASN A O 1
ATOM 2814 N N . MET A 1 350 ? -12.268 -13.509 2.404 1.00 91.31 350 MET A N 1
ATOM 2815 C CA . MET A 1 350 ? -11.451 -12.500 1.730 1.00 91.31 350 MET A CA 1
ATOM 2816 C C . MET A 1 350 ? -10.821 -12.967 0.418 1.00 91.31 350 MET A C 1
ATOM 2818 O O . MET A 1 350 ? -10.472 -12.121 -0.401 1.00 91.31 350 MET A O 1
ATOM 2822 N N . ALA A 1 351 ? -10.722 -14.276 0.162 1.00 93.44 351 ALA A N 1
ATOM 2823 C CA . ALA A 1 351 ? -10.293 -14.760 -1.147 1.00 93.44 351 ALA A CA 1
ATOM 2824 C C . ALA A 1 351 ? -11.291 -14.366 -2.247 1.00 93.44 351 ALA A C 1
ATOM 2826 O O . ALA A 1 351 ? -10.871 -14.040 -3.354 1.00 93.44 351 ALA A O 1
ATOM 2827 N N . PHE A 1 352 ? -12.594 -14.322 -1.946 1.00 94.06 352 PHE A N 1
ATOM 2828 C CA . PHE A 1 352 ? -13.582 -13.792 -2.886 1.00 94.06 352 PHE A CA 1
ATOM 2829 C C . PHE A 1 352 ? -13.466 -12.275 -3.020 1.00 94.06 352 PHE A C 1
ATOM 2831 O O . PHE A 1 352 ? -13.394 -11.789 -4.141 1.00 94.06 352 PHE A O 1
ATOM 2838 N N . THR A 1 353 ? -13.379 -11.543 -1.906 1.00 94.75 353 THR A N 1
ATOM 2839 C CA . THR A 1 353 ? -13.236 -10.074 -1.905 1.00 94.75 353 THR A CA 1
ATOM 2840 C C . THR A 1 353 ? -12.017 -9.615 -2.697 1.00 94.75 353 THR A C 1
ATOM 2842 O O . THR A 1 353 ? -12.165 -8.953 -3.722 1.00 94.75 353 THR A O 1
ATOM 2845 N N . GLU A 1 354 ? -10.814 -10.033 -2.309 1.00 94.94 354 GLU A N 1
ATOM 2846 C CA . GLU A 1 354 ? -9.592 -9.610 -2.998 1.00 94.94 354 GLU A CA 1
ATOM 2847 C C . GLU A 1 354 ? -9.431 -10.275 -4.365 1.00 94.94 354 GLU A C 1
ATOM 2849 O O . GLU A 1 354 ? -8.965 -9.644 -5.311 1.00 94.94 354 GLU A O 1
ATOM 2854 N N . GLY A 1 355 ? -9.830 -11.543 -4.506 1.00 96.06 355 GLY A N 1
ATOM 2855 C CA . GLY A 1 355 ? -9.738 -12.256 -5.778 1.00 96.06 355 GLY A CA 1
ATOM 2856 C C . GLY A 1 355 ? -10.601 -11.621 -6.867 1.00 96.06 355 GLY A C 1
ATOM 2857 O O . GLY A 1 355 ? -10.157 -11.520 -8.009 1.00 96.06 355 GLY A O 1
ATOM 2858 N N . PHE A 1 356 ? -11.797 -11.147 -6.516 1.00 96.50 356 PHE A N 1
ATOM 2859 C CA . PHE A 1 356 ? -12.703 -10.473 -7.442 1.00 96.50 356 PHE A CA 1
ATOM 2860 C C . PHE A 1 356 ? -12.152 -9.124 -7.913 1.00 96.50 356 PHE A C 1
ATOM 2862 O O . PHE A 1 356 ? -12.085 -8.888 -9.122 1.00 96.50 356 PHE A O 1
ATOM 2869 N N . ALA A 1 357 ? -11.639 -8.301 -6.994 1.00 96.94 357 ALA A N 1
ATOM 2870 C CA . ALA A 1 357 ? -10.954 -7.057 -7.342 1.00 96.94 357 ALA A CA 1
ATOM 2871 C C . ALA A 1 357 ? -9.712 -7.301 -8.215 1.00 96.94 357 ALA A C 1
ATOM 2873 O O . ALA A 1 357 ? -9.582 -6.699 -9.279 1.00 96.94 357 ALA A O 1
ATOM 2874 N N . VAL A 1 358 ? -8.852 -8.263 -7.858 1.00 96.62 358 VAL A N 1
ATOM 2875 C CA . VAL A 1 358 ? -7.664 -8.621 -8.659 1.00 96.62 358 VAL A CA 1
ATOM 2876 C C . VAL A 1 358 ? -8.031 -9.117 -10.061 1.00 96.62 358 VAL A C 1
ATOM 2878 O O . VAL A 1 358 ? -7.271 -8.887 -11.008 1.00 96.62 358 VAL A O 1
ATOM 2881 N N . ALA A 1 359 ? -9.156 -9.821 -10.205 1.00 96.25 359 ALA A N 1
ATOM 2882 C CA . ALA A 1 359 ? -9.603 -10.356 -11.485 1.00 96.25 359 ALA A CA 1
ATOM 2883 C C . ALA A 1 359 ? -10.160 -9.270 -12.423 1.00 96.25 359 ALA A C 1
ATOM 2885 O O . ALA A 1 359 ? -9.951 -9.368 -13.632 1.00 96.25 359 ALA A O 1
ATOM 2886 N N . LEU A 1 360 ? -10.823 -8.241 -11.880 1.00 96.56 360 LEU A N 1
ATOM 2887 C CA . LEU A 1 360 ? -11.421 -7.134 -12.644 1.00 96.56 360 LEU A CA 1
ATOM 2888 C C . LEU A 1 360 ? -10.518 -5.889 -12.760 1.00 96.56 360 LEU A C 1
ATOM 2890 O O . LEU A 1 360 ? -10.782 -5.006 -13.581 1.00 96.56 360 LEU A O 1
ATOM 2894 N N . ALA A 1 361 ? -9.434 -5.824 -11.984 1.00 96.31 361 ALA A N 1
ATOM 2895 C CA . ALA A 1 361 ? -8.416 -4.778 -12.035 1.00 96.31 361 ALA A CA 1
ATOM 2896 C C . ALA A 1 361 ? -7.073 -5.347 -12.537 1.00 96.31 361 ALA A C 1
ATOM 2898 O O . ALA A 1 361 ? -6.181 -5.665 -11.736 1.00 96.31 361 ALA A O 1
ATOM 2899 N N . PRO A 1 362 ? -6.895 -5.510 -13.864 1.00 92.56 362 PRO A N 1
ATOM 2900 C CA . PRO A 1 362 ? -5.621 -5.955 -14.408 1.00 92.56 362 PRO A CA 1
ATOM 2901 C C . PRO A 1 362 ? -4.515 -4.959 -14.038 1.00 92.56 362 PRO A C 1
ATOM 2903 O O . PRO A 1 362 ? -4.695 -3.747 -14.086 1.00 92.56 362 PRO A O 1
ATOM 2906 N N . GLN A 1 363 ? -3.352 -5.488 -13.663 1.00 89.69 363 GLN A N 1
ATOM 2907 C CA . GLN A 1 363 ? -2.163 -4.702 -13.340 1.00 89.69 363 GLN A CA 1
ATOM 2908 C C . GLN A 1 363 ? -0.984 -5.227 -14.140 1.00 89.69 363 GLN A C 1
ATOM 2910 O O . GLN A 1 363 ? -0.869 -6.438 -14.359 1.00 89.69 363 GLN A O 1
ATOM 2915 N N . GLU A 1 364 ? -0.070 -4.326 -14.486 1.00 86.69 364 GLU A N 1
ATOM 2916 C CA . GLU A 1 364 ? 1.196 -4.696 -15.101 1.00 86.69 364 GLU A CA 1
ATOM 2917 C C . GLU A 1 364 ? 2.037 -5.511 -14.122 1.00 86.69 364 GLU A C 1
ATOM 2919 O O . GLU A 1 364 ? 2.363 -5.067 -13.016 1.00 86.69 364 GLU A O 1
ATOM 2924 N N . ARG A 1 365 ? 2.375 -6.739 -14.513 1.00 87.12 365 ARG A N 1
ATOM 2925 C CA . ARG A 1 365 ? 3.133 -7.662 -13.671 1.00 87.12 365 ARG A CA 1
ATOM 2926 C C . ARG A 1 365 ? 4.164 -8.390 -14.511 1.00 87.12 365 ARG A C 1
ATOM 2928 O O . ARG A 1 365 ? 3.838 -8.897 -15.579 1.00 87.12 365 ARG A O 1
ATOM 2935 N N . SER A 1 366 ? 5.367 -8.577 -13.967 1.00 86.56 366 SER A N 1
ATOM 2936 C CA . SER A 1 366 ? 6.383 -9.410 -14.626 1.00 86.56 366 SER A CA 1
ATOM 2937 C C . SER A 1 366 ? 5.951 -10.866 -14.800 1.00 86.56 366 SER A C 1
ATOM 2939 O O . SER A 1 366 ? 6.495 -11.582 -15.628 1.00 86.56 366 SER A O 1
ATOM 2941 N N . ILE A 1 367 ? 4.977 -11.315 -14.008 1.00 88.62 367 ILE A N 1
ATOM 2942 C CA . ILE A 1 367 ? 4.373 -12.639 -14.110 1.00 88.62 367 ILE A CA 1
ATOM 2943 C C . ILE A 1 367 ? 2.859 -12.456 -14.091 1.00 88.62 367 ILE A C 1
ATOM 2945 O O . ILE A 1 367 ? 2.326 -11.768 -13.210 1.00 88.62 367 ILE A O 1
ATOM 2949 N N . SER A 1 368 ? 2.166 -13.086 -15.041 1.00 90.31 368 SER A N 1
ATOM 2950 C CA . SER A 1 368 ? 0.701 -13.141 -15.060 1.00 90.31 368 SER A CA 1
ATOM 2951 C C . SER A 1 368 ? 0.150 -13.801 -13.783 1.00 90.31 368 SER A C 1
ATOM 2953 O O . SER A 1 368 ? 0.892 -14.417 -13.013 1.00 90.31 368 SER A O 1
ATOM 2955 N N . LEU A 1 369 ? -1.154 -13.675 -13.515 1.00 91.88 369 LEU A N 1
ATOM 2956 C CA . LEU A 1 369 ? -1.772 -14.351 -12.363 1.00 91.88 369 LEU A CA 1
ATOM 2957 C C . LEU A 1 369 ? -1.596 -15.875 -12.456 1.00 91.88 369 LEU A C 1
ATOM 2959 O O . LEU A 1 369 ? -1.109 -16.496 -11.516 1.00 91.88 369 LEU A O 1
ATOM 2963 N N . ASP A 1 370 ? -1.882 -16.449 -13.622 1.00 93.06 370 ASP A N 1
ATOM 2964 C CA . ASP A 1 370 ? -1.782 -17.896 -13.849 1.00 93.06 370 ASP A CA 1
ATOM 2965 C C . ASP A 1 370 ? -0.318 -18.361 -13.832 1.00 93.06 370 ASP A C 1
ATOM 2967 O O . ASP A 1 370 ? 0.002 -19.378 -13.221 1.00 93.06 370 ASP A O 1
ATOM 2971 N N . GLY A 1 371 ? 0.601 -17.564 -14.389 1.00 92.00 371 GLY A N 1
ATOM 2972 C CA . GLY A 1 371 ? 2.039 -17.814 -14.285 1.00 92.00 371 GLY A CA 1
ATOM 2973 C C . GLY A 1 371 ? 2.551 -17.741 -12.842 1.00 92.00 371 GLY A C 1
ATOM 2974 O O . GLY A 1 371 ? 3.444 -18.494 -12.462 1.00 92.00 371 GLY A O 1
ATOM 2975 N N . SER A 1 372 ? 1.962 -16.877 -12.006 1.00 92.75 372 SER A N 1
ATOM 2976 C CA . SER A 1 372 ? 2.303 -16.784 -10.580 1.00 92.75 372 SER A CA 1
ATOM 2977 C C . SER A 1 372 ? 1.916 -18.075 -9.859 1.00 92.75 372 SER A C 1
ATOM 2979 O O . SER A 1 372 ? 2.719 -18.628 -9.112 1.00 92.75 372 SER A O 1
ATOM 2981 N N . VAL A 1 373 ? 0.714 -18.589 -10.129 1.00 94.06 373 VAL A N 1
ATOM 2982 C CA . VAL A 1 373 ? 0.219 -19.854 -9.570 1.00 94.06 373 VAL A CA 1
ATOM 2983 C C . VAL A 1 373 ? 1.030 -21.045 -10.071 1.00 94.06 373 VAL A C 1
ATOM 2985 O O . VAL A 1 373 ? 1.419 -21.892 -9.268 1.00 94.06 373 VAL A O 1
ATOM 2988 N N . PHE A 1 374 ? 1.366 -21.087 -11.363 1.00 92.88 374 PHE A N 1
ATOM 2989 C CA . PHE A 1 374 ? 2.249 -22.112 -11.919 1.00 92.88 374 PHE A CA 1
ATOM 2990 C C . PHE A 1 374 ? 3.598 -22.157 -11.190 1.00 92.88 374 PHE A C 1
ATOM 2992 O O . PHE A 1 374 ? 4.067 -23.228 -10.799 1.00 92.88 374 PHE A O 1
ATOM 2999 N N . THR A 1 375 ? 4.214 -20.998 -10.946 1.00 91.00 375 THR A N 1
ATOM 3000 C CA . THR A 1 375 ? 5.495 -20.957 -10.238 1.00 91.00 375 THR A CA 1
ATOM 3001 C C . THR A 1 375 ? 5.357 -21.343 -8.767 1.00 91.00 375 THR A C 1
ATOM 3003 O O . THR A 1 375 ? 6.216 -22.050 -8.241 1.00 91.00 375 THR A O 1
ATOM 3006 N N . LEU A 1 376 ? 4.270 -20.949 -8.101 1.00 92.31 376 LEU A N 1
ATOM 3007 C CA . LEU A 1 376 ? 3.985 -21.387 -6.733 1.00 92.31 376 LEU A CA 1
ATOM 3008 C C . LEU A 1 376 ? 3.824 -22.910 -6.638 1.00 92.31 376 LEU A C 1
ATOM 3010 O O . LEU A 1 376 ? 4.362 -23.509 -5.708 1.00 92.31 376 LEU A O 1
ATOM 3014 N N . LEU A 1 377 ? 3.162 -23.539 -7.614 1.00 91.19 377 LEU A N 1
ATOM 3015 C CA . LEU A 1 377 ? 3.069 -24.999 -7.724 1.00 91.19 377 LEU A CA 1
ATOM 3016 C C . LEU A 1 377 ? 4.453 -25.638 -7.867 1.00 91.19 377 LEU A C 1
ATOM 3018 O O . LEU A 1 377 ? 4.804 -26.513 -7.083 1.00 91.19 377 LEU A O 1
ATOM 3022 N N . LYS A 1 378 ? 5.267 -25.166 -8.821 1.00 88.88 378 LYS A N 1
ATOM 3023 C CA . LYS A 1 378 ? 6.637 -25.665 -9.051 1.00 88.88 378 LYS A CA 1
ATOM 3024 C C . LYS A 1 378 ? 7.528 -25.546 -7.813 1.00 88.88 378 LYS A C 1
ATOM 3026 O O . LYS A 1 378 ? 8.391 -26.388 -7.596 1.00 88.88 378 LYS A O 1
ATOM 3031 N N . GLN A 1 379 ? 7.333 -24.499 -7.015 1.00 87.94 379 GLN A N 1
ATOM 3032 C CA . GLN A 1 379 ? 8.106 -24.241 -5.802 1.00 87.94 379 GLN A CA 1
ATOM 3033 C C . GLN A 1 379 ? 7.543 -24.934 -4.550 1.00 87.94 379 GLN A C 1
ATOM 3035 O O . GLN A 1 379 ? 8.095 -24.725 -3.472 1.00 87.94 379 GLN A O 1
ATOM 3040 N N . ASN A 1 380 ? 6.459 -25.716 -4.658 1.00 89.56 380 ASN A N 1
ATOM 3041 C CA . ASN A 1 380 ? 5.725 -26.277 -3.514 1.00 89.56 380 ASN A CA 1
ATOM 3042 C C . ASN A 1 380 ? 5.313 -25.202 -2.484 1.00 89.56 380 ASN A C 1
ATOM 3044 O O . ASN A 1 380 ? 5.385 -25.409 -1.275 1.00 89.56 380 ASN A O 1
ATOM 3048 N N . LYS A 1 381 ? 4.919 -24.020 -2.975 1.00 90.19 381 LYS A N 1
ATOM 3049 C CA . LYS A 1 381 ? 4.509 -22.845 -2.184 1.00 90.19 381 LYS A CA 1
ATOM 3050 C C . LYS A 1 381 ? 3.079 -22.387 -2.482 1.00 90.19 381 LYS A C 1
ATOM 3052 O O . LYS A 1 381 ? 2.686 -21.320 -2.008 1.00 90.19 381 LYS A O 1
ATOM 3057 N N . LEU A 1 382 ? 2.322 -23.130 -3.293 1.00 91.62 382 LEU A N 1
ATOM 3058 C CA . LEU A 1 382 ? 0.918 -22.810 -3.534 1.00 91.62 382 LEU A CA 1
ATOM 3059 C C . LEU A 1 382 ? 0.139 -22.941 -2.214 1.00 91.62 382 LEU A C 1
ATOM 3061 O O . LEU A 1 382 ? 0.255 -23.989 -1.575 1.00 91.62 382 LEU A O 1
ATOM 3065 N N . PRO A 1 383 ? -0.634 -21.919 -1.800 1.00 88.81 383 PRO A N 1
ATOM 3066 C CA . PRO A 1 383 ? -1.536 -22.056 -0.667 1.00 88.81 383 PRO A CA 1
ATOM 3067 C C . PRO A 1 383 ? -2.517 -23.205 -0.890 1.00 88.81 383 PRO A C 1
ATOM 3069 O O . PRO A 1 383 ? -2.955 -23.444 -2.018 1.00 88.81 383 PRO A O 1
ATOM 3072 N N . ASP A 1 384 ? -2.910 -23.875 0.188 1.00 89.81 384 ASP A N 1
ATOM 3073 C CA . ASP A 1 384 ? -4.069 -24.763 0.147 1.00 89.81 384 ASP A CA 1
ATOM 3074 C C . ASP A 1 384 ? -5.297 -23.926 -0.240 1.00 89.81 384 ASP A C 1
ATOM 3076 O O . ASP A 1 384 ? -5.692 -23.014 0.487 1.00 89.81 384 ASP A O 1
ATOM 3080 N N . VAL A 1 385 ? -5.855 -24.194 -1.421 1.00 89.81 385 VAL A N 1
ATOM 3081 C CA . VAL A 1 385 ? -6.921 -23.382 -2.018 1.00 89.81 385 VAL A CA 1
ATOM 3082 C C . VAL A 1 385 ? -8.200 -23.474 -1.189 1.00 89.81 385 VAL A C 1
ATOM 3084 O O . VAL A 1 385 ? -8.869 -22.462 -1.001 1.00 89.81 385 VAL A O 1
ATOM 3087 N N . GLU A 1 386 ? -8.522 -24.640 -0.630 1.00 85.88 386 GLU A N 1
ATOM 3088 C CA . GLU A 1 386 ? -9.713 -24.793 0.212 1.00 85.88 386 GLU A CA 1
ATOM 3089 C C . GLU A 1 386 ? -9.561 -23.980 1.503 1.00 85.88 386 GLU A C 1
ATOM 3091 O O . GLU A 1 386 ? -10.476 -23.260 1.906 1.00 85.88 386 GLU A O 1
ATOM 3096 N N . ARG A 1 387 ? -8.366 -24.001 2.109 1.00 85.56 387 ARG A N 1
ATOM 3097 C CA . ARG A 1 387 ? -8.056 -23.156 3.274 1.00 85.56 387 ARG A CA 1
ATOM 3098 C C . ARG A 1 387 ? -7.987 -21.673 2.932 1.00 85.56 387 ARG A C 1
ATOM 3100 O O . ARG A 1 387 ? -8.395 -20.854 3.755 1.00 85.56 387 ARG A O 1
ATOM 3107 N N . LEU A 1 388 ? -7.484 -21.315 1.754 1.00 87.00 388 LEU A N 1
ATOM 3108 C CA . LEU A 1 388 ? -7.410 -19.928 1.302 1.00 87.00 388 LEU A CA 1
ATOM 3109 C C . LEU A 1 388 ? -8.813 -19.330 1.175 1.00 87.00 388 LEU A C 1
ATOM 3111 O O . LEU A 1 388 ? -9.030 -18.194 1.585 1.00 87.00 388 LEU A O 1
ATOM 3115 N N . PHE A 1 389 ? -9.768 -20.119 0.680 1.00 85.69 389 PHE A N 1
ATOM 3116 C CA . PHE A 1 389 ? -11.183 -19.771 0.613 1.00 85.69 389 PHE A CA 1
ATOM 3117 C C . PHE A 1 389 ? -11.921 -20.091 1.931 1.00 85.69 389 PHE A C 1
ATOM 3119 O O . PHE A 1 389 ? -13.048 -20.588 1.940 1.00 85.69 389 PHE A O 1
ATOM 3126 N N . SER A 1 390 ? -11.303 -19.737 3.059 1.00 81.50 390 SER A N 1
ATOM 3127 C CA . SER A 1 390 ? -11.871 -19.834 4.406 1.00 81.50 390 SER A CA 1
ATOM 3128 C C . SER A 1 390 ? -11.478 -18.602 5.245 1.00 81.50 390 SER A C 1
ATOM 3130 O O . SER A 1 390 ? -10.674 -17.781 4.792 1.00 81.50 390 SER A O 1
ATOM 3132 N N . PRO A 1 391 ? -11.967 -18.453 6.493 1.00 75.75 391 PRO A N 1
ATOM 3133 C CA . PRO A 1 391 ? -11.509 -17.392 7.400 1.00 75.75 391 PRO A CA 1
ATOM 3134 C C . PRO A 1 391 ? -9.989 -17.382 7.675 1.00 75.75 391 PRO A C 1
ATOM 3136 O O . PRO A 1 391 ? -9.475 -16.407 8.220 1.00 75.75 391 PRO A O 1
ATOM 3139 N N . LEU A 1 392 ? -9.257 -18.438 7.291 1.00 76.62 392 LEU A N 1
ATOM 3140 C CA . LEU A 1 392 ? -7.801 -18.551 7.430 1.00 76.62 392 LEU A CA 1
ATOM 3141 C C . LEU A 1 392 ? -7.000 -17.814 6.340 1.00 76.62 392 LEU A C 1
ATOM 3143 O O . LEU A 1 392 ? -5.775 -17.857 6.372 1.00 76.62 392 LEU A O 1
ATOM 3147 N N . PHE A 1 393 ? -7.641 -17.089 5.415 1.00 81.50 393 PHE A N 1
ATOM 3148 C CA . PHE A 1 393 ? -6.965 -16.270 4.391 1.00 81.50 393 PHE A CA 1
ATOM 3149 C C . PHE A 1 393 ? -5.789 -15.433 4.938 1.00 81.50 393 PHE A C 1
ATOM 3151 O O . PHE A 1 393 ? -4.732 -15.339 4.316 1.00 81.50 393 PHE A O 1
ATOM 3158 N N . TRP A 1 394 ? -5.953 -14.861 6.133 1.00 74.75 394 TRP A N 1
ATOM 3159 C CA . TRP A 1 394 ? -4.993 -13.955 6.769 1.00 74.75 394 TRP A CA 1
ATOM 3160 C C . TRP A 1 394 ? -3.694 -14.618 7.250 1.00 74.75 394 TRP A C 1
ATOM 3162 O O . TRP A 1 394 ? -2.747 -13.915 7.602 1.00 74.75 394 TRP A O 1
ATOM 3172 N N . THR A 1 395 ? -3.630 -15.953 7.286 1.00 75.31 395 THR A N 1
ATOM 3173 C CA . THR A 1 395 ? -2.413 -16.678 7.685 1.00 75.31 395 THR A CA 1
ATOM 3174 C C . THR A 1 395 ? -1.407 -16.820 6.543 1.00 75.31 395 THR A C 1
ATOM 3176 O O . THR A 1 395 ? -0.238 -17.118 6.788 1.00 75.31 395 THR A O 1
ATOM 3179 N N . GLU A 1 396 ? -1.843 -16.604 5.300 1.00 83.00 396 GLU A N 1
ATOM 3180 C CA . GLU A 1 396 ? -1.003 -16.675 4.105 1.00 83.00 396 GLU A CA 1
ATOM 3181 C C . GLU A 1 396 ? -0.342 -15.330 3.779 1.00 83.00 396 GLU A C 1
ATOM 3183 O O . GLU A 1 396 ? -0.790 -14.260 4.193 1.00 83.00 396 GLU A O 1
ATOM 3188 N N . SER A 1 397 ? 0.746 -15.351 3.000 1.00 84.12 397 SER A N 1
ATOM 3189 C CA . SER A 1 397 ? 1.336 -14.094 2.532 1.00 84.12 397 SER A CA 1
ATOM 3190 C C . SER A 1 397 ? 0.458 -13.461 1.449 1.00 84.12 397 SER A C 1
ATOM 3192 O O . SER A 1 397 ? 0.029 -14.137 0.511 1.00 84.12 397 SER A O 1
ATOM 3194 N N . GLY A 1 398 ? 0.231 -12.143 1.526 1.00 84.12 398 GLY A N 1
ATOM 3195 C CA . GLY A 1 398 ? -0.608 -11.422 0.557 1.00 84.12 398 GLY A CA 1
ATOM 3196 C C . GLY A 1 398 ? -0.169 -11.642 -0.896 1.00 84.12 398 GLY A C 1
ATOM 3197 O O . GLY A 1 398 ? -0.998 -11.869 -1.772 1.00 84.12 398 GLY A O 1
ATOM 3198 N N . ALA A 1 399 ? 1.145 -11.707 -1.148 1.00 86.62 399 ALA A N 1
ATOM 3199 C CA . ALA A 1 399 ? 1.687 -12.007 -2.473 1.00 86.62 399 ALA A CA 1
ATOM 3200 C C . ALA A 1 399 ? 1.229 -13.369 -3.026 1.00 86.62 399 ALA A C 1
ATOM 3202 O O . ALA A 1 399 ? 1.023 -13.486 -4.230 1.00 86.62 399 ALA A O 1
ATOM 3203 N N . ARG A 1 400 ? 1.052 -14.393 -2.182 1.00 91.19 400 ARG A N 1
ATOM 3204 C CA . ARG A 1 400 ? 0.564 -15.718 -2.604 1.00 91.19 400 ARG A CA 1
ATOM 3205 C C . ARG A 1 400 ? -0.958 -15.753 -2.663 1.00 91.19 400 ARG A C 1
ATOM 3207 O O . ARG A 1 400 ? -1.517 -16.197 -3.666 1.00 91.19 400 ARG A O 1
ATOM 3214 N N . ALA A 1 401 ? -1.608 -15.241 -1.621 1.00 91.62 401 ALA A N 1
ATOM 3215 C CA . ALA A 1 401 ? -3.056 -15.241 -1.466 1.00 91.62 401 ALA A CA 1
ATOM 3216 C C . ALA A 1 401 ? -3.758 -14.504 -2.619 1.00 91.62 401 ALA A C 1
ATOM 3218 O O . ALA A 1 401 ? -4.590 -15.092 -3.306 1.00 91.62 401 ALA A O 1
ATOM 3219 N N . TYR A 1 402 ? -3.352 -13.265 -2.916 1.00 92.88 402 TYR A N 1
ATOM 3220 C CA . TYR A 1 402 ? -3.990 -12.428 -3.940 1.00 92.88 402 TYR A CA 1
ATOM 3221 C C . TYR A 1 402 ? -3.793 -12.996 -5.350 1.00 92.88 402 TYR A C 1
ATOM 3223 O O . TYR A 1 402 ? -4.692 -12.933 -6.184 1.00 92.88 402 TYR A O 1
ATOM 3231 N N . ARG A 1 403 ? -2.618 -13.578 -5.632 1.00 93.44 403 ARG A N 1
ATOM 3232 C CA . ARG A 1 403 ? -2.317 -14.177 -6.944 1.00 93.44 403 ARG A CA 1
ATOM 3233 C C . ARG A 1 403 ? -3.118 -15.447 -7.182 1.00 93.44 403 ARG A C 1
ATOM 3235 O O . ARG A 1 403 ? -3.657 -15.621 -8.270 1.00 93.44 403 ARG A O 1
ATOM 3242 N N . THR A 1 404 ? -3.212 -16.287 -6.156 1.00 95.38 404 THR A N 1
ATOM 3243 C CA . THR A 1 404 ? -3.961 -17.546 -6.195 1.00 95.38 404 THR A CA 1
ATOM 3244 C C . THR A 1 404 ? -5.456 -17.273 -6.321 1.00 95.38 404 THR A C 1
ATOM 3246 O O . THR A 1 404 ? -6.081 -17.737 -7.272 1.00 95.38 404 THR A O 1
ATOM 3249 N N . ALA A 1 405 ? -6.011 -16.444 -5.431 1.00 96.19 405 ALA A N 1
ATOM 3250 C CA . ALA A 1 405 ? -7.422 -16.077 -5.453 1.00 96.19 405 ALA A CA 1
ATOM 3251 C C . ALA A 1 405 ? -7.802 -15.345 -6.748 1.00 96.19 405 ALA A C 1
ATOM 3253 O O . ALA A 1 405 ? -8.749 -15.738 -7.423 1.00 96.19 405 ALA A O 1
ATOM 3254 N N . GLY A 1 406 ? -7.020 -14.342 -7.156 1.00 96.25 406 GLY A N 1
ATOM 3255 C CA . GLY A 1 406 ? -7.267 -13.595 -8.388 1.00 96.25 406 GLY A CA 1
ATOM 3256 C C . GLY A 1 406 ? -7.193 -14.454 -9.652 1.00 96.25 406 GLY A C 1
ATOM 3257 O O . GLY A 1 406 ? -8.018 -14.288 -10.546 1.00 96.25 406 GLY A O 1
ATOM 3258 N N . SER A 1 407 ? -6.243 -15.395 -9.737 1.00 96.06 407 SER A N 1
ATOM 3259 C CA . SER A 1 407 ? -6.165 -16.338 -10.865 1.00 96.06 407 SER A CA 1
ATOM 3260 C C . SER A 1 407 ? -7.396 -17.245 -10.926 1.00 96.06 407 SER A C 1
ATOM 3262 O O . SER A 1 407 ? -7.989 -17.375 -11.998 1.00 96.06 407 SER A O 1
ATOM 3264 N N . LEU A 1 408 ? -7.823 -17.816 -9.791 1.00 96.62 408 LEU A N 1
ATOM 3265 C CA . LEU A 1 408 ? -9.004 -18.677 -9.746 1.00 96.62 408 LEU A CA 1
ATOM 3266 C C . LEU A 1 408 ? -10.278 -17.899 -10.095 1.00 96.62 408 LEU A C 1
ATOM 3268 O O . LEU A 1 408 ? -11.009 -18.317 -10.986 1.00 96.62 408 LEU A O 1
ATOM 3272 N N . ILE A 1 409 ? -10.526 -16.739 -9.479 1.00 96.81 409 ILE A N 1
ATOM 3273 C CA . ILE A 1 409 ? -11.717 -15.932 -9.791 1.00 96.81 409 ILE A CA 1
ATOM 3274 C C . ILE A 1 409 ? -11.718 -15.488 -11.257 1.00 96.81 409 ILE A C 1
ATOM 3276 O O . ILE A 1 409 ? -12.753 -15.555 -11.919 1.00 96.81 409 ILE A O 1
ATOM 3280 N N . ARG A 1 410 ? -10.558 -15.126 -11.818 1.00 96.12 410 ARG A N 1
ATOM 3281 C CA . ARG A 1 410 ? -10.439 -14.815 -13.248 1.00 96.12 410 ARG A CA 1
ATOM 3282 C C . ARG A 1 410 ? -10.762 -16.018 -14.136 1.00 96.12 410 ARG A C 1
ATOM 3284 O O . ARG A 1 410 ? -11.406 -15.847 -15.169 1.00 96.12 410 ARG A O 1
ATOM 3291 N N . TYR A 1 411 ? -10.340 -17.222 -13.753 1.00 96.44 411 TYR A N 1
ATOM 3292 C CA . TYR A 1 411 ? -10.728 -18.450 -14.448 1.00 96.44 411 TYR A CA 1
ATOM 3293 C C . TYR A 1 411 ? -12.246 -18.665 -14.396 1.00 96.44 411 TYR A C 1
ATOM 3295 O O . TYR A 1 411 ? -12.847 -18.962 -15.427 1.00 96.44 411 TYR A O 1
ATOM 3303 N N . LEU A 1 412 ? -12.881 -18.432 -13.242 1.00 96.56 412 LEU A N 1
ATOM 3304 C CA . LEU A 1 412 ? -14.336 -18.546 -13.112 1.00 96.56 412 LEU A CA 1
ATOM 3305 C C . LEU A 1 412 ? -15.075 -17.532 -13.985 1.00 96.56 412 LEU A C 1
ATOM 3307 O O . LEU A 1 412 ? -16.001 -17.918 -14.690 1.00 96.56 412 LEU A O 1
ATOM 3311 N N . LEU A 1 413 ? -14.635 -16.271 -14.000 1.00 96.25 413 LEU A N 1
ATOM 3312 C CA . LEU A 1 413 ? -15.211 -15.235 -14.862 1.00 96.25 413 LEU A CA 1
ATOM 3313 C C . LEU A 1 413 ? -15.137 -15.637 -16.339 1.00 96.25 413 LEU A C 1
ATOM 3315 O O . LEU A 1 413 ? -16.123 -15.513 -17.060 1.00 96.25 413 LEU A O 1
ATOM 3319 N N . LYS A 1 414 ? -13.992 -16.174 -16.783 1.00 95.44 414 LYS A N 1
ATOM 3320 C CA . LYS A 1 414 ? -13.801 -16.625 -18.170 1.00 95.44 414 LYS A CA 1
ATOM 3321 C C . LYS A 1 414 ? -14.617 -17.871 -18.516 1.00 95.44 414 LYS A C 1
ATOM 3323 O O . LYS A 1 414 ? -15.067 -17.995 -19.649 1.00 95.44 414 LYS A O 1
ATOM 3328 N N . ARG A 1 415 ? -14.764 -18.816 -17.580 1.00 96.31 415 ARG A N 1
ATOM 3329 C CA . ARG A 1 415 ? -15.379 -20.126 -17.846 1.00 96.31 415 ARG A CA 1
ATOM 3330 C C . ARG A 1 415 ? -16.888 -20.156 -17.613 1.00 96.31 415 ARG A C 1
ATOM 3332 O O . ARG A 1 415 ? -17.586 -20.820 -18.372 1.00 96.31 415 ARG A O 1
ATOM 3339 N N . TYR A 1 416 ? -17.364 -19.477 -16.574 1.00 96.06 416 TYR A N 1
ATOM 3340 C CA . TYR A 1 416 ? -18.749 -19.531 -16.088 1.00 96.06 416 TYR A CA 1
ATOM 3341 C C . TYR A 1 416 ? -19.475 -18.178 -16.160 1.00 96.06 416 TYR A C 1
ATOM 3343 O O . TYR A 1 416 ? -20.663 -18.109 -15.844 1.00 96.06 416 TYR A O 1
ATOM 3351 N N . GLY A 1 417 ? -18.781 -17.116 -16.580 1.00 95.50 417 GLY A N 1
ATOM 3352 C CA . GLY A 1 417 ? -19.352 -15.786 -16.771 1.00 95.50 417 GLY A CA 1
ATOM 3353 C C . GLY A 1 417 ? -19.473 -14.965 -15.488 1.00 95.50 417 GLY A C 1
ATOM 3354 O O . GLY A 1 417 ? -19.343 -15.464 -14.366 1.00 95.50 417 GLY A O 1
ATOM 3355 N N . TYR A 1 418 ? -19.733 -13.670 -15.672 1.00 95.31 418 TYR A N 1
ATOM 3356 C CA . TYR A 1 418 ? -19.853 -12.711 -14.577 1.00 95.31 418 TYR A CA 1
ATOM 3357 C C . TYR A 1 418 ? -21.005 -13.039 -13.619 1.00 95.31 418 TYR A C 1
ATOM 3359 O O . TYR A 1 418 ? -20.791 -13.058 -12.412 1.00 95.31 418 TYR A O 1
ATOM 3367 N N . GLU A 1 419 ? -22.200 -13.348 -14.135 1.00 94.88 419 GLU A N 1
ATOM 3368 C CA . GLU A 1 419 ? -23.393 -13.580 -13.305 1.00 94.88 419 GLU A CA 1
ATOM 3369 C C . GLU A 1 419 ? -23.195 -14.697 -12.276 1.00 94.88 419 GLU A C 1
ATOM 3371 O O . GLU A 1 419 ? -23.616 -14.575 -11.125 1.00 94.88 419 GLU A O 1
ATOM 3376 N N . SER A 1 420 ? -22.524 -15.778 -12.675 1.00 95.81 420 SER A N 1
ATOM 3377 C CA . SER A 1 420 ? -22.198 -16.895 -11.790 1.00 95.81 420 SER A CA 1
ATOM 3378 C C . SER A 1 420 ? -21.267 -16.445 -10.661 1.00 95.81 420 SER A C 1
ATOM 3380 O O . SER A 1 420 ? -21.539 -16.674 -9.483 1.00 95.81 420 SER A O 1
ATOM 3382 N N . VAL A 1 421 ? -20.190 -15.732 -10.996 1.00 95.56 421 VAL A N 1
ATOM 3383 C CA . VAL A 1 421 ? -19.248 -15.216 -9.992 1.00 95.56 421 VAL A CA 1
ATOM 3384 C C . VAL A 1 421 ? -19.920 -14.194 -9.075 1.00 95.56 421 VAL A C 1
ATOM 3386 O O . VAL A 1 421 ? -19.712 -14.250 -7.867 1.00 95.56 421 VAL A O 1
ATOM 3389 N N . ALA A 1 422 ? -20.772 -13.318 -9.611 1.00 94.56 422 ALA A N 1
ATOM 3390 C CA . ALA A 1 422 ? -21.520 -12.331 -8.838 1.00 94.56 422 ALA A CA 1
ATOM 3391 C C . ALA A 1 422 ? -22.485 -12.989 -7.838 1.00 94.56 422 ALA A C 1
ATOM 3393 O O . ALA A 1 422 ? -22.551 -12.561 -6.690 1.00 94.56 422 ALA A O 1
ATOM 3394 N N . LYS A 1 423 ? -23.178 -14.075 -8.214 1.00 95.75 423 LYS A N 1
ATOM 3395 C CA . LYS A 1 423 ? -24.028 -14.845 -7.283 1.00 95.75 423 LYS A CA 1
ATOM 3396 C C . LYS A 1 423 ? -23.219 -15.451 -6.137 1.00 95.75 423 LYS A C 1
ATOM 3398 O O . LYS A 1 423 ? -23.640 -15.358 -4.985 1.00 95.75 423 LYS A O 1
ATOM 3403 N N . ILE A 1 424 ? -22.058 -16.038 -6.437 1.00 94.69 424 ILE A N 1
ATOM 3404 C CA . ILE A 1 424 ? -21.153 -16.580 -5.410 1.00 94.69 424 ILE A CA 1
ATOM 3405 C C . ILE A 1 424 ? -20.655 -15.447 -4.501 1.00 94.69 424 ILE A C 1
ATOM 3407 O O . ILE A 1 424 ? -20.715 -15.558 -3.280 1.00 94.69 424 ILE A O 1
ATOM 3411 N N . TYR A 1 425 ? -20.249 -14.319 -5.085 1.00 94.69 425 TYR A N 1
ATOM 3412 C CA . TYR A 1 425 ? -19.828 -13.121 -4.359 1.00 94.69 425 TYR A CA 1
ATOM 3413 C C . TYR A 1 425 ? -20.944 -12.517 -3.481 1.00 94.69 425 TYR A C 1
ATOM 3415 O O . TYR A 1 425 ? -20.681 -11.998 -2.395 1.00 94.69 425 TYR A O 1
ATOM 3423 N N . ALA A 1 426 ? -22.204 -12.661 -3.893 1.00 95.00 426 ALA A N 1
ATOM 3424 C CA . ALA A 1 426 ? -23.384 -12.294 -3.112 1.00 95.00 426 ALA A CA 1
ATOM 3425 C C . ALA A 1 426 ? -23.702 -13.275 -1.966 1.00 95.00 426 ALA A C 1
ATOM 3427 O O . ALA A 1 426 ? -24.635 -13.036 -1.197 1.00 95.00 426 ALA A O 1
ATOM 3428 N N . GLY A 1 427 ? -22.926 -14.354 -1.816 1.00 93.75 427 GLY A N 1
ATOM 3429 C CA . GLY A 1 427 ? -23.052 -15.341 -0.743 1.00 93.75 427 GLY A CA 1
ATOM 3430 C C . GLY A 1 427 ? -23.841 -16.595 -1.115 1.00 93.75 427 GLY A C 1
ATOM 3431 O O . GLY A 1 427 ? -24.163 -17.387 -0.223 1.00 93.75 427 GLY A O 1
ATOM 3432 N N . LYS A 1 428 ? -24.169 -16.804 -2.400 1.00 95.06 428 LYS A N 1
ATOM 3433 C CA . LYS A 1 428 ? -24.755 -18.076 -2.846 1.00 95.06 428 LYS A CA 1
ATOM 3434 C C . LYS A 1 428 ? -23.712 -19.197 -2.774 1.00 95.06 428 LYS A C 1
ATOM 3436 O O . LYS A 1 428 ? -22.573 -18.986 -3.198 1.00 95.06 428 LYS A O 1
ATOM 3441 N N . PRO A 1 429 ? -24.081 -20.390 -2.275 1.00 90.44 429 PRO A N 1
ATOM 3442 C CA . PRO A 1 429 ? -23.196 -21.544 -2.298 1.00 90.44 429 PRO A CA 1
ATOM 3443 C C . PRO A 1 429 ? -22.727 -21.858 -3.716 1.00 90.44 429 PRO A C 1
ATOM 3445 O O . PRO A 1 429 ? -23.484 -21.756 -4.679 1.00 90.44 429 PRO A O 1
ATOM 3448 N N . TRP A 1 430 ? -21.474 -22.287 -3.836 1.00 88.94 430 TRP A N 1
ATOM 3449 C CA . TRP A 1 430 ? -20.871 -22.631 -5.122 1.00 88.94 430 TRP A CA 1
ATOM 3450 C C . TRP A 1 430 ? -21.683 -23.678 -5.895 1.00 88.94 430 TRP A C 1
ATOM 3452 O O . TRP A 1 430 ? -21.888 -23.531 -7.095 1.00 88.94 430 TRP A O 1
ATOM 3462 N N . THR A 1 431 ? -22.167 -24.706 -5.193 1.00 90.00 431 THR A N 1
ATOM 3463 C CA . THR A 1 431 ? -22.945 -25.828 -5.745 1.00 90.00 431 THR A CA 1
ATOM 3464 C C . THR A 1 431 ? -24.292 -25.415 -6.321 1.00 90.00 431 THR A C 1
ATOM 3466 O O . THR A 1 431 ? -24.832 -26.124 -7.160 1.00 90.00 431 THR A O 1
ATOM 3469 N N . ASP A 1 432 ? -24.827 -24.272 -5.893 1.00 93.19 432 ASP A N 1
ATOM 3470 C CA . ASP A 1 432 ? -26.126 -23.773 -6.349 1.00 93.19 432 ASP A CA 1
ATOM 3471 C C . ASP A 1 432 ? -25.990 -22.949 -7.638 1.00 93.19 432 ASP A C 1
AT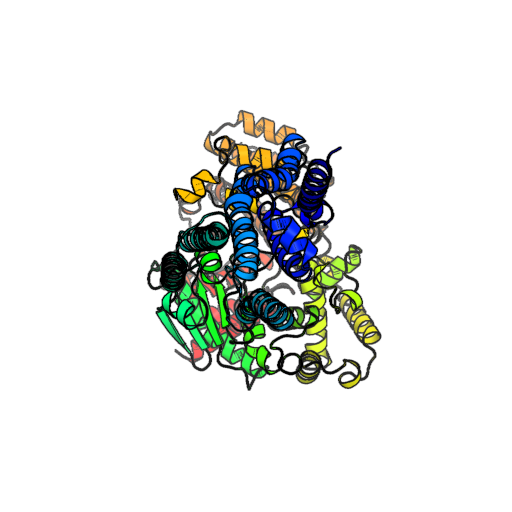OM 3473 O O . ASP A 1 432 ? -26.983 -22.606 -8.279 1.00 93.19 432 ASP A O 1
ATOM 3477 N N . VAL A 1 433 ? -24.757 -22.577 -7.995 1.00 95.06 433 VAL A N 1
ATOM 3478 C CA . VAL A 1 433 ? -24.447 -21.682 -9.116 1.00 95.06 433 VAL A CA 1
ATOM 3479 C C . VAL A 1 433 ? -23.669 -22.402 -10.211 1.00 95.06 433 VAL A C 1
ATOM 3481 O O . VAL A 1 433 ? -23.907 -22.167 -11.393 1.00 95.06 433 VAL A O 1
ATOM 3484 N N . ILE A 1 434 ? -22.735 -23.271 -9.828 1.00 94.50 434 ILE A N 1
ATOM 3485 C CA . ILE A 1 434 ? -21.914 -24.065 -10.735 1.00 94.50 434 ILE A CA 1
ATOM 3486 C C . ILE A 1 434 ? -22.254 -25.534 -10.497 1.00 94.50 434 ILE A C 1
ATOM 3488 O O . ILE A 1 434 ? -22.072 -26.038 -9.390 1.00 94.50 434 ILE A O 1
ATOM 3492 N N . ASP A 1 435 ? -22.669 -26.230 -11.557 1.00 92.12 435 ASP A N 1
ATOM 3493 C CA . ASP A 1 435 ? -23.023 -27.659 -11.551 1.00 92.12 435 ASP A CA 1
ATOM 3494 C C . ASP A 1 435 ? -21.780 -28.577 -11.489 1.00 92.12 435 ASP A C 1
ATOM 3496 O O . ASP A 1 435 ? -21.578 -29.491 -12.287 1.00 92.12 435 ASP A O 1
ATOM 3500 N N . LYS A 1 436 ? -20.856 -28.253 -10.579 1.00 93.06 436 LYS A N 1
ATOM 3501 C CA . LYS A 1 436 ? -19.647 -29.010 -10.248 1.00 93.06 436 LYS A CA 1
ATOM 3502 C C . LYS A 1 436 ? -19.253 -28.733 -8.803 1.00 93.06 436 LYS A C 1
ATOM 3504 O O . LYS A 1 436 ? -19.314 -27.598 -8.328 1.00 93.06 436 LYS A O 1
ATOM 3509 N N . ALA A 1 437 ? -18.739 -29.758 -8.128 1.00 91.00 437 ALA A N 1
ATOM 3510 C CA . ALA A 1 437 ? -18.149 -29.593 -6.805 1.00 91.00 437 ALA A CA 1
ATOM 3511 C C . ALA A 1 437 ? -16.957 -28.606 -6.849 1.00 91.00 437 ALA A C 1
ATOM 3513 O O . ALA A 1 437 ? -16.171 -28.662 -7.801 1.00 91.00 437 ALA A O 1
ATOM 3514 N N . PRO A 1 438 ? -16.751 -27.758 -5.817 1.00 90.00 438 PRO A N 1
ATOM 3515 C CA . PRO A 1 438 ? -15.656 -26.781 -5.787 1.00 90.00 438 PRO A CA 1
ATOM 3516 C C . PRO A 1 438 ? -14.283 -27.397 -6.068 1.00 90.00 438 PRO A C 1
ATOM 3518 O O . PRO A 1 438 ? -13.518 -26.872 -6.874 1.00 90.00 438 PRO A O 1
ATOM 3521 N N . ARG A 1 439 ? -14.005 -28.563 -5.474 1.00 92.06 439 ARG A N 1
ATOM 3522 C CA . ARG A 1 439 ? -12.761 -29.307 -5.683 1.00 92.06 439 ARG A CA 1
ATOM 3523 C C . ARG A 1 439 ? -12.527 -29.679 -7.148 1.00 92.06 439 ARG A C 1
ATOM 3525 O O . ARG A 1 439 ? -11.425 -29.482 -7.645 1.00 92.06 439 ARG A O 1
ATOM 3532 N N . ALA A 1 440 ? -13.561 -30.136 -7.855 1.00 93.38 440 ALA A N 1
ATOM 3533 C CA . ALA A 1 440 ? -13.452 -30.462 -9.277 1.00 93.38 440 ALA A CA 1
ATOM 3534 C C . ALA A 1 440 ? -13.147 -29.211 -10.120 1.00 93.38 440 ALA A C 1
ATOM 3536 O O . ALA A 1 440 ? -12.347 -29.269 -11.047 1.00 93.38 440 ALA A O 1
ATOM 3537 N N . VAL A 1 441 ? -13.721 -28.052 -9.770 1.00 94.19 441 VAL A N 1
ATOM 3538 C CA . VAL A 1 441 ? -13.400 -26.793 -10.464 1.00 94.19 441 VAL A CA 1
ATOM 3539 C C . VAL A 1 441 ? -11.967 -26.338 -10.180 1.00 94.19 441 VAL A C 1
ATOM 3541 O O . VAL A 1 441 ? -11.293 -25.844 -11.083 1.00 94.19 441 VAL A O 1
ATOM 3544 N N . ILE A 1 442 ? -11.480 -26.522 -8.950 1.00 94.75 442 ILE A N 1
ATOM 3545 C CA . ILE A 1 442 ? -10.081 -26.250 -8.591 1.00 94.75 442 ILE A CA 1
ATOM 3546 C C . ILE A 1 442 ? -9.143 -27.174 -9.384 1.00 94.75 442 ILE A C 1
ATOM 3548 O O . ILE A 1 442 ? -8.135 -26.707 -9.910 1.00 94.75 442 ILE A O 1
ATOM 3552 N N . GLU A 1 443 ? -9.473 -28.458 -9.522 1.00 94.94 443 GLU A N 1
ATOM 3553 C CA . GLU A 1 443 ? -8.703 -29.424 -10.316 1.00 94.94 443 GLU A CA 1
ATOM 3554 C C . GLU A 1 443 ? -8.689 -29.066 -11.816 1.00 94.94 443 GLU A C 1
ATOM 3556 O O . GLU A 1 443 ? -7.618 -29.068 -12.436 1.00 94.94 443 GLU A O 1
ATOM 3561 N N . ASP A 1 444 ? -9.833 -28.667 -12.385 1.00 95.38 444 ASP A N 1
ATOM 3562 C CA . ASP A 1 444 ? -9.943 -28.172 -13.767 1.00 95.38 444 ASP A CA 1
ATOM 3563 C C . ASP A 1 444 ? -9.081 -26.916 -13.984 1.00 95.38 444 ASP A C 1
ATOM 3565 O O . ASP A 1 444 ? -8.349 -26.802 -14.972 1.00 95.38 444 ASP A O 1
ATOM 3569 N N . TRP A 1 445 ? -9.128 -25.973 -13.041 1.00 96.00 445 TRP A N 1
ATOM 3570 C CA . TRP A 1 445 ? -8.332 -24.748 -13.067 1.00 96.00 445 TRP A CA 1
ATOM 3571 C C . TRP A 1 445 ? -6.827 -25.030 -12.981 1.00 96.00 445 TRP A C 1
ATOM 3573 O O . TRP A 1 445 ? -6.050 -24.513 -13.785 1.00 96.00 445 TRP A O 1
ATOM 3583 N N . LEU A 1 446 ? -6.396 -25.892 -12.056 1.00 95.31 446 LEU A N 1
ATOM 3584 C CA . LEU A 1 446 ? -4.992 -26.292 -11.940 1.00 95.31 446 LEU A CA 1
ATOM 3585 C C . LEU A 1 446 ? -4.504 -27.004 -13.207 1.00 95.31 446 LEU A C 1
ATOM 3587 O O . LEU A 1 446 ? -3.370 -26.782 -13.638 1.00 95.31 446 LEU A O 1
ATOM 3591 N N . SER A 1 447 ? -5.353 -27.828 -13.819 1.00 95.06 447 SER A N 1
ATOM 3592 C CA . SER A 1 447 ? -5.055 -28.494 -15.090 1.00 95.06 447 SER A CA 1
ATOM 3593 C C . SER A 1 447 ? -4.897 -27.479 -16.224 1.00 95.06 447 SER A C 1
ATOM 3595 O O . SER A 1 447 ? -3.912 -27.536 -16.959 1.00 95.06 447 SER A O 1
ATOM 3597 N N . HIS A 1 448 ? -5.786 -26.483 -16.297 1.00 93.88 448 HIS A N 1
ATOM 3598 C CA . HIS A 1 448 ? -5.686 -25.367 -17.241 1.00 93.88 448 HIS A CA 1
ATOM 3599 C C . HIS A 1 448 ? -4.398 -24.544 -17.068 1.00 93.88 448 HIS A C 1
ATOM 3601 O O . HIS A 1 448 ? -3.809 -24.098 -18.050 1.00 93.88 448 HIS A O 1
ATOM 3607 N N . ILE A 1 449 ? -3.932 -24.338 -15.834 1.00 93.19 449 ILE A N 1
ATOM 3608 C CA . ILE A 1 449 ? -2.672 -23.625 -15.574 1.00 93.19 449 ILE A CA 1
ATOM 3609 C C . ILE A 1 449 ? -1.463 -24.443 -16.030 1.00 93.19 449 ILE A C 1
ATOM 3611 O O . ILE A 1 449 ? -0.524 -23.883 -16.602 1.00 93.19 449 ILE A O 1
ATOM 3615 N N . LYS A 1 450 ? -1.473 -25.754 -15.762 1.00 90.94 450 LYS A N 1
ATOM 3616 C CA . LYS A 1 450 ? -0.379 -26.670 -16.112 1.00 90.94 450 LYS A CA 1
ATOM 3617 C C . LYS A 1 450 ? -0.250 -26.888 -17.617 1.00 90.94 450 LYS A C 1
ATOM 3619 O O . LYS A 1 450 ? 0.863 -27.112 -18.075 1.00 90.94 450 LYS A O 1
ATOM 3624 N N . SER A 1 451 ? -1.345 -26.799 -18.372 1.00 88.38 451 SER A N 1
ATOM 3625 C CA . SER A 1 451 ? -1.343 -27.010 -19.825 1.00 88.38 451 SER A CA 1
ATOM 3626 C C . SER A 1 451 ? -0.768 -25.838 -20.631 1.00 88.38 451 SER A C 1
ATOM 3628 O O . SER A 1 451 ? -0.731 -25.908 -21.854 1.00 88.38 451 SER A O 1
ATOM 3630 N N . GLN A 1 452 ? -0.381 -24.732 -19.989 1.00 83.44 452 GLN A N 1
ATOM 3631 C CA . GLN A 1 452 ? 0.140 -23.547 -20.672 1.00 83.44 452 GLN A CA 1
ATOM 3632 C C . GLN A 1 452 ? 1.673 -23.512 -20.641 1.00 83.44 452 GLN A C 1
ATOM 3634 O O . GLN A 1 452 ? 2.277 -23.056 -19.668 1.00 83.44 452 GLN A O 1
ATOM 3639 N N . ASP A 1 453 ? 2.307 -23.914 -21.744 1.00 70.69 453 ASP A N 1
ATOM 3640 C CA . ASP A 1 453 ? 3.772 -24.002 -21.859 1.00 70.69 453 ASP A CA 1
ATOM 3641 C C . ASP A 1 453 ? 4.497 -22.675 -21.613 1.00 70.69 453 ASP A C 1
ATOM 3643 O O . ASP A 1 453 ? 5.583 -22.646 -21.030 1.00 70.69 453 ASP A O 1
ATOM 3647 N N . GLN A 1 454 ? 3.868 -21.550 -21.969 1.00 73.94 454 GLN A N 1
ATOM 3648 C CA . GLN A 1 454 ? 4.411 -20.208 -21.734 1.00 73.94 454 GLN A CA 1
ATOM 3649 C C . GLN A 1 454 ? 4.745 -19.935 -20.256 1.00 73.94 454 GLN A C 1
ATOM 3651 O O . GLN A 1 454 ? 5.599 -19.098 -19.966 1.00 73.94 454 GLN A O 1
ATOM 3656 N N . HIS A 1 455 ? 4.112 -20.644 -19.312 1.00 76.88 455 HIS A N 1
ATOM 3657 C CA . HIS A 1 455 ? 4.355 -20.462 -17.882 1.00 76.88 455 HIS A CA 1
ATOM 3658 C C . HIS A 1 455 ? 5.669 -21.078 -17.397 1.00 76.88 455 HIS A C 1
ATOM 3660 O O . HIS A 1 455 ? 6.189 -20.647 -16.366 1.00 76.88 455 HIS A O 1
ATOM 3666 N N . GLN A 1 456 ? 6.248 -22.026 -18.142 1.00 67.69 456 GLN A N 1
ATOM 3667 C CA . GLN A 1 456 ? 7.535 -22.631 -17.785 1.00 67.69 456 GLN A CA 1
ATOM 3668 C C . GLN A 1 456 ? 8.650 -21.582 -17.705 1.00 67.69 456 GLN A C 1
ATOM 3670 O O . GLN A 1 456 ? 9.515 -21.665 -16.840 1.00 67.69 456 GLN A O 1
ATOM 3675 N N . ARG A 1 457 ? 8.563 -20.530 -18.527 1.00 72.94 457 ARG A N 1
ATOM 3676 C CA . ARG A 1 457 ? 9.532 -19.426 -18.578 1.00 72.94 457 ARG A CA 1
ATOM 3677 C C . ARG A 1 457 ? 9.530 -18.536 -17.332 1.00 72.94 457 ARG A C 1
ATOM 3679 O O . ARG A 1 457 ? 10.396 -17.682 -17.210 1.00 72.94 457 ARG A O 1
ATOM 3686 N N . TYR A 1 458 ? 8.574 -18.699 -16.413 1.00 77.06 458 TYR A N 1
ATOM 3687 C CA . TYR A 1 458 ? 8.493 -17.900 -15.185 1.00 77.06 458 TYR A CA 1
ATOM 3688 C C . TYR A 1 458 ? 9.196 -18.539 -13.983 1.00 77.06 458 TYR A C 1
ATOM 3690 O O . TYR A 1 458 ? 9.262 -17.919 -12.918 1.00 77.06 458 TYR A O 1
ATOM 3698 N N . SER A 1 459 ? 9.752 -19.747 -14.104 1.00 72.81 459 SER A N 1
ATOM 3699 C CA . SER A 1 459 ? 10.612 -20.291 -13.050 1.00 72.81 459 SER A CA 1
ATOM 3700 C C . SER A 1 459 ? 11.969 -19.580 -13.046 1.00 72.81 459 SER A C 1
ATOM 3702 O O . SER A 1 459 ? 12.660 -19.559 -14.058 1.00 72.81 459 SER A O 1
ATOM 3704 N N . GLY A 1 460 ? 12.351 -18.992 -11.911 1.00 82.88 460 GLY A N 1
ATOM 3705 C CA . GLY A 1 460 ? 13.631 -18.295 -11.767 1.00 82.88 460 GLY A CA 1
ATOM 3706 C C . GLY A 1 460 ? 13.733 -17.474 -10.481 1.00 82.88 460 GLY A C 1
ATOM 3707 O O . GLY A 1 460 ? 12.835 -17.513 -9.628 1.00 82.88 460 GLY A O 1
ATOM 3708 N N . GLN A 1 461 ? 14.822 -16.714 -10.341 1.00 89.06 461 GLN A N 1
ATOM 3709 C CA . GLN A 1 461 ? 15.128 -15.948 -9.124 1.00 89.06 461 GLN A CA 1
ATOM 3710 C C . GLN A 1 461 ? 14.131 -14.818 -8.875 1.00 89.06 461 GLN A C 1
ATOM 3712 O O . GLN A 1 461 ? 13.904 -14.461 -7.722 1.00 89.06 461 GLN A O 1
ATOM 3717 N N . TYR A 1 462 ? 13.492 -14.272 -9.915 1.00 90.31 462 TYR A N 1
ATOM 3718 C CA . TYR A 1 462 ? 12.462 -13.252 -9.718 1.00 90.31 462 TYR A CA 1
ATOM 3719 C C . TYR A 1 462 ? 11.248 -13.800 -8.969 1.00 90.31 462 TYR A C 1
ATOM 3721 O O . TYR A 1 462 ? 10.771 -13.190 -8.013 1.00 90.31 462 TYR A O 1
ATOM 3729 N N . SER A 1 463 ? 10.767 -14.973 -9.373 1.00 88.00 463 SER A N 1
ATOM 3730 C CA . SER A 1 463 ? 9.629 -15.624 -8.726 1.00 88.00 463 SER A CA 1
ATOM 3731 C C . SER A 1 463 ? 9.967 -16.091 -7.319 1.00 88.00 463 SER A C 1
ATOM 3733 O O . SER A 1 463 ? 9.151 -15.971 -6.408 1.00 88.00 463 SER A O 1
ATOM 3735 N N . GLU A 1 464 ? 11.182 -16.608 -7.128 1.00 90.19 464 GLU A N 1
ATOM 3736 C CA . GLU A 1 464 ? 11.692 -16.927 -5.799 1.00 90.19 464 GLU A CA 1
ATOM 3737 C C . GLU A 1 464 ? 11.677 -15.677 -4.905 1.00 90.19 464 GLU A C 1
ATOM 3739 O O . GLU A 1 464 ? 11.034 -15.719 -3.859 1.00 90.19 464 GLU A O 1
ATOM 3744 N N . ALA A 1 465 ? 12.239 -14.549 -5.353 1.00 88.75 465 ALA A N 1
ATOM 3745 C CA . ALA A 1 465 ? 12.260 -13.298 -4.595 1.00 88.75 465 ALA A CA 1
ATOM 3746 C C . ALA A 1 465 ? 10.849 -12.758 -4.294 1.00 88.75 465 ALA A C 1
ATOM 3748 O O . ALA A 1 465 ? 10.593 -12.274 -3.189 1.00 88.75 465 ALA A O 1
ATOM 3749 N N . LEU A 1 466 ? 9.916 -12.883 -5.246 1.00 88.50 466 LEU A N 1
ATOM 3750 C CA . LEU A 1 466 ? 8.527 -12.443 -5.092 1.00 88.50 466 LEU A CA 1
ATOM 3751 C C . LEU A 1 466 ? 7.781 -13.214 -3.990 1.00 88.50 466 LEU A C 1
ATOM 3753 O O . LEU A 1 466 ? 6.956 -12.631 -3.286 1.00 88.50 466 LEU A O 1
ATOM 3757 N N . PHE A 1 467 ? 8.075 -14.507 -3.818 1.00 89.62 467 PHE A N 1
ATOM 3758 C CA . PHE A 1 467 ? 7.367 -15.390 -2.881 1.00 89.62 467 PHE A CA 1
ATOM 3759 C C . PHE A 1 467 ? 8.217 -15.853 -1.685 1.00 89.62 467 PHE A C 1
ATOM 3761 O O . PHE A 1 467 ? 7.753 -16.694 -0.906 1.00 89.62 467 PHE A O 1
ATOM 3768 N N . ARG A 1 468 ? 9.451 -15.344 -1.530 1.00 86.62 468 ARG A N 1
ATOM 3769 C CA . ARG A 1 468 ? 10.395 -15.711 -0.456 1.00 86.62 468 ARG A CA 1
ATOM 3770 C C . ARG A 1 468 ? 9.907 -15.271 0.917 1.00 86.62 468 ARG A C 1
ATOM 3772 O O . ARG A 1 468 ? 9.910 -16.068 1.850 1.00 86.62 468 ARG A O 1
ATOM 3779 N N . TYR A 1 469 ? 9.529 -14.002 1.037 1.00 76.06 469 TYR A N 1
ATOM 3780 C CA . TYR A 1 469 ? 9.306 -13.374 2.334 1.00 76.06 469 TYR A CA 1
ATOM 3781 C C . TYR A 1 469 ? 7.913 -13.691 2.898 1.00 76.06 469 TYR A C 1
ATOM 3783 O O . TYR A 1 469 ? 6.934 -13.724 2.143 1.00 76.06 469 TYR A O 1
ATOM 3791 N N . PRO A 1 470 ? 7.812 -13.933 4.216 1.00 69.81 470 PRO A N 1
ATOM 3792 C CA . PRO A 1 470 ? 6.529 -14.124 4.876 1.00 69.81 470 PRO A CA 1
ATOM 3793 C C . PRO A 1 470 ? 5.729 -12.814 4.970 1.00 69.81 470 PRO A C 1
ATOM 3795 O O . PRO A 1 470 ? 6.221 -11.737 4.634 1.00 69.81 470 PRO A O 1
ATOM 3798 N N . GLY A 1 471 ? 4.473 -12.910 5.417 1.00 68.00 471 GLY A N 1
ATOM 3799 C CA . GLY A 1 471 ? 3.620 -11.743 5.657 1.00 68.00 471 GLY A CA 1
ATOM 3800 C C . GLY A 1 471 ? 4.113 -10.851 6.807 1.00 68.00 471 GLY A C 1
ATOM 3801 O O . GLY A 1 471 ? 4.950 -11.257 7.612 1.00 68.00 471 GLY A O 1
ATOM 3802 N N . VAL A 1 472 ? 3.541 -9.644 6.911 1.00 66.88 472 VAL A N 1
ATOM 3803 C CA . VAL A 1 472 ? 3.929 -8.604 7.890 1.00 66.88 472 VAL A CA 1
ATOM 3804 C C . VAL A 1 472 ? 3.900 -9.081 9.348 1.00 66.88 472 VAL A C 1
ATOM 3806 O O . VAL A 1 472 ? 4.691 -8.623 10.162 1.00 66.88 472 VAL A O 1
ATOM 3809 N N . LEU A 1 473 ? 3.039 -10.050 9.680 1.00 70.50 473 LEU A N 1
ATOM 3810 C CA . LEU A 1 473 ? 2.914 -10.588 11.039 1.00 70.50 473 LEU A CA 1
ATOM 3811 C C . LEU A 1 473 ? 4.174 -11.334 11.507 1.00 70.50 473 LEU A C 1
ATOM 3813 O O . LEU A 1 473 ? 4.339 -11.567 12.701 1.00 70.50 473 LEU A O 1
ATOM 3817 N N . GLN A 1 474 ? 5.059 -11.706 10.579 1.00 74.12 474 GLN A N 1
ATOM 3818 C CA . GLN A 1 474 ? 6.350 -12.332 10.868 1.00 74.12 474 GLN A CA 1
ATOM 3819 C C . GLN A 1 474 ? 7.525 -11.357 10.737 1.00 74.12 474 GLN A C 1
ATOM 3821 O O . GLN A 1 474 ? 8.672 -11.768 10.916 1.00 74.12 474 GLN A O 1
ATOM 3826 N N . ASP A 1 475 ? 7.252 -10.094 10.402 1.00 75.25 475 ASP A N 1
ATOM 3827 C CA . ASP A 1 475 ? 8.264 -9.049 10.381 1.00 75.25 475 ASP A CA 1
ATOM 3828 C C . ASP A 1 475 ? 8.775 -8.796 11.814 1.00 75.25 475 ASP A C 1
ATOM 3830 O O . ASP A 1 475 ? 8.090 -9.129 12.774 1.00 75.25 475 ASP A O 1
ATOM 3834 N N . THR A 1 476 ? 9.991 -8.274 11.986 1.00 79.06 476 THR A N 1
ATOM 3835 C CA . THR A 1 476 ? 10.533 -7.952 13.326 1.00 79.06 476 THR A CA 1
ATOM 3836 C C . THR A 1 476 ? 10.673 -6.444 13.479 1.00 79.06 476 THR A C 1
ATOM 3838 O O . THR A 1 476 ? 11.322 -5.836 12.635 1.00 79.06 476 THR A O 1
ATOM 3841 N N . CYS A 1 477 ? 10.135 -5.825 14.532 1.00 80.69 477 CYS A N 1
ATOM 3842 C CA . CYS A 1 477 ? 10.170 -4.361 14.758 1.00 80.69 477 CYS A CA 1
ATOM 3843 C C . CYS A 1 477 ? 9.671 -3.493 13.569 1.00 80.69 477 CYS A C 1
ATOM 3845 O O . CYS A 1 477 ? 10.377 -2.579 13.119 1.00 80.69 477 CYS A O 1
ATOM 3847 N N . PRO A 1 478 ? 8.482 -3.764 12.999 1.00 81.00 478 PRO A N 1
ATOM 3848 C CA . PRO A 1 478 ? 7.943 -3.051 11.842 1.00 81.00 478 PRO A CA 1
ATOM 3849 C C . PRO A 1 478 ? 7.754 -1.554 12.113 1.00 81.00 478 PRO A C 1
ATOM 3851 O O . PRO A 1 478 ? 8.068 -0.741 11.242 1.00 81.00 478 PRO A O 1
ATOM 3854 N N . HIS A 1 479 ? 7.323 -1.174 13.319 1.00 81.69 479 HIS A N 1
ATOM 3855 C CA . HIS A 1 479 ? 7.072 0.225 13.670 1.00 81.69 479 HIS A CA 1
ATOM 3856 C C . HIS A 1 479 ? 8.345 1.061 13.765 1.00 81.69 479 HIS A C 1
ATOM 3858 O O . HIS A 1 479 ? 8.447 2.098 13.101 1.00 81.69 479 HIS A O 1
ATOM 3864 N N . SER A 1 480 ? 9.361 0.579 14.484 1.00 80.25 480 SER A N 1
ATOM 3865 C CA . SER A 1 480 ? 10.645 1.279 14.592 1.00 80.25 480 SER A CA 1
ATOM 3866 C C . SER A 1 480 ? 11.325 1.398 13.219 1.00 80.25 480 SER A C 1
ATOM 3868 O O . SER A 1 480 ? 11.821 2.468 12.862 1.00 80.25 480 SER A O 1
ATOM 3870 N N . LYS A 1 481 ? 11.264 0.359 12.365 1.00 81.56 481 LYS A N 1
ATOM 3871 C CA . LYS A 1 481 ? 11.724 0.473 10.965 1.00 81.56 481 LYS A CA 1
ATOM 3872 C C . LYS A 1 481 ? 11.017 1.581 10.202 1.00 81.56 481 LYS A C 1
ATOM 3874 O O . LYS A 1 481 ? 11.674 2.307 9.456 1.00 81.56 481 LYS A O 1
ATOM 3879 N N . ALA A 1 482 ? 9.689 1.622 10.288 1.00 80.94 482 ALA A N 1
ATOM 3880 C CA . ALA A 1 482 ? 8.874 2.530 9.503 1.00 80.94 482 ALA A CA 1
ATOM 3881 C C . ALA A 1 482 ? 9.125 3.978 9.927 1.00 80.94 482 ALA A C 1
ATOM 3883 O O . ALA A 1 482 ? 9.363 4.826 9.068 1.00 80.94 482 ALA A O 1
ATOM 3884 N N . LEU A 1 483 ? 9.191 4.227 11.239 1.00 78.19 483 LEU A N 1
ATOM 3885 C CA . LEU A 1 483 ? 9.559 5.516 11.821 1.00 78.19 483 LEU A CA 1
ATOM 3886 C C . LEU A 1 483 ? 10.911 6.018 11.286 1.00 78.19 483 LEU A C 1
ATOM 3888 O O . LEU A 1 483 ? 11.031 7.165 10.859 1.00 78.19 483 LEU A O 1
ATOM 3892 N N . LEU A 1 484 ? 11.925 5.154 11.268 1.00 74.88 484 LEU A N 1
ATOM 3893 C CA . LEU A 1 484 ? 13.295 5.540 10.918 1.00 74.88 484 LEU A CA 1
ATOM 3894 C C . LEU A 1 484 ? 13.525 5.693 9.409 1.00 74.88 484 LEU A C 1
ATOM 3896 O O . LEU A 1 484 ? 14.370 6.480 8.986 1.00 74.88 484 LEU A O 1
ATOM 3900 N N . ARG A 1 485 ? 12.728 5.020 8.567 1.00 73.94 485 ARG A N 1
ATOM 3901 C CA . ARG A 1 485 ? 12.729 5.258 7.109 1.00 73.94 485 ARG A CA 1
ATOM 3902 C C . ARG A 1 485 ? 12.252 6.662 6.733 1.00 73.94 485 ARG A C 1
ATOM 3904 O O . ARG A 1 485 ? 12.593 7.143 5.654 1.00 73.94 485 ARG A O 1
ATOM 3911 N N . GLN A 1 486 ? 11.467 7.312 7.590 1.00 67.38 486 GLN A N 1
ATOM 3912 C CA . GLN A 1 486 ? 10.818 8.594 7.304 1.00 67.38 486 GLN A CA 1
ATOM 3913 C C . GLN A 1 486 ? 11.590 9.830 7.798 1.00 67.38 486 GLN A C 1
ATOM 3915 O O . GLN A 1 486 ? 11.036 10.925 7.790 1.00 67.38 486 GLN A O 1
ATOM 3920 N N . PHE A 1 487 ? 12.878 9.695 8.144 1.00 56.06 487 PHE A N 1
ATOM 3921 C CA . PHE A 1 487 ? 13.778 10.724 8.712 1.00 56.06 487 PHE A CA 1
ATOM 3922 C C . PHE A 1 487 ? 13.966 12.032 7.892 1.00 56.06 487 PHE A C 1
ATOM 3924 O O . PHE A 1 487 ? 14.857 12.833 8.153 1.00 56.06 487 PHE A O 1
ATOM 3931 N N . LYS A 1 488 ? 13.153 12.306 6.870 1.00 53.78 488 LYS A N 1
ATOM 3932 C CA . LYS A 1 488 ? 13.307 13.506 6.037 1.00 53.78 488 LYS A CA 1
ATOM 3933 C C . LYS A 1 488 ? 12.746 14.787 6.663 1.00 53.78 488 LYS A C 1
ATOM 3935 O O . LYS A 1 488 ? 13.198 15.859 6.270 1.00 53.78 488 LYS A O 1
ATOM 3940 N N . ASN A 1 489 ? 11.831 14.706 7.634 1.00 50.16 489 ASN A N 1
ATOM 3941 C CA . ASN A 1 489 ? 11.147 15.887 8.176 1.00 50.16 489 ASN A CA 1
ATOM 3942 C C . ASN A 1 489 ? 11.545 16.174 9.632 1.00 50.16 489 ASN A C 1
ATOM 3944 O O . ASN A 1 489 ? 11.340 15.349 10.518 1.00 50.16 489 ASN A O 1
ATOM 3948 N N . LYS A 1 490 ? 12.092 17.372 9.876 1.00 48.19 490 LYS A N 1
ATOM 3949 C CA . LYS A 1 490 ? 12.473 17.902 11.198 1.00 48.19 490 LYS A CA 1
ATOM 3950 C C . LYS A 1 490 ? 11.253 18.399 11.988 1.00 48.19 490 LYS A C 1
ATOM 3952 O O . LYS A 1 490 ? 11.183 19.570 12.349 1.00 48.19 490 LYS A O 1
ATOM 3957 N N . GLU A 1 491 ? 10.271 17.546 12.237 1.00 54.44 491 GLU A N 1
ATOM 3958 C CA . GLU A 1 491 ? 9.224 17.888 13.202 1.00 54.44 491 GLU A CA 1
ATOM 3959 C C . GLU A 1 491 ? 9.716 17.590 14.628 1.00 54.44 491 GLU A C 1
ATOM 3961 O O . GLU A 1 491 ? 10.394 16.591 14.878 1.00 54.44 491 GLU A O 1
ATOM 3966 N N . ILE A 1 492 ? 9.384 18.468 15.579 1.00 50.91 492 ILE A N 1
ATOM 3967 C CA . ILE A 1 492 ? 9.889 18.414 16.963 1.00 50.91 492 ILE A CA 1
ATOM 3968 C C . ILE A 1 492 ? 9.433 17.130 17.673 1.00 50.91 492 ILE A C 1
ATOM 3970 O O . ILE A 1 492 ? 10.224 16.488 18.362 1.00 50.91 492 ILE A O 1
ATOM 3974 N N . PHE A 1 493 ? 8.180 16.713 17.486 1.00 56.47 493 PHE A N 1
ATOM 3975 C CA . PHE A 1 493 ? 7.620 15.563 18.201 1.00 56.47 493 PHE A CA 1
ATOM 3976 C C . PHE A 1 493 ? 8.135 14.203 17.683 1.00 56.47 493 PHE A C 1
ATOM 3978 O O . PHE A 1 493 ? 8.524 13.367 18.503 1.00 56.47 493 PHE A O 1
ATOM 3985 N N . PRO A 1 494 ? 8.269 13.979 16.357 1.00 57.50 494 PRO A N 1
ATOM 3986 C CA . PRO A 1 494 ? 8.991 12.821 15.825 1.00 57.50 494 PRO A CA 1
ATOM 3987 C C . PRO A 1 494 ? 10.445 12.720 16.298 1.00 57.50 494 PRO A C 1
ATOM 3989 O O . PRO A 1 494 ? 10.957 11.612 16.416 1.00 57.50 494 PRO A O 1
ATOM 3992 N N . SER A 1 495 ? 11.099 13.838 16.640 1.00 61.62 495 SER A N 1
ATOM 3993 C CA . SER A 1 495 ? 12.506 13.806 17.054 1.00 61.62 495 SER A CA 1
ATOM 3994 C C . SER A 1 495 ? 12.764 13.136 18.410 1.00 61.62 495 SER A C 1
ATOM 3996 O O . SER A 1 495 ? 13.818 12.531 18.596 1.00 61.62 495 SER A O 1
ATOM 3998 N N . TRP A 1 496 ? 11.800 13.168 19.341 1.00 69.00 496 TRP A N 1
ATOM 3999 C CA . TRP A 1 496 ? 11.926 12.498 20.646 1.00 69.00 496 TRP A CA 1
ATOM 4000 C C . TRP A 1 496 ? 11.814 10.973 20.545 1.00 69.00 496 TRP A C 1
ATOM 4002 O O . TRP A 1 496 ? 12.467 10.243 21.290 1.00 69.00 496 TRP A O 1
ATOM 4012 N N . ARG A 1 497 ? 11.018 10.505 19.582 1.00 71.75 497 ARG A N 1
ATOM 4013 C CA . ARG A 1 497 ? 10.807 9.091 19.248 1.00 71.75 497 ARG A CA 1
ATOM 4014 C C . ARG A 1 497 ? 12.042 8.427 18.651 1.00 71.75 497 ARG A C 1
ATOM 4016 O O . ARG A 1 497 ? 12.157 7.206 18.653 1.00 71.75 497 ARG A O 1
ATOM 4023 N N . TRP A 1 498 ? 12.984 9.225 18.157 1.00 68.50 498 TRP A N 1
ATOM 4024 C CA . TRP A 1 498 ? 14.224 8.714 17.601 1.00 68.50 498 TRP A CA 1
ATOM 4025 C C . TRP A 1 498 ? 15.272 8.458 18.683 1.00 68.50 498 TRP A C 1
ATOM 4027 O O . TRP A 1 498 ? 15.447 9.285 19.584 1.00 68.50 498 TRP A O 1
ATOM 4037 N N . PRO A 1 499 ? 16.027 7.356 18.589 1.00 64.50 499 PRO A N 1
ATOM 4038 C CA . PRO A 1 499 ? 17.216 7.171 19.400 1.00 64.50 499 PRO A CA 1
ATOM 4039 C C . PRO A 1 499 ? 18.247 8.249 19.055 1.00 64.50 499 PRO A C 1
ATOM 4041 O O . PRO A 1 499 ? 18.673 8.382 17.912 1.00 64.50 499 PRO A O 1
ATOM 4044 N N . ALA A 1 500 ? 18.694 9.000 20.066 1.00 59.03 500 ALA A N 1
ATOM 4045 C CA . ALA A 1 500 ? 19.705 10.050 19.892 1.00 59.03 500 ALA A CA 1
ATOM 4046 C C . ALA A 1 500 ? 21.060 9.513 19.384 1.00 59.03 500 ALA A C 1
ATOM 4048 O O . ALA A 1 500 ? 21.878 10.284 18.895 1.00 59.03 500 ALA A O 1
ATOM 4049 N N . SER A 1 501 ? 21.298 8.203 19.507 1.00 60.69 501 SER A N 1
ATOM 4050 C CA . SER A 1 501 ? 22.511 7.522 19.052 1.00 60.69 501 SER A CA 1
ATOM 4051 C C . SER A 1 501 ? 22.435 7.002 17.615 1.00 60.69 501 SER A C 1
ATOM 4053 O O . SER A 1 501 ? 23.451 6.521 17.112 1.00 60.69 501 SER A O 1
ATOM 4055 N N . TRP A 1 502 ? 21.270 7.039 16.949 1.00 63.91 502 TRP A N 1
ATOM 4056 C CA . TRP A 1 502 ? 21.169 6.526 15.582 1.00 63.91 502 TRP A CA 1
ATOM 4057 C C . TRP A 1 502 ? 21.255 7.656 14.567 1.00 63.91 502 TRP A C 1
ATOM 4059 O O . TRP A 1 502 ? 20.396 8.534 14.506 1.00 63.91 502 TRP A O 1
ATOM 4069 N N . SER A 1 503 ? 22.289 7.608 13.735 1.00 65.31 503 SER A N 1
ATOM 4070 C CA . SER A 1 503 ? 22.324 8.357 12.490 1.00 65.31 503 SER A CA 1
ATOM 4071 C C . SER A 1 503 ? 21.632 7.542 11.394 1.00 65.31 503 SER A C 1
ATOM 4073 O O . SER A 1 503 ? 21.387 6.338 11.521 1.00 65.31 503 SER A O 1
ATOM 4075 N N . HIS A 1 504 ? 21.348 8.186 10.264 1.00 62.72 504 HIS A N 1
ATOM 4076 C CA . HIS A 1 504 ? 20.892 7.482 9.064 1.00 62.72 504 HIS A CA 1
ATOM 4077 C C . HIS A 1 504 ? 21.877 6.380 8.607 1.00 62.72 504 HIS A C 1
ATOM 4079 O O . HIS A 1 504 ? 21.475 5.461 7.883 1.00 62.72 504 HIS A O 1
ATOM 4085 N N . ASP A 1 505 ? 23.138 6.450 9.037 1.00 65.12 505 ASP A N 1
ATOM 4086 C CA . ASP A 1 505 ? 24.180 5.485 8.693 1.00 65.12 505 ASP A CA 1
ATOM 4087 C C . ASP A 1 505 ? 24.141 4.278 9.638 1.00 65.12 505 ASP A C 1
ATOM 4089 O O . ASP A 1 505 ? 24.072 3.144 9.165 1.00 65.12 505 ASP A O 1
ATOM 4093 N N . THR A 1 506 ? 24.005 4.494 10.951 1.00 73.62 506 THR A N 1
ATOM 4094 C CA . THR A 1 506 ? 23.888 3.390 11.922 1.00 73.62 506 THR A CA 1
ATOM 4095 C C . THR A 1 506 ? 22.543 2.654 11.855 1.00 73.62 506 THR A C 1
ATOM 4097 O O . THR A 1 506 ? 22.460 1.495 12.266 1.00 73.62 506 THR A O 1
ATOM 4100 N N . TYR A 1 507 ? 21.499 3.257 11.264 1.00 77.50 507 TYR A N 1
ATOM 4101 C CA . TYR A 1 507 ? 20.216 2.580 11.012 1.00 77.50 507 TYR A CA 1
ATOM 4102 C C . TYR A 1 507 ? 20.372 1.303 10.176 1.00 77.50 507 TYR A C 1
ATOM 4104 O O . TYR A 1 507 ? 19.686 0.312 10.431 1.00 77.50 507 TYR A O 1
ATOM 4112 N N . TRP A 1 508 ? 21.244 1.304 9.165 1.00 77.94 508 TRP A N 1
ATOM 4113 C CA . TRP A 1 508 ? 21.373 0.144 8.280 1.00 77.94 508 TRP A CA 1
ATOM 4114 C C . TRP A 1 508 ? 22.199 -0.976 8.889 1.00 77.94 508 TRP A C 1
ATOM 4116 O O . TRP A 1 508 ? 21.869 -2.140 8.671 1.00 77.94 508 TRP A O 1
ATOM 4126 N N . ASP A 1 509 ? 23.194 -0.642 9.703 1.00 79.44 509 ASP A N 1
ATOM 4127 C CA . ASP A 1 509 ? 23.922 -1.639 10.483 1.00 79.44 509 ASP A CA 1
ATOM 4128 C C . ASP A 1 509 ? 22.993 -2.302 11.510 1.00 79.44 509 ASP A C 1
ATOM 4130 O O . ASP A 1 509 ? 22.951 -3.531 11.599 1.00 79.44 509 ASP A O 1
ATOM 4134 N N . TRP A 1 510 ? 22.141 -1.522 12.191 1.00 80.94 510 TRP A N 1
ATOM 4135 C CA . TRP A 1 510 ? 21.067 -2.075 13.025 1.00 80.94 510 TRP A CA 1
ATOM 4136 C C . TRP A 1 510 ? 20.106 -2.953 12.212 1.00 80.94 510 TRP A C 1
ATOM 4138 O O . TRP A 1 510 ? 19.762 -4.058 12.630 1.00 80.94 510 TRP A O 1
ATOM 4148 N N . ARG A 1 511 ? 19.699 -2.504 11.016 1.00 82.75 511 ARG A N 1
ATOM 4149 C CA . ARG A 1 511 ? 18.798 -3.257 10.133 1.00 82.75 511 ARG A CA 1
ATOM 4150 C C . ARG A 1 511 ? 19.388 -4.610 9.728 1.00 82.75 511 ARG A C 1
ATOM 4152 O O . ARG A 1 511 ? 18.643 -5.585 9.652 1.00 82.75 511 ARG A O 1
ATOM 4159 N N . LEU A 1 512 ? 20.693 -4.666 9.466 1.00 83.81 512 LEU A N 1
ATOM 4160 C CA . LEU A 1 512 ? 21.405 -5.899 9.142 1.00 83.81 512 LEU A CA 1
ATOM 4161 C C . LEU A 1 512 ? 21.534 -6.814 10.357 1.00 83.81 512 LEU A C 1
ATOM 4163 O O . LEU A 1 512 ? 21.289 -8.007 10.231 1.00 83.81 512 LEU A O 1
ATOM 4167 N N . ALA A 1 513 ? 21.861 -6.266 11.529 1.00 83.31 513 ALA A N 1
ATOM 4168 C CA . ALA A 1 513 ? 21.913 -7.032 12.773 1.00 83.31 513 ALA A CA 1
ATOM 4169 C C . ALA A 1 513 ? 20.544 -7.639 13.130 1.00 83.31 513 ALA A C 1
ATOM 4171 O O . ALA A 1 513 ? 20.471 -8.763 13.620 1.00 83.31 513 ALA A O 1
ATOM 4172 N N . LEU A 1 514 ? 19.459 -6.916 12.830 1.00 80.62 514 LEU A N 1
ATOM 4173 C CA . LEU A 1 514 ? 18.086 -7.370 13.038 1.00 80.62 514 LEU A CA 1
ATOM 4174 C C . LEU A 1 514 ? 17.679 -8.497 12.077 1.00 80.62 514 LEU A C 1
ATOM 4176 O O . LEU A 1 514 ? 16.931 -9.397 12.455 1.00 80.62 514 LEU A O 1
ATOM 4180 N N . GLU A 1 515 ? 18.141 -8.449 10.826 1.00 83.56 515 GLU A N 1
ATOM 4181 C CA . GLU A 1 515 ? 17.765 -9.402 9.778 1.00 83.56 515 GLU A CA 1
ATOM 4182 C C . GLU A 1 515 ? 18.981 -9.857 8.946 1.00 83.56 515 GLU A C 1
ATOM 4184 O O . GLU A 1 515 ? 19.025 -9.630 7.733 1.00 83.56 515 GLU A O 1
ATOM 4189 N N . PRO A 1 516 ? 19.957 -10.564 9.548 1.00 81.81 516 PRO A N 1
ATOM 4190 C CA . PRO A 1 516 ? 21.239 -10.858 8.897 1.00 81.81 516 PRO A CA 1
ATOM 4191 C C . PRO A 1 516 ? 21.104 -11.784 7.681 1.00 81.81 516 PRO A C 1
ATOM 4193 O O . PRO A 1 516 ? 21.981 -11.832 6.825 1.00 81.81 516 PRO A O 1
ATOM 4196 N N . LYS A 1 517 ? 19.987 -12.515 7.580 1.00 85.81 517 LYS A N 1
ATOM 4197 C CA . LYS A 1 517 ? 19.669 -13.414 6.458 1.00 85.81 517 LYS A CA 1
ATOM 4198 C C . LYS A 1 517 ? 18.829 -12.751 5.359 1.00 85.81 517 LYS A C 1
ATOM 4200 O O . LYS A 1 517 ? 18.476 -13.408 4.381 1.00 85.81 517 LYS A O 1
ATOM 4205 N N . ASN A 1 518 ? 18.458 -11.478 5.506 1.00 87.25 518 ASN A N 1
ATOM 4206 C CA . ASN A 1 518 ? 17.624 -10.794 4.527 1.00 87.25 518 ASN A CA 1
ATOM 4207 C C . ASN A 1 518 ? 18.474 -10.242 3.373 1.00 87.25 518 ASN A C 1
ATOM 4209 O O . ASN A 1 518 ? 19.014 -9.140 3.456 1.00 87.25 518 ASN A O 1
ATOM 4213 N N . GLN A 1 519 ? 18.525 -10.984 2.264 1.00 89.00 519 GLN A N 1
ATOM 4214 C CA . GLN A 1 519 ? 19.347 -10.636 1.096 1.00 89.00 519 GLN A CA 1
ATOM 4215 C C . GLN A 1 519 ? 19.064 -9.239 0.539 1.00 89.00 519 GLN A C 1
ATOM 4217 O O . GLN A 1 519 ? 19.988 -8.513 0.178 1.00 89.00 519 GLN A O 1
ATOM 4222 N N . ARG A 1 520 ? 17.798 -8.806 0.543 1.00 88.50 520 ARG A N 1
ATOM 4223 C CA . ARG A 1 520 ? 17.415 -7.460 0.104 1.00 88.50 520 ARG A CA 1
ATOM 4224 C C . ARG A 1 520 ? 18.029 -6.360 0.968 1.00 88.50 520 ARG A C 1
ATOM 4226 O O . ARG A 1 520 ? 18.427 -5.317 0.442 1.00 88.50 520 ARG A O 1
ATOM 4233 N N . VAL A 1 521 ? 18.104 -6.573 2.283 1.00 86.38 521 VAL A N 1
ATOM 4234 C CA . VAL A 1 521 ? 18.769 -5.645 3.212 1.00 86.38 521 VAL A CA 1
ATOM 4235 C C . VAL A 1 521 ? 20.272 -5.647 2.947 1.00 86.38 521 VAL A C 1
ATOM 4237 O O . VAL A 1 521 ? 20.841 -4.576 2.746 1.00 86.38 521 VAL A O 1
ATOM 4240 N N . THR A 1 522 ? 20.885 -6.828 2.843 1.00 89.25 522 THR A N 1
ATOM 4241 C CA . THR A 1 522 ? 22.317 -6.988 2.551 1.00 89.25 522 THR A CA 1
ATOM 4242 C C . THR A 1 522 ? 22.724 -6.268 1.263 1.00 89.25 522 THR A C 1
ATOM 4244 O O . THR A 1 522 ? 23.650 -5.457 1.275 1.00 89.25 522 THR A O 1
ATOM 4247 N N . TYR A 1 523 ? 21.998 -6.485 0.162 1.00 91.38 523 TYR A N 1
ATOM 4248 C CA . TYR A 1 523 ? 22.246 -5.803 -1.110 1.00 91.38 523 TYR A CA 1
ATOM 4249 C C . TYR A 1 523 ? 22.105 -4.278 -0.993 1.00 91.38 523 TYR A C 1
ATOM 4251 O O . TYR A 1 523 ? 22.959 -3.536 -1.478 1.00 91.38 523 TYR A O 1
ATOM 4259 N N . SER A 1 524 ? 21.070 -3.792 -0.297 1.00 88.44 524 SER A N 1
ATOM 4260 C CA . SER A 1 524 ? 20.840 -2.348 -0.120 1.00 88.44 524 SER A CA 1
ATOM 4261 C C . SER A 1 524 ? 22.002 -1.651 0.603 1.00 88.44 524 SER A C 1
ATOM 4263 O O . SER A 1 524 ? 22.330 -0.507 0.283 1.00 88.44 524 SER A O 1
ATOM 4265 N N . ILE A 1 525 ? 22.639 -2.341 1.554 1.00 87.62 525 ILE A N 1
ATOM 4266 C CA . ILE A 1 525 ? 23.814 -1.848 2.286 1.00 87.62 525 ILE A CA 1
ATOM 4267 C C . ILE A 1 525 ? 25.042 -1.824 1.386 1.00 87.62 525 ILE A C 1
ATOM 4269 O O . ILE A 1 525 ? 25.721 -0.800 1.315 1.00 87.62 525 ILE A O 1
ATOM 4273 N N . LYS A 1 526 ? 25.299 -2.915 0.654 1.00 91.31 526 LYS A N 1
ATOM 4274 C CA . LYS A 1 526 ? 26.401 -2.981 -0.317 1.00 91.31 526 LYS A CA 1
ATOM 4275 C C . LYS A 1 526 ? 26.297 -1.852 -1.348 1.00 91.31 526 LYS A C 1
ATOM 4277 O O . LYS A 1 526 ? 27.244 -1.092 -1.516 1.00 91.31 526 LYS A O 1
ATOM 4282 N N . LEU A 1 527 ? 25.118 -1.659 -1.948 1.00 92.19 527 LEU A N 1
ATOM 4283 C CA . LEU A 1 527 ? 24.869 -0.583 -2.915 1.00 92.19 527 LEU A CA 1
ATOM 4284 C C . LEU A 1 527 ? 25.124 0.813 -2.326 1.00 92.19 527 LEU A C 1
ATOM 4286 O O . LEU A 1 527 ? 25.610 1.702 -3.022 1.00 92.19 527 LEU A O 1
ATOM 4290 N N . ARG A 1 528 ? 24.790 1.033 -1.051 1.00 88.62 528 ARG A N 1
ATOM 4291 C CA . ARG A 1 528 ? 25.066 2.306 -0.379 1.00 88.62 528 ARG A CA 1
ATOM 4292 C C . ARG A 1 528 ? 26.559 2.546 -0.203 1.00 88.62 528 ARG A C 1
ATOM 4294 O O . ARG A 1 528 ? 27.020 3.613 -0.594 1.00 88.62 528 ARG A O 1
ATOM 4301 N N . ARG A 1 529 ? 27.284 1.568 0.347 1.00 90.81 529 ARG A N 1
ATOM 4302 C CA . ARG A 1 529 ? 28.739 1.658 0.543 1.00 90.81 529 ARG A CA 1
ATOM 4303 C C . ARG A 1 529 ? 29.434 1.966 -0.780 1.00 90.81 529 ARG A C 1
ATOM 4305 O O . ARG A 1 529 ? 30.235 2.887 -0.853 1.00 90.81 529 ARG A O 1
ATOM 4312 N N . VAL A 1 530 ? 29.023 1.288 -1.852 1.00 94.56 530 VAL A N 1
ATOM 4313 C CA . VAL A 1 530 ? 29.504 1.576 -3.207 1.00 94.56 530 VAL A CA 1
ATOM 4314 C C . VAL A 1 530 ? 29.204 3.021 -3.618 1.00 94.56 530 VAL A C 1
ATOM 4316 O O . VAL A 1 530 ? 30.097 3.726 -4.071 1.00 94.56 530 VAL A O 1
ATOM 4319 N N . LYS A 1 531 ? 27.978 3.521 -3.419 1.00 92.94 531 LYS A N 1
ATOM 4320 C CA . LYS A 1 531 ? 27.644 4.924 -3.736 1.00 92.94 531 LYS A CA 1
ATOM 4321 C C . LYS A 1 531 ? 28.485 5.936 -2.957 1.00 92.94 531 LYS A C 1
ATOM 4323 O O . LYS A 1 531 ? 28.757 7.009 -3.489 1.00 92.94 531 LYS A O 1
ATOM 4328 N N . GLU A 1 532 ? 28.866 5.636 -1.721 1.00 91.25 532 GLU A N 1
ATOM 4329 C CA . GLU A 1 532 ? 29.770 6.475 -0.927 1.00 91.25 532 GLU A CA 1
ATOM 4330 C C . GLU A 1 532 ? 31.189 6.458 -1.499 1.00 91.25 532 GLU A C 1
ATOM 4332 O O . GLU A 1 532 ? 31.730 7.533 -1.751 1.00 91.25 532 GLU A O 1
ATOM 4337 N N . MET A 1 533 ? 31.729 5.276 -1.815 1.00 95.44 533 MET A N 1
ATOM 4338 C CA . MET A 1 533 ? 33.044 5.121 -2.458 1.00 95.44 533 MET A CA 1
ATOM 4339 C C . MET A 1 533 ? 33.123 5.859 -3.802 1.00 95.44 533 MET A C 1
ATOM 4341 O O . MET A 1 533 ? 34.107 6.532 -4.096 1.00 95.44 533 MET A O 1
ATOM 4345 N N . ILE A 1 534 ? 32.064 5.784 -4.615 1.00 94.88 534 ILE A N 1
ATOM 4346 C CA . ILE A 1 534 ? 32.009 6.472 -5.912 1.00 94.88 534 ILE A CA 1
ATOM 4347 C C . ILE A 1 534 ? 31.924 7.991 -5.726 1.00 94.88 534 ILE A C 1
ATOM 4349 O O . ILE A 1 534 ? 32.569 8.741 -6.455 1.00 94.88 534 ILE A O 1
ATOM 4353 N N . ARG A 1 535 ? 31.177 8.472 -4.722 1.00 93.38 535 ARG A N 1
ATOM 4354 C CA . ARG A 1 535 ? 31.108 9.910 -4.400 1.00 93.38 535 ARG A CA 1
ATOM 4355 C C . ARG A 1 535 ? 32.436 10.469 -3.901 1.00 93.38 535 ARG A C 1
ATOM 4357 O O . ARG A 1 535 ? 32.736 11.616 -4.217 1.00 93.38 535 ARG A O 1
ATOM 4364 N N . SER A 1 536 ? 33.199 9.695 -3.131 1.00 94.50 536 SER A N 1
ATOM 4365 C CA . SER A 1 536 ? 34.540 10.077 -2.672 1.00 94.50 536 SER A CA 1
ATOM 4366 C C . SER A 1 536 ? 35.632 9.825 -3.715 1.00 94.50 536 SER A C 1
ATOM 4368 O O . SER A 1 536 ? 36.779 10.193 -3.477 1.00 94.50 536 SER A O 1
ATOM 4370 N N . ASN A 1 537 ? 35.286 9.234 -4.866 1.00 94.62 537 ASN A N 1
ATOM 4371 C CA . ASN A 1 537 ? 36.228 8.814 -5.904 1.00 94.62 537 ASN A CA 1
ATOM 4372 C C . ASN A 1 537 ? 37.322 7.858 -5.372 1.00 94.62 537 ASN A C 1
ATOM 4374 O O . ASN A 1 537 ? 38.468 7.885 -5.824 1.00 94.62 537 ASN A O 1
ATOM 4378 N N . ASP A 1 538 ? 36.980 7.010 -4.398 1.00 95.50 538 ASP A N 1
ATOM 4379 C CA . ASP A 1 538 ? 37.910 6.086 -3.744 1.00 95.50 538 ASP A CA 1
ATOM 4380 C C . ASP A 1 538 ? 38.058 4.777 -4.535 1.00 95.50 538 ASP A C 1
ATOM 4382 O O . ASP A 1 538 ? 37.433 3.752 -4.248 1.00 95.50 538 ASP A O 1
ATOM 4386 N N . GLN A 1 539 ? 38.925 4.804 -5.548 1.00 96.38 539 GLN A N 1
ATOM 4387 C CA . GLN A 1 539 ? 39.185 3.639 -6.397 1.00 96.38 539 GLN A CA 1
ATOM 4388 C C . GLN A 1 539 ? 39.765 2.440 -5.634 1.00 96.38 539 GLN A C 1
ATOM 4390 O O . GLN A 1 539 ? 39.536 1.298 -6.037 1.00 96.38 539 GLN A O 1
ATOM 4395 N N . LYS A 1 540 ? 40.518 2.668 -4.549 1.00 96.81 540 LYS A N 1
ATOM 4396 C CA . LYS A 1 540 ? 41.141 1.586 -3.774 1.00 96.81 540 LYS A CA 1
ATOM 4397 C C . LYS A 1 540 ? 40.069 0.772 -3.057 1.00 96.81 540 LYS A C 1
ATOM 4399 O O . LYS A 1 540 ? 40.060 -0.452 -3.182 1.00 96.81 540 LYS A O 1
ATOM 4404 N N . SER A 1 541 ? 39.146 1.448 -2.377 1.00 96.25 541 SER A N 1
ATOM 4405 C CA . SER A 1 541 ? 38.024 0.791 -1.702 1.00 96.25 541 SER A CA 1
ATOM 4406 C C . SER A 1 541 ? 37.080 0.101 -2.688 1.00 96.25 541 SER A C 1
ATOM 4408 O O . SER A 1 541 ? 36.588 -0.984 -2.390 1.00 96.25 541 SER A O 1
ATOM 4410 N N . VAL A 1 542 ? 36.881 0.661 -3.890 1.00 96.44 542 VAL A N 1
ATOM 4411 C CA . VAL A 1 542 ? 36.110 -0.011 -4.953 1.00 96.44 542 VAL A CA 1
ATOM 4412 C C . VAL A 1 542 ? 36.786 -1.315 -5.390 1.00 96.44 542 VAL A C 1
ATOM 4414 O O . VAL A 1 542 ? 36.126 -2.351 -5.436 1.00 96.44 542 VAL A O 1
ATOM 4417 N N . ARG A 1 543 ? 38.098 -1.301 -5.665 1.00 96.25 543 ARG A N 1
ATOM 4418 C CA . ARG A 1 543 ? 38.846 -2.519 -6.037 1.00 96.25 543 ARG A CA 1
ATOM 4419 C C . ARG A 1 543 ? 38.794 -3.574 -4.932 1.00 96.25 543 ARG A C 1
ATOM 4421 O O . ARG A 1 543 ? 38.581 -4.748 -5.225 1.00 96.25 543 ARG A O 1
ATOM 4428 N N . GLN A 1 544 ? 38.938 -3.153 -3.676 1.00 96.25 544 GLN A N 1
ATOM 4429 C CA . GLN A 1 544 ? 38.801 -4.043 -2.526 1.00 96.25 544 GLN A CA 1
ATOM 4430 C C . GLN A 1 544 ? 37.393 -4.655 -2.465 1.00 96.25 544 GLN A C 1
ATOM 4432 O O . GLN A 1 544 ? 37.264 -5.875 -2.392 1.00 96.25 544 GLN A O 1
ATOM 4437 N N . PHE A 1 545 ? 36.343 -3.836 -2.586 1.00 95.81 545 PHE A N 1
ATOM 4438 C CA . PHE A 1 545 ? 34.959 -4.307 -2.583 1.00 95.81 545 PHE A CA 1
ATOM 4439 C C . PHE A 1 545 ? 34.706 -5.363 -3.665 1.00 95.81 545 PHE A C 1
ATOM 4441 O O . PHE A 1 545 ? 34.094 -6.386 -3.366 1.00 95.81 545 PHE A O 1
ATOM 4448 N N . ILE A 1 546 ? 35.191 -5.140 -4.893 1.00 95.06 546 ILE A N 1
ATOM 4449 C CA . ILE A 1 546 ? 35.083 -6.105 -5.999 1.00 95.06 546 ILE A CA 1
ATOM 4450 C C . ILE A 1 546 ? 35.735 -7.436 -5.608 1.00 95.06 546 ILE A C 1
ATOM 4452 O O . ILE A 1 546 ? 35.097 -8.481 -5.735 1.00 95.06 546 ILE A O 1
ATOM 4456 N N . SER A 1 547 ? 36.965 -7.401 -5.081 1.00 92.69 547 SER A N 1
ATOM 4457 C CA . SER A 1 547 ? 37.699 -8.617 -4.701 1.00 92.69 547 SER A CA 1
ATOM 4458 C C . SER A 1 547 ? 37.010 -9.430 -3.597 1.00 92.69 547 SER A C 1
ATOM 4460 O O . SER A 1 547 ? 37.108 -10.652 -3.584 1.00 92.69 547 SER A O 1
ATOM 4462 N N . GLU A 1 548 ? 36.258 -8.771 -2.712 1.00 93.31 548 GLU A N 1
ATOM 4463 C CA . GLU A 1 548 ? 35.519 -9.410 -1.617 1.00 93.31 548 GLU A CA 1
ATOM 4464 C C . GLU A 1 548 ? 34.215 -10.097 -2.060 1.00 93.31 548 GLU A C 1
ATOM 4466 O O . GLU A 1 548 ? 33.639 -10.857 -1.284 1.00 93.31 548 GLU A O 1
ATOM 4471 N N . GLN A 1 549 ? 33.690 -9.819 -3.262 1.00 89.94 549 GLN A N 1
ATOM 4472 C CA . GLN A 1 549 ? 32.370 -10.337 -3.652 1.00 89.94 549 GLN A CA 1
ATOM 4473 C C . GLN A 1 549 ? 32.375 -11.801 -4.122 1.00 89.94 549 GLN A C 1
ATOM 4475 O O . GLN A 1 549 ? 31.287 -12.358 -4.245 1.00 89.94 549 GLN A O 1
ATOM 4480 N N . GLU A 1 550 ? 33.542 -12.412 -4.379 1.00 73.25 550 GLU A N 1
ATOM 4481 C CA . GLU A 1 550 ? 33.680 -13.790 -4.899 1.00 73.25 550 GLU A CA 1
ATOM 4482 C C . GLU A 1 550 ? 32.634 -14.131 -5.985 1.00 73.25 550 GLU A C 1
ATOM 4484 O O . GLU A 1 550 ? 31.882 -15.106 -5.879 1.00 73.25 550 GLU A O 1
ATOM 4489 N N . LEU A 1 551 ? 32.535 -13.280 -7.012 1.00 76.00 551 LEU A N 1
ATOM 4490 C CA . LEU A 1 551 ? 31.488 -13.380 -8.029 1.00 76.00 551 LEU A CA 1
ATOM 4491 C C . LEU A 1 551 ? 31.722 -14.581 -8.937 1.00 76.00 551 LEU A C 1
ATOM 4493 O O . LEU A 1 551 ? 32.502 -14.534 -9.881 1.00 76.00 551 LEU A O 1
ATOM 4497 N N . ASP A 1 552 ? 30.987 -15.643 -8.658 1.00 77.19 552 ASP A N 1
ATOM 4498 C CA . ASP A 1 552 ? 30.822 -16.778 -9.547 1.00 77.19 552 ASP A CA 1
ATOM 4499 C C . ASP A 1 552 ? 29.360 -16.796 -9.998 1.00 77.19 552 ASP A C 1
ATOM 4501 O O . ASP A 1 552 ? 28.445 -16.936 -9.182 1.00 77.19 552 ASP A O 1
ATOM 4505 N N . VAL A 1 553 ? 29.129 -16.623 -11.299 1.00 74.12 553 VAL A N 1
ATOM 4506 C CA . VAL A 1 553 ? 27.775 -16.590 -11.871 1.00 74.12 553 VAL A CA 1
ATOM 4507 C C . VAL A 1 553 ? 27.057 -17.928 -11.670 1.00 74.12 553 VAL A C 1
ATOM 4509 O O . VAL A 1 553 ? 25.839 -17.942 -11.481 1.00 74.12 553 VAL A O 1
ATOM 4512 N N . ALA A 1 554 ? 27.794 -19.040 -11.555 1.00 75.50 554 ALA A N 1
ATOM 4513 C CA . ALA A 1 554 ? 27.228 -20.335 -11.182 1.00 75.50 554 ALA A CA 1
ATOM 4514 C C . ALA A 1 554 ? 26.685 -20.363 -9.736 1.00 75.50 554 ALA A C 1
ATOM 4516 O O . ALA A 1 554 ? 25.910 -21.253 -9.378 1.00 75.50 554 ALA A O 1
ATOM 4517 N N . LYS A 1 555 ? 27.051 -19.386 -8.894 1.00 82.19 555 LYS A N 1
ATOM 4518 C CA . LYS A 1 555 ? 26.584 -19.244 -7.506 1.00 82.19 555 LYS A CA 1
ATOM 4519 C C . LYS A 1 555 ? 25.438 -18.243 -7.334 1.00 82.19 555 LYS A C 1
ATOM 4521 O O . LYS A 1 555 ? 25.027 -18.040 -6.191 1.00 82.19 555 LYS A O 1
ATOM 4526 N N . ILE A 1 556 ? 24.885 -17.648 -8.399 1.00 88.12 556 ILE A N 1
ATOM 4527 C CA . ILE A 1 556 ? 23.702 -16.774 -8.284 1.00 88.12 556 ILE A CA 1
ATOM 4528 C C . ILE A 1 556 ? 22.513 -17.603 -7.787 1.00 88.12 556 ILE A C 1
ATOM 4530 O O . ILE A 1 556 ? 21.939 -18.416 -8.512 1.00 88.12 556 ILE A O 1
ATOM 4534 N N . ARG A 1 557 ? 22.121 -17.386 -6.528 1.00 87.31 557 ARG A N 1
ATOM 4535 C CA . ARG A 1 557 ? 20.999 -18.090 -5.885 1.00 87.31 557 ARG A CA 1
ATOM 4536 C C . ARG A 1 557 ? 19.772 -17.203 -5.782 1.00 87.31 557 ARG A C 1
ATOM 4538 O O . ARG A 1 557 ? 18.647 -17.688 -5.886 1.00 87.31 557 ARG A O 1
ATOM 4545 N N . PHE A 1 558 ? 19.994 -15.910 -5.592 1.00 91.69 558 PHE A N 1
ATOM 4546 C CA . PHE A 1 558 ? 18.964 -14.919 -5.342 1.00 91.69 558 PHE A CA 1
ATOM 4547 C C . PHE A 1 558 ? 18.995 -13.806 -6.389 1.00 91.69 558 PHE A C 1
ATOM 4549 O O . PHE A 1 558 ? 20.028 -13.513 -6.989 1.00 91.69 558 PHE A O 1
ATOM 4556 N N . LEU A 1 559 ? 17.858 -13.132 -6.582 1.00 93.06 559 LEU A N 1
ATOM 4557 C CA . LEU A 1 559 ? 17.781 -11.976 -7.482 1.00 93.06 559 LEU A CA 1
ATOM 4558 C C . LEU A 1 559 ? 18.726 -10.849 -7.032 1.00 93.06 559 LEU A C 1
ATOM 4560 O O . LEU A 1 559 ? 19.265 -10.111 -7.850 1.00 93.06 559 LEU A O 1
ATOM 4564 N N . GLU A 1 560 ? 18.953 -10.736 -5.725 1.00 94.00 560 GLU A N 1
ATOM 4565 C CA . GLU A 1 560 ? 19.905 -9.791 -5.155 1.00 94.00 560 GLU A CA 1
ATOM 4566 C C . GLU A 1 560 ? 21.366 -10.082 -5.532 1.00 94.00 560 GLU A C 1
ATOM 4568 O O . GLU A 1 560 ? 22.130 -9.134 -5.709 1.00 94.00 560 GLU A O 1
ATOM 4573 N N . ASP A 1 561 ? 21.744 -11.353 -5.711 1.00 93.06 561 ASP A N 1
ATOM 4574 C CA . ASP A 1 561 ? 23.083 -11.736 -6.186 1.00 93.06 561 ASP A CA 1
ATOM 4575 C C . ASP A 1 561 ? 23.263 -11.304 -7.646 1.00 93.06 561 ASP A C 1
ATOM 4577 O O . ASP A 1 561 ? 24.297 -10.760 -8.028 1.00 93.06 561 ASP A O 1
ATOM 4581 N N . TYR A 1 562 ? 22.208 -11.464 -8.447 1.00 94.56 562 TYR A N 1
ATOM 4582 C CA . TYR A 1 562 ? 22.170 -11.011 -9.833 1.00 94.56 562 TYR A CA 1
ATOM 4583 C C . TYR A 1 562 ? 22.325 -9.480 -9.941 1.00 94.56 562 TYR A C 1
ATOM 4585 O O . TYR A 1 562 ? 23.116 -8.978 -10.741 1.00 94.56 562 TYR A O 1
ATOM 4593 N N . TRP A 1 563 ? 21.634 -8.711 -9.092 1.00 94.81 563 TRP A N 1
ATOM 4594 C CA . TRP A 1 563 ? 21.817 -7.254 -9.027 1.00 94.81 563 TRP A CA 1
ATOM 4595 C C . TRP A 1 563 ? 23.186 -6.837 -8.490 1.00 94.81 563 TRP A C 1
ATOM 4597 O O . TRP A 1 563 ? 23.697 -5.786 -8.879 1.00 94.81 563 TRP A O 1
ATOM 4607 N N . LEU A 1 564 ? 23.775 -7.620 -7.585 1.00 94.75 564 LEU A N 1
ATOM 4608 C CA . LEU A 1 564 ? 25.133 -7.390 -7.104 1.00 94.75 564 LEU A CA 1
ATOM 4609 C C . LEU A 1 564 ? 26.150 -7.599 -8.227 1.00 94.75 564 LEU A C 1
ATOM 4611 O O . LEU A 1 564 ? 27.030 -6.762 -8.391 1.00 94.75 564 LEU A O 1
ATOM 4615 N N . ALA A 1 565 ? 25.997 -8.647 -9.035 1.00 95.12 565 ALA A N 1
ATOM 4616 C CA . ALA A 1 565 ? 26.844 -8.879 -10.199 1.00 95.12 565 ALA A CA 1
ATOM 4617 C C . ALA A 1 565 ? 26.727 -7.739 -11.230 1.00 95.12 565 ALA A C 1
ATOM 4619 O O . ALA A 1 565 ? 27.748 -7.226 -11.677 1.00 95.12 565 ALA A O 1
ATOM 4620 N N . GLN A 1 566 ? 25.512 -7.252 -11.528 1.00 94.81 566 GLN A N 1
ATOM 4621 C CA . GLN A 1 566 ? 25.339 -6.056 -12.373 1.00 94.81 566 GLN A CA 1
ATOM 4622 C C . GLN A 1 566 ? 26.046 -4.822 -11.792 1.00 94.81 566 GLN A C 1
ATOM 4624 O O . GLN A 1 566 ? 26.683 -4.070 -12.526 1.00 94.81 566 GLN A O 1
ATOM 4629 N N . LEU A 1 567 ? 25.953 -4.620 -10.473 1.00 95.50 567 LEU A N 1
ATOM 4630 C CA . LEU A 1 567 ? 26.636 -3.518 -9.798 1.00 95.50 567 LEU A CA 1
ATOM 4631 C C . LEU A 1 567 ? 28.158 -3.643 -9.917 1.00 95.50 567 LEU A C 1
ATOM 4633 O O . LEU A 1 567 ? 28.830 -2.637 -10.098 1.00 95.50 567 LEU A O 1
ATOM 4637 N N . VAL A 1 568 ? 28.713 -4.850 -9.821 1.00 95.81 568 VAL A N 1
ATOM 4638 C CA . VAL A 1 568 ? 30.160 -5.054 -9.965 1.00 95.81 568 VAL A CA 1
ATOM 4639 C C . VAL A 1 568 ? 30.618 -4.862 -11.408 1.00 95.81 568 VAL A C 1
ATOM 4641 O O . VAL A 1 568 ? 31.655 -4.238 -11.614 1.00 95.81 568 VAL A O 1
ATOM 4644 N N . ALA A 1 569 ? 29.817 -5.264 -12.395 1.00 95.50 569 ALA A N 1
ATOM 4645 C CA . ALA A 1 569 ? 30.056 -4.928 -13.799 1.00 95.50 569 ALA A CA 1
ATOM 4646 C C . ALA A 1 569 ? 30.138 -3.397 -13.990 1.00 95.50 569 ALA A C 1
ATOM 4648 O O . ALA A 1 569 ? 31.111 -2.874 -14.530 1.00 95.50 569 ALA A O 1
ATOM 4649 N N . ASP A 1 570 ? 29.187 -2.648 -13.411 1.00 96.00 570 ASP A N 1
ATOM 4650 C CA . ASP A 1 570 ? 29.219 -1.176 -13.403 1.00 96.00 570 ASP A CA 1
ATOM 4651 C C . ASP A 1 570 ? 30.480 -0.601 -12.727 1.00 96.00 570 ASP A C 1
ATOM 4653 O O . ASP A 1 570 ? 30.975 0.446 -13.145 1.00 96.00 570 ASP A O 1
ATOM 4657 N N . LEU A 1 571 ? 31.029 -1.270 -11.708 1.00 96.44 571 LEU A N 1
ATOM 4658 C CA . LEU A 1 571 ? 32.267 -0.842 -11.052 1.00 96.44 571 LEU A CA 1
ATOM 4659 C C . LEU A 1 571 ? 33.521 -1.144 -11.878 1.00 96.44 571 LEU A C 1
ATOM 4661 O O . LEU A 1 571 ? 34.430 -0.314 -11.890 1.00 96.44 571 LEU A O 1
ATOM 4665 N N . HIS A 1 572 ? 33.572 -2.274 -12.588 1.00 95.69 572 HIS A N 1
ATOM 4666 C CA . HIS A 1 572 ? 34.640 -2.545 -13.555 1.00 95.69 572 HIS A CA 1
ATOM 4667 C C . HIS A 1 572 ? 34.636 -1.497 -14.672 1.00 95.69 572 HIS A C 1
ATOM 4669 O O . HIS A 1 572 ? 35.675 -0.887 -14.931 1.00 95.69 572 HIS A O 1
ATOM 4675 N N . ALA A 1 573 ? 33.462 -1.186 -15.232 1.00 94.19 573 ALA A N 1
ATOM 4676 C CA . ALA A 1 573 ? 33.302 -0.111 -16.209 1.00 94.19 573 ALA A CA 1
ATOM 4677 C C . ALA A 1 573 ? 33.778 1.245 -15.655 1.00 94.19 573 ALA A C 1
ATOM 4679 O O . ALA A 1 573 ? 34.531 1.966 -16.310 1.00 94.19 573 ALA A O 1
ATOM 4680 N N . TRP A 1 574 ? 33.400 1.578 -14.416 1.00 95.44 574 TRP A N 1
ATOM 4681 C CA . TRP A 1 574 ? 33.814 2.821 -13.757 1.00 95.44 574 TRP A CA 1
ATOM 4682 C C . TRP A 1 574 ? 35.334 2.910 -13.526 1.00 95.44 574 TRP A C 1
ATOM 4684 O O . TRP A 1 574 ? 35.913 3.992 -13.651 1.00 95.44 574 TRP A O 1
ATOM 4694 N N . LEU A 1 575 ? 35.996 1.782 -13.237 1.00 95.88 575 LEU A N 1
ATOM 4695 C CA . LEU A 1 575 ? 37.456 1.675 -13.110 1.00 95.88 575 LEU A CA 1
ATOM 4696 C C . LEU A 1 575 ? 38.199 1.652 -14.460 1.00 95.88 575 LEU A C 1
ATOM 4698 O O . LEU A 1 575 ? 39.432 1.684 -14.459 1.00 95.88 575 LEU A O 1
ATOM 4702 N N . GLY A 1 576 ? 37.484 1.590 -15.587 1.00 93.56 576 GLY A N 1
ATOM 4703 C CA . GLY A 1 576 ? 38.066 1.444 -16.924 1.00 93.56 576 GLY A CA 1
ATOM 4704 C C . GLY A 1 576 ? 38.532 0.020 -17.257 1.00 93.56 576 GLY A C 1
ATOM 4705 O O . GLY A 1 576 ? 39.320 -0.163 -18.180 1.00 93.56 576 GLY A O 1
ATOM 4706 N N . ASP A 1 577 ? 38.069 -0.988 -16.517 1.00 93.88 577 ASP A N 1
ATOM 4707 C CA . ASP A 1 577 ? 38.367 -2.404 -16.746 1.00 93.88 577 ASP A CA 1
ATOM 4708 C C . ASP A 1 577 ? 37.314 -3.041 -17.669 1.00 93.88 577 ASP A C 1
ATOM 4710 O O . ASP A 1 577 ? 36.458 -3.816 -17.238 1.00 93.88 577 ASP A O 1
ATOM 4714 N N . ALA A 1 578 ? 37.359 -2.669 -18.952 1.00 89.94 578 ALA A N 1
ATOM 4715 C CA . ALA A 1 578 ? 36.369 -3.085 -19.951 1.00 89.94 578 ALA A CA 1
ATOM 4716 C C . ALA A 1 578 ? 36.289 -4.611 -20.118 1.00 89.94 578 ALA A C 1
ATOM 4718 O O . ALA A 1 578 ? 35.206 -5.159 -20.284 1.00 89.94 578 ALA A O 1
ATOM 4719 N N . LYS A 1 579 ? 37.425 -5.315 -20.005 1.00 93.12 579 LYS A N 1
ATOM 4720 C CA . LYS A 1 579 ? 37.474 -6.773 -20.166 1.00 93.12 579 LYS A CA 1
ATOM 4721 C C . LYS A 1 579 ? 36.610 -7.484 -19.122 1.00 93.12 579 LYS A C 1
ATOM 4723 O O . LYS A 1 579 ? 35.831 -8.364 -19.480 1.00 93.12 579 LYS A O 1
ATOM 4728 N N . SER A 1 580 ? 36.752 -7.109 -17.851 1.00 93.12 580 SER A N 1
ATOM 4729 C CA . SER A 1 580 ? 35.995 -7.727 -16.759 1.00 93.12 580 SER A CA 1
ATOM 4730 C C . SER A 1 580 ? 34.516 -7.322 -16.769 1.00 93.12 580 SER A C 1
ATOM 4732 O O . SER A 1 580 ? 33.671 -8.142 -16.414 1.00 93.12 580 SER A O 1
ATOM 4734 N N . ASP A 1 581 ? 34.186 -6.089 -17.189 1.00 93.62 581 ASP A N 1
ATOM 4735 C CA . ASP A 1 581 ? 32.788 -5.676 -17.420 1.00 93.62 581 ASP A CA 1
ATOM 4736 C C . ASP A 1 581 ? 32.146 -6.557 -18.500 1.00 93.62 581 ASP A C 1
ATOM 4738 O O . ASP A 1 581 ? 31.151 -7.227 -18.229 1.00 93.62 581 ASP A O 1
ATOM 4742 N N . ASP A 1 582 ? 32.760 -6.645 -19.683 1.00 93.44 582 ASP A N 1
ATOM 4743 C CA . ASP A 1 582 ? 32.242 -7.418 -20.818 1.00 93.44 582 ASP A CA 1
ATOM 4744 C C . ASP A 1 582 ? 32.071 -8.907 -20.493 1.00 93.44 582 ASP A C 1
ATOM 4746 O O . ASP A 1 582 ? 31.060 -9.518 -20.851 1.00 93.44 582 ASP A O 1
ATOM 4750 N N . GLU A 1 583 ? 33.049 -9.508 -19.811 1.00 93.31 583 GLU A N 1
ATOM 4751 C CA . GLU A 1 583 ? 32.988 -10.908 -19.386 1.00 93.31 583 GLU A CA 1
ATOM 4752 C C . GLU A 1 583 ? 31.810 -11.146 -18.431 1.00 93.31 583 GLU A C 1
ATOM 4754 O O . GLU A 1 583 ? 31.025 -12.081 -18.617 1.00 93.31 583 GLU A O 1
ATOM 4759 N N . LEU A 1 584 ? 31.632 -10.270 -17.439 1.00 93.88 584 LEU A N 1
ATOM 4760 C CA . LEU A 1 584 ? 30.558 -10.402 -16.463 1.00 93.88 584 LEU A CA 1
ATOM 4761 C C . LEU A 1 584 ? 29.179 -10.149 -17.085 1.00 93.88 584 LEU A C 1
ATOM 4763 O O . LEU A 1 584 ? 28.235 -10.877 -16.773 1.00 93.88 584 LEU A O 1
ATOM 4767 N N . LEU A 1 585 ? 29.047 -9.172 -17.987 1.00 95.19 585 LEU A N 1
ATOM 4768 C CA . LEU A 1 585 ? 27.795 -8.922 -18.705 1.00 95.19 585 LEU A CA 1
ATOM 4769 C C . LEU A 1 585 ? 27.378 -10.128 -19.554 1.00 95.19 585 LEU A C 1
ATOM 4771 O O . LEU A 1 585 ? 26.218 -10.530 -19.475 1.00 95.19 585 LEU A O 1
ATOM 4775 N N . LYS A 1 586 ? 28.312 -10.755 -20.284 1.00 93.75 586 LYS A N 1
ATOM 4776 C CA . LYS A 1 586 ? 28.046 -11.976 -21.070 1.00 93.75 586 LYS A CA 1
ATOM 4777 C C . LYS A 1 586 ? 27.643 -13.154 -20.192 1.00 93.75 586 LYS A C 1
ATOM 4779 O O . LYS A 1 586 ? 26.713 -13.887 -20.515 1.00 93.75 586 LYS A O 1
ATOM 4784 N N . HIS A 1 587 ? 28.296 -13.337 -19.045 1.00 93.69 587 HIS A N 1
ATOM 4785 C CA . HIS A 1 587 ? 27.875 -14.375 -18.106 1.00 93.69 587 HIS A CA 1
ATOM 4786 C C . HIS A 1 587 ? 26.463 -14.120 -17.562 1.00 93.69 587 HIS A C 1
ATOM 4788 O O . HIS A 1 587 ? 25.672 -15.055 -17.433 1.00 93.69 587 HIS A O 1
ATOM 4794 N N . LEU A 1 588 ? 26.121 -12.862 -17.264 1.00 95.12 588 LEU A N 1
ATOM 4795 C CA . LEU A 1 588 ? 24.775 -12.491 -16.829 1.00 95.12 588 LEU A CA 1
ATOM 4796 C C . LEU A 1 588 ? 23.733 -12.655 -17.939 1.00 95.12 588 LEU A C 1
ATOM 4798 O O . LEU A 1 588 ? 22.587 -12.959 -17.618 1.00 95.12 588 LEU A O 1
ATOM 4802 N N . GLU A 1 589 ? 24.110 -12.465 -19.202 1.00 94.38 589 GLU A N 1
ATOM 4803 C CA . GLU A 1 589 ? 23.262 -12.709 -20.374 1.00 94.38 589 GLU A CA 1
ATOM 4804 C C . GLU A 1 589 ? 22.937 -14.201 -20.498 1.00 94.38 589 GLU A C 1
ATOM 4806 O O . GLU A 1 589 ? 21.769 -14.577 -20.412 1.00 94.38 589 GLU A O 1
ATOM 4811 N N . ASN A 1 590 ? 23.962 -15.059 -20.515 1.00 92.56 590 ASN A N 1
ATOM 4812 C CA . ASN A 1 590 ? 23.800 -16.519 -20.520 1.00 92.56 590 ASN A CA 1
ATOM 4813 C C . ASN A 1 590 ? 22.954 -17.011 -19.330 1.00 92.56 590 ASN A C 1
ATOM 4815 O O . ASN A 1 590 ? 22.129 -17.917 -19.449 1.00 92.56 590 ASN A O 1
ATOM 4819 N N . PHE A 1 591 ? 23.123 -16.399 -18.152 1.00 92.25 591 PHE A N 1
ATOM 4820 C CA . PHE A 1 591 ? 22.315 -16.732 -16.982 1.00 92.25 591 PHE A CA 1
ATOM 4821 C C . PHE A 1 591 ? 20.823 -16.443 -17.207 1.00 92.25 591 PHE A C 1
ATOM 4823 O O . PHE A 1 591 ? 19.980 -17.255 -16.818 1.00 92.25 591 PHE A O 1
ATOM 4830 N N . GLN A 1 592 ? 20.482 -15.322 -17.852 1.00 90.50 592 GLN A N 1
ATOM 4831 C CA . GLN A 1 592 ? 19.091 -14.956 -18.140 1.00 90.50 592 GLN A CA 1
ATOM 4832 C C . GLN A 1 592 ? 18.402 -15.910 -19.116 1.00 90.50 592 GLN A C 1
ATOM 4834 O O . GLN A 1 592 ? 17.189 -16.094 -19.006 1.00 90.50 592 GLN A O 1
ATOM 4839 N N . GLU A 1 593 ? 19.146 -16.544 -20.025 1.00 86.75 593 GLU A N 1
ATOM 4840 C CA . GLU A 1 593 ? 18.593 -17.554 -20.938 1.00 86.75 593 GLU A CA 1
ATOM 4841 C C . GLU A 1 593 ? 18.060 -18.777 -20.181 1.00 86.75 593 GLU A C 1
ATOM 4843 O O . GLU A 1 593 ? 17.049 -19.370 -20.559 1.00 86.75 593 GLU A O 1
ATOM 4848 N N . SER A 1 594 ? 18.718 -19.130 -19.074 1.00 85.25 594 SER A N 1
ATOM 4849 C CA . SER A 1 594 ? 18.367 -20.292 -18.252 1.00 85.25 594 SER A CA 1
ATOM 4850 C C . SER A 1 594 ? 17.472 -19.967 -17.053 1.00 85.25 594 SER A C 1
ATOM 4852 O O . SER A 1 594 ? 16.892 -20.879 -16.458 1.00 85.25 594 SER A O 1
ATOM 4854 N N . SER A 1 595 ? 17.344 -18.690 -16.675 1.00 89.12 595 SER A N 1
ATOM 4855 C CA . SER A 1 595 ? 16.631 -18.310 -15.459 1.00 89.12 595 SER A CA 1
ATOM 4856 C C . SER A 1 595 ? 15.931 -16.954 -15.520 1.00 89.12 595 SER A C 1
ATOM 4858 O O . SER A 1 595 ? 16.505 -15.916 -15.847 1.00 89.12 595 SER A O 1
ATOM 4860 N N . PHE A 1 596 ? 14.666 -16.936 -15.093 1.00 90.69 596 PHE A N 1
ATOM 4861 C CA . PHE A 1 596 ? 13.856 -15.725 -15.104 1.00 90.69 596 PHE A CA 1
ATOM 4862 C C . PHE A 1 596 ? 14.220 -14.747 -13.975 1.00 90.69 596 PHE A C 1
ATOM 4864 O O . PHE A 1 596 ? 13.842 -14.926 -12.811 1.00 90.69 596 PHE A O 1
ATOM 4871 N N . VAL A 1 597 ? 14.889 -13.652 -14.343 1.00 92.06 597 VAL A N 1
ATOM 4872 C CA . VAL A 1 597 ? 15.247 -12.529 -13.448 1.00 92.06 597 VAL A CA 1
ATOM 4873 C C . VAL A 1 597 ? 14.231 -11.376 -13.464 1.00 92.06 597 VAL A C 1
ATOM 4875 O O . VAL A 1 597 ? 14.366 -10.401 -12.721 1.00 92.06 597 VAL A O 1
ATOM 4878 N N . GLY A 1 598 ? 13.168 -11.501 -14.264 1.00 91.50 598 GLY A N 1
ATOM 4879 C CA . GLY A 1 598 ? 12.128 -10.485 -14.419 1.00 91.50 598 GLY A CA 1
ATOM 4880 C C . GLY A 1 598 ? 12.481 -9.407 -15.446 1.00 91.50 598 GLY A C 1
ATOM 4881 O O . GLY A 1 598 ? 13.640 -9.030 -15.615 1.00 91.50 598 GLY A O 1
ATOM 4882 N N . PHE A 1 599 ? 11.460 -8.851 -16.104 1.00 91.06 599 PHE A N 1
ATOM 4883 C CA . PHE A 1 599 ? 11.639 -7.923 -17.229 1.00 91.06 599 PHE A CA 1
ATOM 4884 C C . PHE A 1 599 ? 12.417 -6.654 -16.882 1.00 91.06 599 PHE A C 1
ATOM 4886 O O . PHE A 1 599 ? 13.171 -6.150 -17.710 1.00 91.06 599 PHE A O 1
ATOM 4893 N N . SER A 1 600 ? 12.291 -6.140 -15.654 1.00 91.56 600 SER A N 1
ATOM 4894 C CA . SER A 1 600 ? 13.055 -4.957 -15.250 1.00 91.56 600 SER A CA 1
ATOM 4895 C C . SER A 1 600 ? 14.552 -5.239 -15.130 1.00 91.56 600 SER A C 1
ATOM 4897 O O . SER A 1 600 ? 15.340 -4.380 -15.510 1.00 91.56 600 SER A O 1
ATOM 4899 N N . ALA A 1 601 ? 14.951 -6.394 -14.588 1.00 93.31 601 ALA A N 1
ATOM 4900 C CA . ALA A 1 601 ? 16.364 -6.751 -14.451 1.00 93.31 601 ALA A CA 1
ATOM 4901 C C . ALA A 1 601 ? 16.964 -7.153 -15.809 1.00 93.31 601 ALA A C 1
ATOM 4903 O O . ALA A 1 601 ? 18.069 -6.717 -16.126 1.00 93.31 601 ALA A O 1
ATOM 4904 N N . ALA A 1 602 ? 16.184 -7.872 -16.630 1.00 93.56 602 ALA A N 1
ATOM 4905 C CA . ALA A 1 602 ? 16.503 -8.195 -18.022 1.00 93.56 602 ALA A CA 1
ATOM 4906 C C . ALA A 1 602 ? 16.839 -6.948 -18.837 1.00 93.56 602 ALA A C 1
ATOM 4908 O O . ALA A 1 602 ? 17.946 -6.789 -19.336 1.00 93.56 602 ALA A O 1
ATOM 4909 N N . ARG A 1 603 ? 15.925 -5.981 -18.831 1.00 94.44 603 ARG A N 1
ATOM 4910 C CA . ARG A 1 603 ? 16.094 -4.708 -19.528 1.00 94.44 603 ARG A CA 1
ATOM 4911 C C . ARG A 1 603 ? 17.285 -3.898 -19.027 1.00 94.44 603 ARG A C 1
ATOM 4913 O O . ARG A 1 603 ? 17.924 -3.201 -19.799 1.00 94.44 603 ARG A O 1
ATOM 4920 N N . GLN A 1 604 ? 17.572 -3.940 -17.726 1.00 95.00 604 GLN A N 1
ATOM 4921 C CA . GLN A 1 604 ? 18.748 -3.265 -17.171 1.00 95.00 604 GLN A CA 1
ATOM 4922 C C . GLN A 1 604 ? 20.056 -3.884 -17.681 1.00 95.00 604 GLN A C 1
ATOM 4924 O O . GLN A 1 604 ? 21.003 -3.135 -17.908 1.00 95.00 604 GLN A O 1
ATOM 4929 N N . LEU A 1 605 ? 20.107 -5.206 -17.880 1.00 96.38 605 LEU A N 1
ATOM 4930 C CA . LEU A 1 605 ? 21.257 -5.863 -18.502 1.00 96.38 605 LEU A CA 1
ATOM 4931 C C . LEU A 1 605 ? 21.359 -5.511 -19.986 1.00 96.38 605 LEU A C 1
ATOM 4933 O O . LEU A 1 605 ? 22.412 -5.073 -20.427 1.00 96.38 605 LEU A O 1
ATOM 4937 N N . GLU A 1 606 ? 20.259 -5.643 -20.727 1.00 95.50 606 GLU A N 1
ATOM 4938 C CA . GLU A 1 606 ? 20.216 -5.382 -22.170 1.00 95.50 606 GLU A CA 1
ATOM 4939 C C . GLU A 1 606 ? 20.703 -3.967 -22.502 1.00 95.50 606 GLU A C 1
ATOM 4941 O O . GLU A 1 606 ? 21.541 -3.781 -23.376 1.00 95.50 606 GLU A O 1
ATOM 4946 N N . LEU A 1 607 ? 20.276 -2.960 -21.731 1.00 95.62 607 LEU A N 1
ATOM 4947 C CA . LEU A 1 607 ? 20.780 -1.596 -21.896 1.00 95.62 607 LEU A CA 1
ATOM 4948 C C . LEU A 1 607 ? 22.295 -1.499 -21.668 1.00 95.62 607 LEU A C 1
ATOM 4950 O O . LEU A 1 607 ? 22.948 -0.729 -22.360 1.00 95.62 607 LEU A O 1
ATOM 4954 N N . ARG A 1 608 ? 22.864 -2.253 -20.718 1.00 96.19 608 ARG A N 1
ATOM 4955 C CA . ARG A 1 608 ? 24.317 -2.261 -20.465 1.00 96.19 608 ARG A CA 1
ATOM 4956 C C . ARG A 1 608 ? 25.082 -2.915 -21.608 1.00 96.19 608 ARG A C 1
ATOM 4958 O O . ARG A 1 608 ? 26.096 -2.358 -22.008 1.00 96.19 608 ARG A O 1
ATOM 4965 N N . LEU A 1 609 ? 24.573 -4.024 -22.145 1.00 95.12 609 LEU A N 1
ATOM 4966 C CA . LEU A 1 609 ? 25.134 -4.703 -23.316 1.00 95.12 609 LEU A CA 1
ATOM 4967 C C . LEU A 1 609 ? 25.123 -3.785 -24.545 1.00 95.12 609 LEU A C 1
ATOM 4969 O O . LEU A 1 609 ? 26.158 -3.604 -25.180 1.00 95.12 609 LEU A O 1
ATOM 4973 N N . LEU A 1 610 ? 23.993 -3.118 -24.812 1.00 93.50 610 LEU A N 1
ATOM 4974 C CA . LEU A 1 610 ? 23.876 -2.138 -25.898 1.00 93.50 610 LEU A CA 1
ATOM 4975 C C . LEU A 1 610 ? 24.897 -1.004 -25.741 1.00 93.50 610 LEU A C 1
ATOM 4977 O O . LEU A 1 610 ? 25.614 -0.682 -26.685 1.00 93.50 610 LEU A O 1
ATOM 4981 N N . ILE A 1 611 ? 25.010 -0.434 -24.536 1.00 94.00 611 ILE A N 1
ATOM 4982 C CA . ILE A 1 611 ? 25.967 0.646 -24.257 1.00 94.00 611 ILE A CA 1
ATOM 4983 C C . ILE A 1 611 ? 27.413 0.175 -24.423 1.00 94.00 611 ILE A C 1
ATOM 4985 O O . ILE A 1 611 ? 28.212 0.924 -24.971 1.00 94.00 611 ILE A O 1
ATOM 4989 N N . ALA A 1 612 ? 27.752 -1.030 -23.960 1.00 91.69 612 ALA A N 1
ATOM 4990 C CA . ALA A 1 612 ? 29.096 -1.585 -24.105 1.00 91.69 612 ALA A CA 1
ATOM 4991 C C . ALA A 1 612 ? 29.459 -1.810 -25.584 1.00 91.69 612 ALA A C 1
ATOM 4993 O O . ALA A 1 612 ? 30.592 -1.558 -25.987 1.00 91.69 612 ALA A O 1
ATOM 4994 N N . SER A 1 613 ? 28.482 -2.215 -26.403 1.00 90.19 613 SER A N 1
ATOM 4995 C CA . SER A 1 613 ? 28.684 -2.498 -27.828 1.00 90.19 613 SER A CA 1
ATOM 4996 C C . SER A 1 613 ? 28.794 -1.260 -28.730 1.00 90.19 613 SER A C 1
ATOM 4998 O O . SER A 1 613 ? 29.384 -1.354 -29.805 1.00 90.19 613 SER A O 1
ATOM 5000 N N . ASP A 1 614 ? 28.264 -0.103 -28.315 1.00 89.81 614 ASP A N 1
ATOM 5001 C CA . ASP A 1 614 ? 28.241 1.118 -29.132 1.00 89.81 614 ASP A CA 1
ATOM 5002 C C . ASP A 1 614 ? 29.221 2.178 -28.607 1.00 89.81 614 ASP A C 1
ATOM 5004 O O . ASP A 1 614 ? 28.996 2.839 -27.587 1.00 89.81 614 ASP A O 1
ATOM 5008 N N . THR A 1 615 ? 30.324 2.365 -29.333 1.00 85.44 615 THR A N 1
ATOM 5009 C CA . THR A 1 615 ? 31.386 3.323 -28.989 1.00 85.44 615 THR A CA 1
ATOM 5010 C C . THR A 1 615 ? 31.002 4.784 -29.223 1.00 85.44 615 THR A C 1
ATOM 5012 O O . THR A 1 615 ? 31.719 5.672 -28.765 1.00 85.44 615 THR A O 1
ATOM 5015 N N . ASN A 1 616 ? 29.902 5.063 -29.931 1.00 89.62 616 ASN A N 1
ATOM 5016 C CA . ASN A 1 616 ? 29.450 6.433 -30.200 1.00 89.62 616 ASN A CA 1
ATOM 5017 C C . ASN A 1 616 ? 28.633 7.025 -29.043 1.00 89.62 616 ASN A C 1
ATOM 5019 O O . ASN A 1 616 ? 28.374 8.230 -29.012 1.00 89.62 616 ASN A O 1
ATOM 5023 N N . LEU A 1 617 ? 28.222 6.197 -28.079 1.00 92.12 617 LEU A N 1
ATOM 5024 C CA . LEU A 1 617 ? 27.461 6.640 -26.917 1.00 92.12 617 LEU A CA 1
ATOM 5025 C C . LEU A 1 617 ? 28.376 7.217 -25.825 1.00 92.12 617 LEU A C 1
ATOM 5027 O O . LEU A 1 617 ? 29.506 6.760 -25.649 1.00 92.12 617 LEU A O 1
ATOM 5031 N N . PRO A 1 618 ? 27.887 8.163 -24.998 1.00 92.31 618 PRO A N 1
ATOM 5032 C CA . PRO A 1 618 ? 28.583 8.595 -23.786 1.00 92.31 618 PRO A CA 1
ATOM 5033 C C . PRO A 1 618 ? 28.509 7.497 -22.707 1.00 92.31 618 PRO A C 1
ATOM 5035 O O . PRO A 1 618 ? 27.811 7.634 -21.699 1.00 92.31 618 PRO A O 1
ATOM 5038 N N . GLN A 1 619 ? 29.216 6.384 -22.936 1.00 92.62 619 GLN A N 1
ATOM 5039 C CA . GLN A 1 619 ? 29.068 5.126 -22.198 1.00 92.62 619 GLN A CA 1
ATOM 5040 C C . GLN A 1 619 ? 29.164 5.326 -20.686 1.00 92.62 619 GLN A C 1
ATOM 5042 O O . GLN A 1 619 ? 28.278 4.898 -19.946 1.00 92.62 619 GLN A O 1
ATOM 5047 N N . LYS A 1 620 ? 30.191 6.052 -20.231 1.00 91.38 620 LYS A N 1
ATOM 5048 C CA . LYS A 1 620 ? 30.421 6.338 -18.811 1.00 91.38 620 LYS A CA 1
ATOM 5049 C C . LYS A 1 620 ? 29.236 7.051 -18.156 1.00 91.38 620 LYS A C 1
ATOM 5051 O O . LYS A 1 620 ? 28.750 6.598 -17.125 1.00 91.38 620 LYS A O 1
ATOM 5056 N N . ASP A 1 621 ? 28.743 8.133 -18.760 1.00 92.88 621 ASP A N 1
ATOM 5057 C CA . ASP A 1 621 ? 27.664 8.935 -18.171 1.00 92.88 621 ASP A CA 1
ATOM 5058 C C . ASP A 1 621 ? 26.356 8.137 -18.082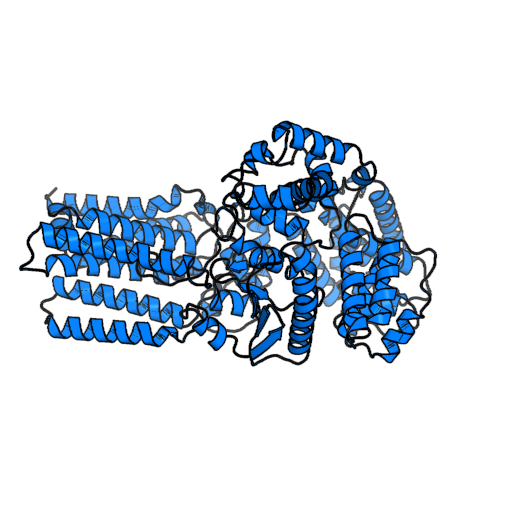 1.00 92.88 621 ASP A C 1
ATOM 5060 O O . ASP A 1 621 ? 25.619 8.239 -17.092 1.00 92.88 621 ASP A O 1
ATOM 5064 N N . ILE A 1 622 ? 26.071 7.314 -19.100 1.00 94.81 622 ILE A N 1
ATOM 5065 C CA . ILE A 1 622 ? 24.882 6.459 -19.117 1.00 94.81 622 ILE A CA 1
ATOM 5066 C C . ILE A 1 622 ? 25.026 5.320 -18.100 1.00 94.81 622 ILE A C 1
ATOM 5068 O O . ILE A 1 622 ? 24.085 5.082 -17.340 1.00 94.81 622 ILE A O 1
ATOM 5072 N N . ARG A 1 623 ? 26.183 4.646 -18.028 1.00 93.56 623 ARG A N 1
ATOM 5073 C CA . ARG A 1 623 ? 26.445 3.580 -17.042 1.00 93.56 623 ARG A CA 1
ATOM 5074 C C . ARG A 1 623 ? 26.365 4.106 -15.613 1.00 93.56 623 ARG A C 1
ATOM 5076 O O . ARG A 1 623 ? 25.640 3.522 -14.811 1.00 93.56 623 ARG A O 1
ATOM 5083 N N . ASP A 1 624 ? 26.968 5.258 -15.318 1.00 93.94 624 ASP A N 1
ATOM 5084 C CA . ASP A 1 624 ? 26.861 5.912 -14.008 1.00 93.94 624 ASP A CA 1
ATOM 5085 C C . ASP A 1 624 ? 25.398 6.190 -13.636 1.00 93.94 624 ASP A C 1
ATOM 5087 O O . ASP A 1 624 ? 24.982 6.045 -12.483 1.00 93.94 624 ASP A O 1
ATOM 5091 N N . TYR A 1 625 ? 24.584 6.583 -14.613 1.00 94.50 625 TYR A N 1
ATOM 5092 C CA . TYR A 1 625 ? 23.165 6.818 -14.398 1.00 94.50 625 TYR A CA 1
ATOM 5093 C C . TYR A 1 625 ? 22.376 5.515 -14.178 1.00 94.50 625 TYR A C 1
ATOM 5095 O O . TYR A 1 625 ? 21.545 5.457 -13.265 1.00 94.50 625 TYR A O 1
ATOM 5103 N N . LEU A 1 626 ? 22.637 4.464 -14.963 1.00 94.19 626 LEU A N 1
ATOM 5104 C CA . LEU A 1 626 ? 21.993 3.151 -14.815 1.00 94.19 626 LEU A CA 1
ATOM 5105 C C . LEU A 1 626 ? 22.366 2.461 -13.495 1.00 94.19 626 LEU A C 1
ATOM 5107 O O . LEU A 1 626 ? 21.507 1.827 -12.879 1.00 94.19 626 LEU A O 1
ATOM 5111 N N . ALA A 1 627 ? 23.602 2.634 -13.025 1.00 93.38 627 ALA A N 1
ATOM 5112 C CA . ALA A 1 627 ? 24.076 2.175 -11.718 1.00 93.38 627 ALA A CA 1
ATOM 5113 C C . ALA A 1 627 ? 23.523 3.023 -10.550 1.00 93.38 627 ALA A C 1
ATOM 5115 O O . ALA A 1 627 ? 23.570 2.645 -9.374 1.00 93.38 627 ALA A O 1
ATOM 5116 N N . GLY A 1 628 ? 22.971 4.203 -10.856 1.00 93.19 628 GLY A N 1
ATOM 5117 C CA . GLY A 1 628 ? 22.488 5.165 -9.869 1.00 93.19 628 GLY A CA 1
ATOM 5118 C C . GLY A 1 628 ? 23.608 5.891 -9.117 1.00 93.19 628 GLY A C 1
ATOM 5119 O O . GLY A 1 628 ? 23.376 6.357 -7.995 1.00 93.19 628 GLY A O 1
ATOM 5120 N N . PHE A 1 629 ? 24.799 5.970 -9.714 1.00 94.31 629 PHE A N 1
ATOM 5121 C CA . PHE A 1 629 ? 25.926 6.797 -9.279 1.00 94.31 629 PHE A CA 1
ATOM 5122 C C . PHE A 1 629 ? 25.705 8.270 -9.651 1.00 94.31 629 PHE A C 1
ATOM 5124 O O . PHE A 1 629 ? 26.053 9.168 -8.880 1.00 94.31 629 PHE A O 1
ATOM 5131 N N . SER A 1 630 ? 25.037 8.527 -10.780 1.00 93.19 630 SER A N 1
ATOM 5132 C CA . SER A 1 630 ? 24.656 9.864 -11.240 1.00 93.19 630 SER A CA 1
ATOM 5133 C C . SER A 1 630 ? 23.132 10.030 -11.361 1.00 93.19 630 SER A C 1
ATOM 5135 O O . SER A 1 630 ? 22.355 9.075 -11.411 1.00 93.19 630 SER A O 1
ATOM 5137 N N . SER A 1 631 ? 22.666 11.282 -11.354 1.00 92.75 631 SER A N 1
ATOM 5138 C CA . SER A 1 631 ? 21.258 11.609 -11.615 1.00 92.75 631 SER A CA 1
ATOM 5139 C C . SER A 1 631 ? 21.049 11.904 -13.095 1.00 92.75 631 SER A C 1
ATOM 5141 O O . SER A 1 631 ? 21.911 12.550 -13.683 1.00 92.75 631 SER A O 1
ATOM 5143 N N . PHE A 1 632 ? 19.861 11.618 -13.643 1.00 92.81 632 PHE A N 1
ATOM 5144 C CA . PHE A 1 632 ? 19.523 11.950 -15.039 1.00 92.81 632 PHE A CA 1
ATOM 5145 C C . PHE A 1 632 ? 19.815 13.416 -15.410 1.00 92.81 632 PHE A C 1
ATOM 5147 O O . PHE A 1 632 ? 20.262 13.690 -16.510 1.00 92.81 632 PHE A O 1
ATOM 5154 N N . LYS A 1 633 ? 19.643 14.365 -14.476 1.00 90.94 633 LYS A N 1
ATOM 5155 C CA . LYS A 1 633 ? 19.947 15.794 -14.696 1.00 90.94 633 LYS A CA 1
ATOM 5156 C C . LYS A 1 633 ? 21.407 16.084 -15.081 1.00 90.94 633 LYS A C 1
ATOM 5158 O O . LYS A 1 633 ? 21.681 17.163 -15.584 1.00 90.94 633 LYS A O 1
ATOM 5163 N N . LYS A 1 634 ? 22.334 15.167 -14.782 1.00 91.56 634 LYS A N 1
ATOM 5164 C CA . LYS A 1 634 ? 23.756 15.280 -15.136 1.00 91.56 634 LYS A CA 1
ATOM 5165 C C . LYS A 1 634 ? 24.072 14.660 -16.500 1.00 91.56 634 LYS A C 1
ATOM 5167 O O . LYS A 1 634 ? 25.143 14.929 -17.028 1.00 91.56 634 LYS A O 1
ATOM 5172 N N . LEU A 1 635 ? 23.164 13.854 -17.053 1.00 93.69 635 LEU A N 1
ATOM 5173 C CA . LEU A 1 635 ? 23.329 13.249 -18.367 1.00 93.69 635 LEU A CA 1
ATOM 5174 C C . LEU A 1 635 ? 23.086 14.324 -19.430 1.00 93.69 635 LEU A C 1
ATOM 5176 O O . LEU A 1 635 ? 21.967 14.832 -19.559 1.00 93.69 635 LEU A O 1
ATOM 5180 N N . LYS A 1 636 ? 24.141 14.696 -20.161 1.00 93.06 636 LYS A N 1
ATOM 5181 C CA . LYS A 1 636 ? 24.029 15.651 -21.267 1.00 93.06 636 LYS A CA 1
ATOM 5182 C C . LYS A 1 636 ? 23.104 15.073 -22.348 1.00 93.06 636 LYS A C 1
ATOM 5184 O O . LYS A 1 636 ? 23.189 13.873 -22.599 1.00 93.06 636 LYS A O 1
ATOM 5189 N N . PRO A 1 637 ? 22.227 15.879 -22.969 1.00 93.81 637 PRO A N 1
ATOM 5190 C CA . PRO A 1 637 ? 21.454 15.431 -24.123 1.00 93.81 637 PRO A CA 1
ATOM 5191 C C . PRO A 1 637 ? 22.363 14.951 -25.258 1.00 93.81 637 PRO A C 1
ATOM 5193 O O . PRO A 1 637 ? 23.394 15.570 -25.519 1.00 93.81 637 PRO A O 1
ATOM 5196 N N . PHE A 1 638 ? 21.968 13.867 -25.923 1.00 93.62 638 PHE A N 1
ATOM 5197 C CA . PHE A 1 638 ? 22.610 13.347 -27.130 1.00 93.62 638 PHE A CA 1
ATOM 5198 C C . PHE A 1 638 ? 21.532 12.846 -28.096 1.00 93.62 638 PHE A C 1
ATOM 5200 O O . PHE A 1 638 ? 20.488 12.359 -27.654 1.00 93.62 638 PHE A O 1
ATOM 5207 N N . ASP A 1 639 ? 21.772 13.012 -29.395 1.00 90.94 639 ASP A N 1
ATOM 5208 C CA . ASP A 1 639 ? 20.807 12.704 -30.455 1.00 90.94 639 ASP A CA 1
ATOM 5209 C C . ASP A 1 639 ? 20.755 11.195 -30.724 1.00 90.94 639 ASP A C 1
ATOM 5211 O O . ASP A 1 639 ? 21.431 10.659 -31.598 1.00 90.94 639 ASP A O 1
ATOM 5215 N N . HIS A 1 640 ? 20.033 10.482 -29.861 1.00 93.62 640 HIS A N 1
ATOM 5216 C CA . HIS A 1 640 ? 19.892 9.035 -29.926 1.00 93.62 640 HIS A CA 1
ATOM 5217 C C . HIS A 1 640 ? 18.615 8.590 -29.209 1.00 93.62 640 HIS A C 1
ATOM 5219 O O . HIS A 1 640 ? 18.281 9.106 -28.135 1.00 93.62 640 HIS A O 1
ATOM 5225 N N . TRP A 1 641 ? 17.937 7.561 -29.732 1.00 94.38 641 TRP A N 1
ATOM 5226 C CA . TRP A 1 641 ? 16.692 7.035 -29.151 1.00 94.38 641 TRP A CA 1
ATOM 5227 C C . TRP A 1 641 ? 16.846 6.683 -27.664 1.00 94.38 641 TRP A C 1
ATOM 5229 O O . TRP A 1 641 ? 15.945 6.927 -26.861 1.00 94.38 641 TRP A O 1
ATOM 5239 N N . LEU A 1 642 ? 18.019 6.165 -27.275 1.00 95.50 642 LEU A N 1
ATOM 5240 C CA . LEU A 1 642 ? 18.324 5.780 -25.896 1.00 95.50 642 LEU A CA 1
ATOM 5241 C C . LEU A 1 642 ? 18.205 6.964 -24.929 1.00 95.50 642 LEU A C 1
ATOM 5243 O O . LEU A 1 642 ? 17.673 6.793 -23.833 1.00 95.50 642 LEU A O 1
ATOM 5247 N N . TYR A 1 643 ? 18.648 8.166 -25.315 1.00 95.56 643 TYR A N 1
ATOM 5248 C CA . TYR A 1 643 ? 18.502 9.349 -24.464 1.00 95.56 643 TYR A CA 1
ATOM 5249 C C . TYR A 1 643 ? 17.026 9.610 -24.161 1.00 95.56 643 TYR A C 1
ATOM 5251 O O . TYR A 1 643 ? 16.632 9.732 -22.996 1.00 95.56 643 TYR A O 1
ATOM 5259 N N . HIS A 1 644 ? 16.195 9.613 -25.205 1.00 96.00 644 HIS A N 1
ATOM 5260 C CA . HIS A 1 644 ? 14.761 9.834 -25.080 1.00 96.00 644 HIS A CA 1
ATOM 5261 C C . HIS A 1 644 ? 14.074 8.707 -24.313 1.00 96.00 644 HIS A C 1
ATOM 5263 O O . HIS A 1 644 ? 13.262 8.988 -23.436 1.00 96.00 644 HIS A O 1
ATOM 5269 N N . TYR A 1 645 ? 14.471 7.454 -24.531 1.00 96.06 645 TYR A N 1
ATOM 5270 C CA . TYR A 1 645 ? 13.974 6.302 -23.783 1.00 96.06 645 TYR A CA 1
ATOM 5271 C C . TYR A 1 645 ? 14.258 6.447 -22.280 1.00 96.06 645 TYR A C 1
ATOM 5273 O O . TYR A 1 645 ? 13.383 6.221 -21.440 1.00 96.06 645 TYR A O 1
ATOM 5281 N N . LEU A 1 646 ? 15.462 6.885 -21.903 1.00 95.62 646 LEU A N 1
ATOM 5282 C CA . LEU A 1 646 ? 15.800 7.145 -20.503 1.00 95.62 646 LEU A CA 1
ATOM 5283 C C . LEU A 1 646 ? 15.067 8.380 -19.953 1.00 95.62 646 LEU A C 1
ATOM 5285 O O . LEU A 1 646 ? 14.716 8.390 -18.768 1.00 95.62 646 LEU A O 1
ATOM 5289 N N . ARG A 1 647 ? 14.809 9.388 -20.798 1.00 95.06 647 ARG A N 1
ATOM 5290 C CA . ARG A 1 647 ? 14.117 10.640 -20.457 1.00 95.06 647 ARG A CA 1
ATOM 5291 C C . ARG A 1 647 ? 12.630 10.436 -20.184 1.00 95.06 647 ARG A C 1
ATOM 5293 O O . ARG A 1 647 ? 12.164 10.860 -19.128 1.00 95.06 647 ARG A O 1
ATOM 5300 N N . ILE A 1 648 ? 11.892 9.757 -21.068 1.00 94.94 648 ILE A N 1
ATOM 5301 C CA . ILE A 1 648 ? 10.437 9.543 -20.928 1.00 94.94 648 ILE A CA 1
ATOM 5302 C C . ILE A 1 648 ? 10.091 8.759 -19.656 1.00 94.94 648 ILE A C 1
ATOM 5304 O O . ILE A 1 648 ? 9.020 8.932 -19.078 1.00 94.94 648 ILE A O 1
ATOM 5308 N N . ARG A 1 649 ? 11.025 7.962 -19.128 1.00 92.56 649 ARG A N 1
ATOM 5309 C CA . ARG A 1 649 ? 10.873 7.228 -17.859 1.00 92.56 649 ARG A CA 1
ATOM 5310 C C . ARG A 1 649 ? 11.034 8.101 -16.612 1.00 92.56 649 ARG A C 1
ATOM 5312 O O . ARG A 1 649 ? 10.880 7.610 -15.492 1.00 92.56 649 ARG A O 1
ATOM 5319 N N . ARG A 1 650 ? 11.382 9.381 -16.763 1.00 91.56 650 ARG A N 1
ATOM 5320 C CA . ARG A 1 650 ? 11.575 10.321 -15.654 1.00 91.56 650 ARG A CA 1
ATOM 5321 C C . ARG A 1 650 ? 10.442 11.329 -15.591 1.00 91.56 650 ARG A C 1
ATOM 5323 O O . ARG A 1 650 ? 9.951 11.737 -16.633 1.00 91.56 650 ARG A O 1
ATOM 5330 N N . PRO A 1 651 ? 10.067 11.785 -14.383 1.00 83.94 651 PRO A N 1
ATOM 5331 C CA . PRO A 1 651 ? 9.044 12.808 -14.205 1.00 83.94 651 PRO A CA 1
ATOM 5332 C C . PRO A 1 651 ? 9.597 14.197 -14.567 1.00 83.94 651 PRO A C 1
ATOM 5334 O O . PRO A 1 651 ? 9.724 15.077 -13.716 1.00 83.94 651 PRO A O 1
ATOM 5337 N N . ILE A 1 652 ? 10.022 14.345 -15.815 1.00 86.56 652 ILE A N 1
ATOM 5338 C CA . ILE A 1 652 ? 10.534 15.563 -16.427 1.00 86.56 652 ILE A CA 1
ATOM 5339 C C . ILE A 1 652 ? 9.490 15.978 -17.452 1.00 86.56 652 ILE A C 1
ATOM 5341 O O . ILE A 1 652 ? 9.009 15.138 -18.207 1.00 86.56 652 ILE A O 1
ATOM 5345 N N . ARG A 1 653 ? 9.141 17.265 -17.471 1.00 86.75 653 ARG A N 1
ATOM 5346 C CA . ARG A 1 653 ? 8.191 17.793 -18.447 1.00 86.75 653 ARG A CA 1
ATOM 5347 C C . ARG A 1 653 ? 8.784 17.672 -19.852 1.00 86.75 653 ARG A C 1
ATOM 5349 O O . ARG A 1 653 ? 9.936 18.046 -20.080 1.00 86.75 653 ARG A O 1
ATOM 5356 N N . ILE A 1 654 ? 7.993 17.137 -20.769 1.00 92.00 654 ILE A N 1
ATOM 5357 C CA . ILE A 1 654 ? 8.305 17.023 -22.194 1.00 92.00 654 ILE A CA 1
ATOM 5358 C C . ILE A 1 654 ? 7.251 17.861 -22.916 1.00 92.00 654 ILE A C 1
ATOM 5360 O O . ILE A 1 654 ? 6.086 17.831 -22.517 1.00 92.00 654 ILE A O 1
ATOM 5364 N N . SER A 1 655 ? 7.662 18.687 -23.880 1.00 95.00 655 SER A N 1
ATOM 5365 C CA . SER A 1 655 ? 6.708 19.491 -24.647 1.00 95.00 655 SER A CA 1
ATOM 5366 C C . SER A 1 655 ? 5.851 18.591 -25.535 1.00 95.00 655 SER A C 1
ATOM 5368 O O . SER A 1 655 ? 6.271 17.498 -25.913 1.00 95.00 655 SER A O 1
ATOM 5370 N N . GLU A 1 656 ? 4.654 19.057 -25.883 1.00 95.94 656 GLU A N 1
ATOM 5371 C CA . GLU A 1 656 ? 3.776 18.331 -26.804 1.00 95.94 656 GLU A CA 1
ATOM 5372 C C . GLU A 1 656 ? 4.448 18.098 -28.163 1.00 95.94 656 GLU A C 1
ATOM 5374 O O . GLU A 1 656 ? 4.397 16.982 -28.673 1.00 95.94 656 GLU A O 1
ATOM 5379 N N . ASP A 1 657 ? 5.153 19.098 -28.703 1.00 96.62 657 ASP A N 1
ATOM 5380 C CA . ASP A 1 657 ? 5.898 18.969 -29.964 1.00 96.62 657 ASP A CA 1
ATOM 5381 C C . ASP A 1 657 ? 6.972 17.881 -29.889 1.00 96.62 657 ASP A C 1
ATOM 5383 O O . ASP A 1 657 ? 7.111 17.065 -30.799 1.00 96.62 657 ASP A O 1
ATOM 5387 N N . GLU A 1 658 ? 7.709 17.819 -28.776 1.00 95.75 658 GLU A N 1
ATOM 5388 C CA . GLU A 1 658 ? 8.706 16.771 -28.583 1.00 95.75 658 GLU A CA 1
ATOM 5389 C C . GLU A 1 658 ? 8.032 15.397 -28.481 1.00 95.75 658 GLU A C 1
ATOM 5391 O O . GLU A 1 658 ? 8.497 14.454 -29.112 1.00 95.75 658 GLU A O 1
ATOM 5396 N N . LEU A 1 659 ? 6.911 15.268 -27.762 1.00 97.38 659 LEU A N 1
ATOM 5397 C CA . LEU A 1 659 ? 6.165 14.006 -27.697 1.00 97.38 659 LEU A CA 1
ATOM 5398 C C . LEU A 1 659 ? 5.674 13.550 -29.076 1.00 97.38 659 LEU A C 1
ATOM 5400 O O . LEU A 1 659 ? 5.786 12.367 -29.390 1.00 97.38 659 LEU A O 1
ATOM 5404 N N . ARG A 1 660 ? 5.182 14.470 -29.914 1.00 97.06 660 ARG A N 1
ATOM 5405 C CA . ARG A 1 660 ? 4.773 14.166 -31.295 1.00 97.06 660 ARG A CA 1
ATOM 5406 C C . ARG A 1 660 ? 5.953 13.665 -32.129 1.00 97.06 660 ARG A C 1
ATOM 5408 O O . ARG A 1 660 ? 5.824 12.646 -32.802 1.00 97.06 660 ARG A O 1
ATOM 5415 N N . ASN A 1 661 ? 7.115 14.304 -32.007 1.00 96.38 661 ASN A N 1
ATOM 5416 C CA . ASN A 1 661 ? 8.334 13.857 -32.685 1.00 96.38 661 ASN A CA 1
ATOM 5417 C C . ASN A 1 661 ? 8.785 12.468 -32.206 1.00 96.38 661 ASN A C 1
ATOM 5419 O O . ASN A 1 661 ? 9.216 11.643 -33.012 1.00 96.38 661 ASN A O 1
ATOM 5423 N N . LEU A 1 662 ? 8.645 12.174 -30.909 1.00 96.94 662 LEU A N 1
ATOM 5424 C CA . LEU A 1 662 ? 8.985 10.865 -30.346 1.00 96.94 662 LEU A CA 1
ATOM 5425 C C . LEU A 1 662 ? 8.081 9.740 -30.854 1.00 96.94 662 LEU A C 1
ATOM 5427 O O . LEU A 1 662 ? 8.559 8.620 -31.002 1.00 96.94 662 LEU A O 1
ATOM 5431 N N . VAL A 1 663 ? 6.813 10.019 -31.163 1.00 96.56 663 VAL A N 1
ATOM 5432 C CA . VAL A 1 663 ? 5.923 9.027 -31.793 1.00 96.56 663 VAL A CA 1
ATOM 5433 C C . VAL A 1 663 ? 6.426 8.642 -33.187 1.00 96.56 663 VAL A C 1
ATOM 5435 O O . VAL A 1 663 ? 6.359 7.474 -33.556 1.00 96.56 663 VAL A O 1
ATOM 5438 N N . SER A 1 664 ? 6.977 9.598 -33.941 1.00 93.62 664 SER A N 1
ATOM 5439 C CA . SER A 1 664 ? 7.572 9.348 -35.263 1.00 93.62 664 SER A CA 1
ATOM 5440 C C . SER A 1 664 ? 9.016 8.828 -35.228 1.00 93.62 664 SER A C 1
ATOM 5442 O O . SER A 1 664 ? 9.568 8.475 -36.269 1.00 93.62 664 SER A O 1
ATOM 5444 N N . MET A 1 665 ? 9.653 8.792 -34.054 1.00 94.62 665 MET A N 1
ATOM 5445 C CA . MET A 1 665 ? 11.043 8.360 -33.923 1.00 94.62 665 MET A CA 1
ATOM 5446 C C . MET A 1 665 ? 11.164 6.856 -34.183 1.00 94.62 665 MET A C 1
ATOM 5448 O O . MET A 1 665 ? 10.506 6.039 -33.541 1.00 94.62 665 MET A O 1
ATOM 5452 N N . THR A 1 666 ? 12.058 6.483 -35.097 1.00 90.81 666 THR A N 1
ATOM 5453 C CA . THR A 1 666 ? 12.373 5.074 -35.355 1.00 90.81 666 THR A CA 1
ATOM 5454 C C . THR A 1 666 ? 13.323 4.556 -34.276 1.00 90.81 666 THR A C 1
ATOM 5456 O O . THR A 1 666 ? 14.413 5.097 -34.093 1.00 90.81 666 THR A O 1
ATOM 5459 N N . ILE A 1 667 ? 12.911 3.509 -33.559 1.00 93.19 667 ILE A N 1
ATOM 5460 C CA . ILE A 1 667 ? 13.782 2.753 -32.648 1.00 93.19 667 ILE A CA 1
ATOM 5461 C C . ILE A 1 667 ? 14.388 1.545 -33.386 1.00 93.19 667 ILE A C 1
ATOM 5463 O O . ILE A 1 667 ? 13.739 1.025 -34.298 1.00 93.19 667 ILE A O 1
ATOM 5467 N N . PRO A 1 668 ? 15.596 1.074 -33.019 1.00 93.50 668 PRO A N 1
ATOM 5468 C CA . PRO A 1 668 ? 16.230 -0.053 -33.698 1.00 93.50 668 PRO A CA 1
ATOM 5469 C C . PRO A 1 668 ? 15.355 -1.317 -33.734 1.00 93.50 668 PRO A C 1
ATOM 5471 O O . PRO A 1 668 ? 14.674 -1.673 -32.765 1.00 93.50 668 PRO A O 1
ATOM 5474 N N . HIS A 1 669 ? 15.353 -1.994 -34.884 1.00 91.19 669 HIS A N 1
ATOM 5475 C CA . HIS A 1 669 ? 14.497 -3.159 -35.130 1.00 91.19 669 HIS A CA 1
ATOM 5476 C C . HIS A 1 669 ? 14.936 -4.411 -34.363 1.00 91.19 669 HIS A C 1
ATOM 5478 O O . HIS A 1 669 ? 14.107 -5.282 -34.104 1.00 91.19 669 HIS A O 1
ATOM 5484 N N . ASP A 1 670 ? 16.203 -4.490 -33.981 1.00 91.81 670 ASP A N 1
ATOM 5485 C CA . ASP A 1 670 ? 16.852 -5.592 -33.269 1.00 91.81 670 ASP A CA 1
ATOM 5486 C C . ASP A 1 670 ? 16.650 -5.554 -31.745 1.00 91.81 670 ASP A C 1
ATOM 5488 O O . ASP A 1 670 ? 16.982 -6.519 -31.063 1.00 91.81 670 ASP A O 1
ATOM 5492 N N . LEU A 1 671 ? 16.035 -4.495 -31.202 1.00 94.06 671 LEU A N 1
ATOM 5493 C CA . LEU A 1 671 ? 15.706 -4.422 -29.774 1.00 94.06 671 LEU A CA 1
ATOM 5494 C C . LEU A 1 671 ? 14.769 -5.555 -29.342 1.00 94.06 671 LEU A C 1
ATOM 5496 O O . LEU A 1 671 ? 13.846 -5.935 -30.082 1.00 94.06 671 LEU A O 1
ATOM 5500 N N . SER A 1 672 ? 14.929 -6.025 -28.102 1.00 94.25 672 SER A N 1
ATOM 5501 C CA . SER A 1 672 ? 14.013 -7.012 -27.537 1.00 94.25 672 SER A CA 1
ATOM 5502 C C . SER A 1 672 ? 12.574 -6.491 -27.486 1.00 94.25 672 SER A C 1
ATOM 5504 O O . SER A 1 672 ? 12.307 -5.288 -27.362 1.00 94.25 672 SER A O 1
ATOM 5506 N N . GLU A 1 673 ? 11.614 -7.417 -27.507 1.00 94.44 673 GLU A N 1
ATOM 5507 C CA . GLU A 1 673 ? 10.200 -7.093 -27.281 1.00 94.44 673 GLU A CA 1
ATOM 5508 C C . GLU A 1 673 ? 9.994 -6.350 -25.954 1.00 94.44 673 GLU A C 1
ATOM 5510 O O . GLU A 1 673 ? 9.146 -5.471 -25.865 1.00 94.44 673 GLU A O 1
ATOM 5515 N N . ASN A 1 674 ? 10.812 -6.631 -24.934 1.00 92.56 674 ASN A N 1
ATOM 5516 C CA . ASN A 1 674 ? 10.736 -5.976 -23.630 1.00 92.56 674 ASN A CA 1
ATOM 5517 C C . ASN A 1 674 ? 11.114 -4.483 -23.701 1.00 92.56 674 ASN A C 1
ATOM 5519 O O . ASN A 1 674 ? 10.431 -3.650 -23.103 1.00 92.56 674 ASN A O 1
ATOM 5523 N N . ILE A 1 675 ? 12.165 -4.110 -24.445 1.00 95.69 675 ILE A N 1
ATOM 5524 C CA . ILE A 1 675 ? 12.493 -2.689 -24.657 1.00 95.69 675 ILE A CA 1
ATOM 5525 C C . ILE A 1 675 ? 11.418 -2.007 -25.506 1.00 95.69 675 ILE A C 1
ATOM 5527 O O . ILE A 1 675 ? 10.966 -0.923 -25.133 1.00 95.69 675 ILE A O 1
ATOM 5531 N N . LYS A 1 676 ? 10.977 -2.639 -26.602 1.00 96.56 676 LYS A N 1
ATOM 5532 C CA . LYS A 1 676 ? 9.928 -2.095 -27.484 1.00 96.56 676 LYS A CA 1
ATOM 5533 C C . LYS A 1 676 ? 8.624 -1.857 -26.723 1.00 96.56 676 LYS A C 1
ATOM 5535 O O . LYS A 1 676 ? 8.068 -0.760 -26.773 1.00 96.56 676 LYS A O 1
ATOM 5540 N N . PHE A 1 677 ? 8.188 -2.843 -25.940 1.00 95.81 677 PHE A N 1
ATOM 5541 C CA . PHE A 1 677 ? 7.045 -2.736 -25.039 1.00 95.81 677 PHE A CA 1
ATOM 5542 C C . PHE A 1 677 ? 7.176 -1.532 -24.102 1.00 95.81 677 PHE A C 1
ATOM 5544 O O . PHE A 1 677 ? 6.279 -0.695 -24.024 1.00 95.81 677 PHE A O 1
ATOM 5551 N N . GLU A 1 678 ? 8.307 -1.414 -23.404 1.00 95.38 678 GLU A N 1
ATOM 5552 C CA . GLU A 1 678 ? 8.527 -0.338 -22.439 1.00 95.38 678 GLU A CA 1
ATOM 5553 C C . GLU A 1 678 ? 8.614 1.044 -23.081 1.00 95.38 678 GLU A C 1
ATOM 5555 O O . GLU A 1 678 ? 8.155 2.010 -22.465 1.00 95.38 678 GLU A O 1
ATOM 5560 N N . TRP A 1 679 ? 9.186 1.152 -24.283 1.00 96.75 679 TRP A N 1
ATOM 5561 C CA . TRP A 1 679 ? 9.194 2.382 -25.072 1.00 96.75 679 TRP A CA 1
ATOM 5562 C C . TRP A 1 679 ? 7.765 2.845 -25.345 1.00 96.75 679 TRP A C 1
ATOM 5564 O O . TRP A 1 679 ? 7.372 3.914 -24.873 1.00 96.75 679 TRP A O 1
ATOM 5574 N N . HIS A 1 680 ? 6.970 2.005 -26.013 1.00 97.31 680 HIS A N 1
ATOM 5575 C CA . HIS A 1 680 ? 5.596 2.334 -26.377 1.00 97.31 680 HIS A CA 1
ATOM 5576 C C . HIS A 1 680 ? 4.736 2.601 -25.139 1.00 97.31 680 HIS A C 1
ATOM 5578 O O . HIS A 1 680 ? 4.080 3.633 -25.048 1.00 97.31 680 HIS A O 1
ATOM 5584 N N . LYS A 1 681 ? 4.800 1.743 -24.117 1.00 96.00 681 LYS A N 1
ATOM 5585 C CA . LYS A 1 681 ? 4.036 1.931 -22.878 1.00 96.00 681 LYS A CA 1
ATOM 5586 C C . LYS A 1 681 ? 4.377 3.252 -22.184 1.00 96.00 681 LYS A C 1
ATOM 5588 O O . LYS A 1 681 ? 3.482 3.982 -21.761 1.00 96.00 681 LYS A O 1
ATOM 5593 N N . THR A 1 682 ? 5.665 3.565 -22.036 1.00 96.00 682 THR A N 1
ATOM 5594 C CA . THR A 1 682 ? 6.085 4.785 -21.328 1.00 96.00 682 THR A CA 1
ATOM 5595 C C . THR A 1 682 ? 5.746 6.036 -22.135 1.00 96.00 682 THR A C 1
ATOM 5597 O O . THR A 1 682 ? 5.302 7.026 -21.554 1.00 96.00 682 THR A O 1
ATOM 5600 N N . LEU A 1 683 ? 5.927 5.996 -23.459 1.00 97.38 683 LEU A N 1
ATOM 5601 C CA . LEU A 1 683 ? 5.560 7.093 -24.351 1.00 97.38 683 LEU A CA 1
ATOM 5602 C C . LEU A 1 683 ? 4.043 7.318 -24.350 1.00 97.38 683 LEU A C 1
ATOM 5604 O O . LEU A 1 683 ? 3.609 8.448 -24.154 1.00 97.38 683 LEU A O 1
ATOM 5608 N N . GLY A 1 684 ? 3.246 6.250 -24.444 1.00 96.75 684 GLY A N 1
ATOM 5609 C CA . GLY A 1 684 ? 1.788 6.298 -24.310 1.00 96.75 684 GLY A CA 1
ATOM 5610 C C . GLY A 1 684 ? 1.359 6.947 -22.995 1.00 96.75 684 GLY A C 1
ATOM 5611 O O . GLY A 1 684 ? 0.523 7.844 -22.993 1.00 96.75 684 GLY A O 1
ATOM 5612 N N . GLY A 1 685 ? 2.005 6.594 -21.879 1.00 94.81 685 GLY A N 1
ATOM 5613 C CA . GLY A 1 685 ? 1.743 7.235 -20.588 1.00 94.81 685 GLY A CA 1
ATOM 5614 C C . GLY A 1 685 ? 2.076 8.729 -20.559 1.00 94.81 685 GLY A C 1
ATOM 5615 O O . GLY A 1 685 ? 1.331 9.514 -19.979 1.00 94.81 685 GLY A O 1
ATOM 5616 N N . ARG A 1 686 ? 3.153 9.160 -21.229 1.00 94.69 686 ARG A N 1
ATOM 5617 C CA . ARG A 1 686 ? 3.468 10.594 -21.377 1.00 94.69 686 ARG A CA 1
ATOM 5618 C C . ARG A 1 686 ? 2.462 11.325 -22.259 1.00 94.69 686 ARG A C 1
ATOM 5620 O O . ARG A 1 686 ? 2.120 12.464 -21.958 1.00 94.69 686 ARG A O 1
ATOM 5627 N N . LEU A 1 687 ? 1.971 10.676 -23.310 1.00 95.94 687 LEU A N 1
ATOM 5628 C CA . LEU A 1 687 ? 0.917 11.213 -24.170 1.00 95.94 687 LEU A CA 1
ATOM 5629 C C . LEU A 1 687 ? -0.408 11.346 -23.403 1.00 95.94 687 LEU A C 1
ATOM 5631 O O . LEU A 1 687 ? -1.073 12.368 -23.543 1.00 95.94 687 LEU A O 1
ATOM 5635 N N . MET A 1 688 ? -0.740 10.390 -22.526 1.00 94.44 688 MET A N 1
ATOM 5636 C CA . MET A 1 688 ? -1.881 10.490 -21.603 1.00 94.44 688 MET A CA 1
ATOM 5637 C C . MET A 1 688 ? -1.751 11.691 -20.663 1.00 94.44 688 MET A C 1
ATOM 5639 O O . MET A 1 688 ? -2.680 12.486 -20.546 1.00 94.44 688 MET A O 1
ATOM 5643 N N . GLU A 1 689 ? -0.590 11.863 -20.021 1.00 90.94 689 GLU A N 1
ATOM 5644 C CA . GLU A 1 689 ? -0.320 13.024 -19.158 1.00 90.94 689 GLU A CA 1
ATOM 5645 C C . GLU A 1 689 ? -0.441 14.356 -19.924 1.00 90.94 689 GLU A C 1
ATOM 5647 O O . GLU A 1 689 ? -0.942 15.339 -19.378 1.00 90.94 689 GLU A O 1
ATOM 5652 N N . ALA A 1 690 ? -0.024 14.380 -21.194 1.00 91.88 690 ALA A N 1
ATOM 5653 C CA . ALA A 1 690 ? -0.124 15.532 -22.090 1.00 91.88 690 ALA A CA 1
ATOM 5654 C C . ALA A 1 690 ? -1.491 15.672 -22.791 1.00 91.88 690 ALA A C 1
ATOM 5656 O O . ALA A 1 690 ? -1.656 16.569 -23.610 1.00 91.88 690 ALA A O 1
ATOM 5657 N N . LYS A 1 691 ? -2.472 14.809 -22.485 1.00 93.25 691 LYS A N 1
ATOM 5658 C CA . LYS A 1 691 ? -3.816 14.793 -23.097 1.00 93.25 691 LYS A CA 1
ATOM 5659 C C . LYS A 1 691 ? -3.823 14.605 -24.624 1.00 93.25 691 LYS A C 1
ATOM 5661 O O . LYS A 1 691 ? -4.775 14.981 -25.301 1.00 93.25 691 LYS A O 1
ATOM 5666 N N . LEU A 1 692 ? -2.782 13.980 -25.172 1.00 96.06 692 LEU A N 1
ATOM 5667 C CA . LEU A 1 692 ? -2.656 13.616 -26.586 1.00 96.06 692 LEU A CA 1
ATOM 5668 C C . LEU A 1 692 ? -3.250 12.219 -26.823 1.00 96.06 692 LEU A C 1
ATOM 5670 O O . LEU A 1 692 ? -2.540 11.278 -27.179 1.00 96.06 692 LEU A O 1
ATOM 5674 N N . TYR A 1 693 ? -4.551 12.069 -26.566 1.00 97.06 693 TYR A N 1
ATOM 5675 C CA . TYR A 1 693 ? -5.191 10.761 -26.389 1.00 97.06 693 TYR A CA 1
ATOM 5676 C C . TYR A 1 693 ? -5.216 9.873 -27.641 1.00 97.06 693 TYR A C 1
ATOM 5678 O O . TYR A 1 693 ? -4.995 8.672 -27.521 1.00 97.06 693 TYR A O 1
ATOM 5686 N N . GLU A 1 694 ? -5.403 10.431 -28.840 1.00 97.56 694 GLU A N 1
ATOM 5687 C CA . GLU A 1 694 ? -5.353 9.650 -30.090 1.00 97.56 694 GLU A CA 1
ATOM 5688 C C . GLU A 1 694 ? -3.970 9.024 -30.317 1.00 97.56 694 GLU A C 1
ATOM 5690 O O . GLU A 1 694 ? -3.848 7.837 -30.620 1.00 97.56 694 GLU A O 1
ATOM 5695 N N . LEU A 1 695 ? -2.912 9.814 -30.102 1.00 98.00 695 LEU A N 1
ATOM 5696 C CA . LEU A 1 695 ? -1.534 9.331 -30.180 1.00 98.00 695 LEU A CA 1
ATOM 5697 C C . LEU A 1 695 ? -1.233 8.339 -29.055 1.00 98.00 695 LEU A C 1
ATOM 5699 O O . LEU A 1 695 ? -0.508 7.370 -29.267 1.00 98.00 695 LEU A O 1
ATOM 5703 N N . ALA A 1 696 ? -1.778 8.560 -27.856 1.00 97.88 696 ALA A N 1
ATOM 5704 C CA . ALA A 1 696 ? -1.635 7.619 -26.753 1.00 97.88 696 ALA A CA 1
ATOM 5705 C C . ALA A 1 696 ? -2.267 6.263 -27.101 1.00 97.88 696 ALA A C 1
ATOM 5707 O O . ALA A 1 696 ? -1.629 5.235 -26.887 1.00 97.88 696 ALA A O 1
ATOM 5708 N N . ALA A 1 697 ? -3.468 6.255 -27.689 1.00 97.94 697 ALA A N 1
ATOM 5709 C CA . ALA A 1 697 ? -4.178 5.041 -28.085 1.00 97.94 697 ALA A CA 1
ATOM 5710 C C . ALA A 1 697 ? -3.381 4.219 -29.109 1.00 97.94 697 ALA A C 1
ATOM 5712 O O . ALA A 1 697 ? -3.127 3.037 -28.872 1.00 97.94 697 ALA A O 1
ATOM 5713 N N . SER A 1 698 ? -2.901 4.846 -30.190 1.00 97.62 698 SER A N 1
ATOM 5714 C CA . SER A 1 698 ? -2.066 4.163 -31.192 1.00 97.62 698 SER A CA 1
ATOM 5715 C C . SER A 1 698 ? -0.724 3.698 -30.613 1.00 97.62 698 SER A C 1
ATOM 5717 O O . SER A 1 698 ? -0.230 2.615 -30.928 1.00 97.62 698 SER A O 1
ATOM 5719 N N . THR A 1 699 ? -0.143 4.466 -29.689 1.00 97.88 699 THR A N 1
ATOM 5720 C CA . THR A 1 699 ? 1.097 4.067 -29.015 1.00 97.88 699 THR A CA 1
ATOM 5721 C C . THR A 1 699 ? 0.869 2.871 -28.081 1.00 97.88 699 THR A C 1
ATOM 5723 O O . THR A 1 699 ? 1.701 1.963 -28.044 1.00 97.88 699 THR A O 1
ATOM 5726 N N . PHE A 1 700 ? -0.252 2.806 -27.352 1.00 98.00 700 PHE A N 1
ATOM 5727 C CA . PHE A 1 700 ? -0.595 1.642 -26.526 1.00 98.00 700 PHE A CA 1
ATOM 5728 C C . PHE A 1 700 ? -0.945 0.406 -27.349 1.00 98.00 700 PHE A C 1
ATOM 5730 O O . PHE A 1 700 ? -0.642 -0.700 -26.906 1.00 98.00 700 PHE A O 1
ATOM 5737 N N . GLU A 1 701 ? -1.498 0.567 -28.549 1.00 96.94 701 GLU A N 1
ATOM 5738 C CA . GLU A 1 701 ? -1.642 -0.531 -29.509 1.00 96.94 701 GLU A CA 1
ATOM 5739 C C . GLU A 1 701 ? -0.271 -1.112 -29.892 1.00 96.94 701 GLU A C 1
ATOM 5741 O O . GLU A 1 701 ? -0.058 -2.324 -29.826 1.00 96.94 701 GLU A O 1
ATOM 5746 N N . GLY A 1 702 ? 0.709 -0.242 -30.163 1.00 95.38 702 GLY A N 1
ATOM 5747 C CA . GLY A 1 702 ? 2.107 -0.642 -30.339 1.00 95.38 702 GLY A CA 1
ATOM 5748 C C . GLY A 1 702 ? 2.666 -1.385 -29.120 1.00 95.38 702 GLY A C 1
ATOM 5749 O O . GLY A 1 702 ? 3.311 -2.421 -29.269 1.00 95.38 702 GLY A O 1
ATOM 5750 N N . ALA A 1 703 ? 2.371 -0.919 -27.902 1.00 96.31 703 ALA A N 1
ATOM 5751 C CA . ALA A 1 703 ? 2.763 -1.623 -26.680 1.00 96.31 703 ALA A CA 1
ATOM 5752 C C . ALA A 1 703 ? 2.100 -3.007 -26.582 1.00 96.31 703 ALA A C 1
ATOM 5754 O O . ALA A 1 703 ? 2.769 -3.981 -26.248 1.00 96.31 703 ALA A O 1
ATOM 5755 N N . LEU A 1 704 ? 0.810 -3.122 -26.901 1.00 96.06 704 LEU A N 1
ATOM 5756 C CA . LEU A 1 704 ? 0.061 -4.377 -26.845 1.00 96.06 704 LEU A CA 1
ATOM 5757 C C . LEU A 1 704 ? 0.670 -5.458 -27.753 1.00 96.06 704 LEU A C 1
ATOM 5759 O O . LEU A 1 704 ? 0.726 -6.621 -27.349 1.00 96.06 704 LEU A O 1
ATOM 5763 N N . ASN A 1 705 ? 1.199 -5.071 -28.918 1.00 95.44 705 ASN A N 1
ATOM 5764 C CA . ASN A 1 705 ? 1.866 -5.981 -29.855 1.00 95.44 705 ASN A CA 1
ATOM 5765 C C . ASN A 1 705 ? 3.122 -6.644 -29.268 1.00 95.44 705 ASN A C 1
ATOM 5767 O O . ASN A 1 705 ? 3.404 -7.798 -29.578 1.00 95.44 705 ASN A O 1
ATOM 5771 N N . PHE A 1 706 ? 3.839 -5.948 -28.382 1.00 95.00 706 PHE A N 1
ATOM 5772 C CA . PHE A 1 706 ? 5.044 -6.456 -27.710 1.00 95.00 706 PHE A CA 1
ATOM 5773 C C . PHE A 1 706 ? 4.789 -6.882 -26.255 1.00 95.00 706 PHE A C 1
ATOM 5775 O O . PHE A 1 706 ? 5.714 -7.259 -25.533 1.00 95.00 706 PHE A O 1
ATOM 5782 N N . ALA A 1 707 ? 3.542 -6.800 -25.781 1.00 92.50 707 ALA A N 1
ATOM 5783 C CA . ALA A 1 707 ? 3.217 -7.049 -24.387 1.00 92.50 707 ALA A CA 1
ATOM 5784 C C . ALA A 1 707 ? 3.367 -8.534 -24.037 1.00 92.50 707 ALA A C 1
ATOM 5786 O O . ALA A 1 707 ? 2.698 -9.420 -24.580 1.00 92.50 707 ALA A O 1
ATOM 5787 N N . HIS A 1 708 ? 4.187 -8.810 -23.026 1.00 89.88 708 HIS A N 1
ATOM 5788 C CA . HIS A 1 708 ? 4.271 -10.136 -22.429 1.00 89.88 708 HIS A CA 1
ATOM 5789 C C . HIS A 1 708 ? 2.940 -10.524 -21.741 1.00 89.88 708 HIS A C 1
ATOM 5791 O O . HIS A 1 708 ? 2.168 -9.646 -21.341 1.00 89.88 708 HIS A O 1
ATOM 5797 N N . PRO A 1 709 ? 2.660 -11.820 -21.486 1.00 86.25 709 PRO A N 1
ATOM 5798 C CA . PRO A 1 709 ? 1.364 -12.266 -20.950 1.00 86.25 709 PRO A CA 1
ATOM 5799 C C . PRO A 1 709 ? 0.903 -11.558 -19.663 1.00 86.25 709 PRO A C 1
ATOM 5801 O O . PRO A 1 709 ? -0.285 -11.319 -19.481 1.00 86.25 709 PRO A O 1
ATOM 5804 N N . GLY A 1 710 ? 1.830 -11.185 -18.772 1.00 85.94 710 GLY A N 1
ATOM 5805 C CA . GLY A 1 710 ? 1.526 -10.424 -17.549 1.00 85.94 710 GLY A CA 1
ATOM 5806 C C . GLY A 1 710 ? 1.185 -8.935 -17.733 1.00 85.94 710 GLY A C 1
ATOM 5807 O O . GLY A 1 710 ? 0.848 -8.284 -16.747 1.00 85.94 710 GLY A O 1
ATOM 5808 N N . ALA A 1 711 ? 1.276 -8.397 -18.953 1.00 91.44 711 ALA A N 1
ATOM 5809 C CA . ALA A 1 711 ? 0.992 -6.998 -19.281 1.00 91.44 711 ALA A CA 1
ATOM 5810 C C . ALA A 1 711 ? -0.119 -6.819 -20.331 1.00 91.44 711 ALA A C 1
ATOM 5812 O O . ALA A 1 711 ? -0.685 -5.736 -20.412 1.00 91.44 711 ALA A O 1
ATOM 5813 N N . LYS A 1 712 ? -0.484 -7.859 -21.095 1.00 91.62 712 LYS A N 1
ATOM 5814 C CA . LYS A 1 712 ? -1.480 -7.749 -22.180 1.00 91.62 712 LYS A CA 1
ATOM 5815 C C . LYS A 1 712 ? -2.803 -7.117 -21.739 1.00 91.62 712 LYS A C 1
ATOM 5817 O O . LYS A 1 712 ? -3.233 -6.138 -22.338 1.00 91.62 712 LYS A O 1
ATOM 5822 N N . ASP A 1 713 ? -3.408 -7.638 -20.669 1.00 92.38 713 ASP A N 1
ATOM 5823 C CA . ASP A 1 713 ? -4.717 -7.166 -20.189 1.00 92.38 713 ASP A CA 1
ATOM 5824 C C . ASP A 1 713 ? -4.675 -5.681 -19.778 1.00 92.38 713 ASP A C 1
ATOM 5826 O O . ASP A 1 713 ? -5.605 -4.931 -20.059 1.00 92.38 713 ASP A O 1
ATOM 5830 N N . VAL A 1 714 ? -3.586 -5.235 -19.138 1.00 94.19 714 VAL A N 1
ATOM 5831 C CA . VAL A 1 714 ? -3.454 -3.839 -18.693 1.00 94.19 714 VAL A CA 1
ATOM 5832 C C . VAL A 1 714 ? -3.094 -2.896 -19.846 1.00 94.19 714 VAL A C 1
ATOM 5834 O O . VAL A 1 714 ? -3.589 -1.778 -19.890 1.00 94.19 714 VAL A O 1
ATOM 5837 N N . SER A 1 715 ? -2.291 -3.339 -20.818 1.00 95.50 715 SER A N 1
ATOM 5838 C CA . SER A 1 715 ? -1.985 -2.544 -22.014 1.00 95.50 715 SER A CA 1
ATOM 5839 C C . SER A 1 715 ? -3.220 -2.332 -22.875 1.00 95.50 715 SER A C 1
ATOM 5841 O O . SER A 1 715 ? -3.431 -1.226 -23.365 1.00 95.50 715 SER A O 1
ATOM 5843 N N . LYS A 1 716 ? -4.066 -3.362 -22.991 1.00 96.75 716 LYS A N 1
ATOM 5844 C CA . LYS A 1 716 ? -5.377 -3.238 -23.625 1.00 96.75 716 LYS A CA 1
ATOM 5845 C C . LYS A 1 716 ? -6.252 -2.223 -22.884 1.00 96.75 716 LYS A C 1
ATOM 5847 O O . LYS A 1 716 ? -6.812 -1.340 -23.519 1.00 96.75 716 LYS A O 1
ATOM 5852 N N . LEU A 1 717 ? -6.293 -2.286 -21.551 1.00 96.69 717 LEU A N 1
ATOM 5853 C CA . LEU A 1 717 ? -7.047 -1.322 -20.748 1.00 96.69 717 LEU A CA 1
ATOM 5854 C C . LEU A 1 717 ? -6.556 0.123 -20.957 1.00 96.69 717 LEU A C 1
ATOM 5856 O O . LEU A 1 717 ? -7.377 1.026 -21.070 1.00 96.69 717 LEU A O 1
ATOM 5860 N N . PHE A 1 718 ? -5.242 0.356 -21.052 1.00 97.31 718 PHE A N 1
ATOM 5861 C CA . PHE A 1 718 ? -4.695 1.691 -21.340 1.00 97.31 718 PHE A CA 1
ATOM 5862 C C . PHE A 1 718 ? -5.042 2.188 -22.748 1.00 97.31 718 PHE A C 1
ATOM 5864 O O . PHE A 1 718 ? -5.329 3.370 -22.925 1.00 97.31 718 PHE A O 1
ATOM 5871 N N . GLN A 1 719 ? -5.044 1.300 -23.745 1.00 97.75 719 GLN A N 1
ATOM 5872 C CA . GLN A 1 719 ? -5.500 1.623 -25.099 1.00 97.75 719 GLN A CA 1
ATOM 5873 C C . GLN A 1 719 ? -6.990 2.006 -25.105 1.00 97.75 719 GLN A C 1
ATOM 5875 O O . GLN A 1 719 ? -7.369 3.005 -25.720 1.00 97.75 719 GLN A O 1
ATOM 5880 N N . GLU A 1 720 ? -7.828 1.233 -24.411 1.00 97.81 720 GLU A N 1
ATOM 5881 C CA . GLU A 1 720 ? -9.267 1.486 -24.267 1.00 97.81 720 GLU A CA 1
ATOM 5882 C C . GLU A 1 720 ? -9.526 2.817 -23.538 1.00 97.81 720 GLU A C 1
ATOM 5884 O O . GLU A 1 720 ? -10.338 3.616 -24.004 1.00 97.81 720 GLU A O 1
ATOM 5889 N N . GLU A 1 721 ? -8.783 3.105 -22.463 1.00 97.56 721 GLU A N 1
ATOM 5890 C CA . GLU A 1 721 ? -8.832 4.379 -21.731 1.00 97.56 721 GLU A CA 1
ATOM 5891 C C . GLU A 1 721 ? -8.491 5.565 -22.640 1.00 97.56 721 GLU A C 1
ATOM 5893 O O . GLU A 1 721 ? -9.257 6.526 -22.737 1.00 97.56 721 GLU A O 1
ATOM 5898 N N . ALA A 1 722 ? -7.365 5.488 -23.353 1.00 97.94 722 ALA A N 1
ATOM 5899 C CA . ALA A 1 722 ? -6.936 6.535 -24.274 1.00 97.94 722 ALA A CA 1
ATOM 5900 C C . ALA A 1 722 ? -7.975 6.775 -25.383 1.00 97.94 722 ALA A C 1
ATOM 5902 O O . ALA A 1 722 ? -8.343 7.916 -25.659 1.00 97.94 722 ALA A O 1
ATOM 5903 N N . THR A 1 723 ? -8.516 5.703 -25.965 1.00 98.12 723 THR A N 1
ATOM 5904 C CA . THR A 1 723 ? -9.554 5.784 -27.006 1.00 98.12 723 THR A CA 1
ATOM 5905 C C . THR A 1 723 ? -10.835 6.429 -26.472 1.00 98.12 723 THR A C 1
ATOM 5907 O O . THR A 1 723 ? -11.421 7.292 -27.124 1.00 98.12 723 THR A O 1
ATOM 5910 N N . TRP A 1 724 ? -11.255 6.058 -25.259 1.00 97.50 724 TRP A N 1
ATOM 5911 C CA . TRP A 1 724 ? -12.444 6.603 -24.602 1.00 97.50 724 TRP A CA 1
ATOM 5912 C C . TRP A 1 724 ? -12.343 8.111 -24.353 1.00 97.50 724 TRP A C 1
ATOM 5914 O O . TRP A 1 724 ? -13.342 8.827 -24.484 1.00 97.50 724 TRP A O 1
ATOM 5924 N N . HIS A 1 725 ? -11.149 8.594 -23.998 1.00 96.31 725 HIS A N 1
ATOM 5925 C CA . HIS A 1 725 ? -10.888 10.020 -23.824 1.00 96.31 725 HIS A CA 1
ATOM 5926 C C . HIS A 1 725 ? -10.797 10.764 -25.160 1.00 96.31 725 HIS A C 1
ATOM 5928 O O . HIS A 1 725 ? -11.331 11.866 -25.261 1.00 96.31 725 HIS A O 1
ATOM 5934 N N . ALA A 1 726 ? -10.178 10.166 -26.183 1.00 96.38 726 ALA A N 1
ATOM 5935 C CA . ALA A 1 726 ? -10.085 10.754 -27.520 1.00 96.38 726 ALA A CA 1
ATOM 5936 C C . ALA A 1 726 ? -11.468 11.033 -28.132 1.00 96.38 726 ALA A C 1
ATOM 5938 O O . ALA A 1 726 ? -11.669 12.080 -28.724 1.00 96.38 726 ALA A O 1
ATOM 5939 N N . GLN A 1 727 ? -12.445 10.148 -27.916 1.00 95.94 727 GLN A N 1
ATOM 5940 C CA . GLN A 1 727 ? -13.818 10.304 -28.422 1.00 95.94 727 GLN A CA 1
ATOM 5941 C C . GLN A 1 727 ? -14.642 11.409 -27.732 1.00 95.94 727 GLN A C 1
ATOM 5943 O O . GLN A 1 727 ? -15.781 11.655 -28.127 1.00 95.94 727 GLN A O 1
ATOM 5948 N N . ARG A 1 728 ? -14.128 12.011 -26.652 1.00 89.44 728 ARG A N 1
ATOM 5949 C CA . ARG A 1 728 ? -14.835 13.012 -25.830 1.00 89.44 728 ARG A CA 1
ATOM 5950 C C . ARG A 1 728 ? -14.237 14.415 -25.901 1.00 89.44 728 ARG A C 1
ATOM 5952 O O . ARG A 1 728 ? -14.831 15.329 -25.327 1.00 89.44 728 ARG A O 1
ATOM 5959 N N . ILE A 1 729 ? -13.072 14.560 -26.526 1.00 77.00 729 ILE A N 1
ATOM 5960 C CA . ILE A 1 729 ? -12.524 15.852 -26.956 1.00 77.00 729 ILE A CA 1
ATOM 5961 C C . ILE A 1 729 ? -13.104 16.145 -28.334 1.00 77.00 729 ILE A C 1
ATOM 5963 O O . ILE A 1 729 ? -13.472 17.320 -28.555 1.00 77.00 729 ILE A O 1
#

Sequence (729 aa):
MNSITLRLMLQHLCYLGLGLFPFLISINRNLEYEYAMSLCLLLGVIAWLGGLWPKSRQWLLAAPPWTVLTGLFVMLLPAFTWRLVQACLCEPREIALWLLLVTVPAWFVHWGFLSIFEQCQGMKSRQKIILYLALGLCTIVWPLWEIWYLPQKRSTSLLYGVFHGPIYDTWLPIDAGIIVKRSLHGAMGLIAWSLCATKIDKKITLSLLALIASINISFEQFPSQGHGLGALKRDLPQIMEGPHHSLHFPAELNSRQREMVQSIHQQSLFHTQDLRQYFPSAPHVYVFVYRSQQDKKLIFGGGGTDITDVITPSIHINLSSWPHPTLRHELVHAMASDQAFYGLGFHPNMAFTEGFAVALAPQERSISLDGSVFTLLKQNKLPDVERLFSPLFWTESGARAYRTAGSLIRYLLKRYGYESVAKIYAGKPWTDVIDKAPRAVIEDWLSHIKSQDQHQRYSGQYSEALFRYPGVLQDTCPHSKALLRQFKNKEIFPSWRWPASWSHDTYWDWRLALEPKNQRVTYSIKLRRVKEMIRSNDQKSVRQFISEQELDVAKIRFLEDYWLAQLVADLHAWLGDAKSDDELLKHLENFQESSFVGFSAARQLELRLLIASDTNLPQKDIRDYLAGFSSFKKLKPFDHWLYHYLRIRRPIRISEDELRNLVSMTIPHDLSENIKFEWHKTLGGRLMEAKLYELAASTFEGALNFAHPGAKDVSKLFQEEATWHAQRI

Foldseek 3Di:
DPPLVVLLVVLLVVLLVLLCVLVVDLCVQADLQSSLLSSLQVLLVCLLVLLLDPVSLCSVLVDAPVSLVVSLVSNCVSVVVCVVVPVALFFNLSSVVNNVLWVLLLSLLSLLLSLLLVVPPPDDSVRSNVVSVVVSVCQVVVVVCQCQQWQFQWAAGSRRGTRLGDPQAQARDDDPLSRLLSVLSSVLSNLSNCVSNDVDDPVVSVVVNVVSVVVNVVSCQFLQNPIHPVLLCVQFVDWDDDPQEIETHHPDDDPVLVLLSVLLVLVLNQLLVVCCVLQVPFHREYEYEYAALNSCSRNRSGRPDWDANQSRGYTHYYRDAPPRQCSSLSSQLSRLQCLAAQNSSFDLLCLLRLLRSLQRDAGQDLAALLLLQVQCVVVVNAPPVVCCRDNNVVQFAPLRSNSNSNLLLNVCCVPQNSVLSSCVRSVDDNVVRDVDDPVVSVVVSNVVSVPDPLSVLAAFQQSCVSRVDTHPSPDGHSNSLVLLVVPPDPDPVSVSSDDPPDDNLVVLVSVCVRPVPPLVSVLVNLLVVVLVCVVVVPLVVLVVSLVVLPDDLVPPPHLSSLVVLLLNLLSCVVVVVLVSNVVSLVSSVVSVVVHPSGLVSVVLSVVLVVLSPDPVDPSNLVSCCSSVSDPLVPDDDDPDLVNVLVVLPDPDDDDPVRLVVLLVDDDDPPDALSSQLSSLQSSLSNCSSVLVLVSSLVSLVSNLVSDDPSCNVVSVVSNVSSVVSVVVD

Secondary structure (DSSP, 8-state):
--HHHHHHHHHHHHHHHHHHGGGGSGGGGT-HHHHHHHHHHHHHHHHHHHTT-HHHHHHHHTS-HHHHHHHHHHHHHHHHHHHHTT---S-HHHHHHHIIIIIHHHHHHHHHHHHHHHH-TTS-HHHHHHHHHHHHHHHHHHHHHHHHHSS-S-EEETTTEEE-S-TT-------HHHHHHHHHHHHHHHHHHHHHHS---HHHHHHHHHHHHHHHHHGGGSTTT--HHHHHHHHS-EEEEETTEEEEE-S---HHHHHHHHHHHHHHHHHHHHHTTT-TTPPPEEEEEESSHHHHHHHTS-SSS-EEETTTTEEEEE--PSSPSSHHHHHHHHHTGGGSGGGTSS-SSHHHHHHHHHHHS----SS-HHHHHHHHHHTT----HHHHTSGGGGGS-HHHHHHHHHHHHHHHHHHHHHHHHHHHHTT--HHHHSSS-HHHHHHHHHHHHHT-GGGGGG-SHHHHHHHHSPPGGG-SSHHHHHHHHTTT---HHHHHHS-TT--TTHHHHHHHHH-TT-HHHHHHHHHHHHHHHHHTT-HHHHHHHHHHT---GGG--SHHHHHHHHHHHHHHHHHT-HHHHHHHHHHHHHHHHHS---HHHHHHHHHHHHHHH-TTS-HHHHHHHHTTSS-GGGS---SSHHHHHHHHTSS----HHHHHHHHHPPPPTTS-HHHHHHHHHHHHHHHHHTT-HHHHHHHHHHHHHH--TTTHHHHHHHHHHHHHHHTT-

Organism: NCBI:txid1513793

pLDDT: mean 87.62, std 9.72, range [47.75, 98.56]

Radius of gyration: 29.75 Å; chains: 1; bounding box: 71×53×94 Å